Protein 3EGL (pdb70)

Solvent-accessible surface area: 35683 Å² total

Secondary structure (DSSP, 8-state):
---EEEEEGGG---HHHHHHTTEEEEPPB---SS----B---HHHHHHHHHHHHHHTTTS-EEEE------SHHHHHHHHHTTSSTTSEEEE--S----HHHH----------HHHHHHHHHHH--EEEEEE-S-STTT----S-TTT--GGGG-SS----STT-------S------HHHHHHHHTTS--EEEEEEES-TTT--HHHHHHHHSPTT-B--EEPPHHHHHHH-TTEEEEEEE-SS--/-----EEEEEGGG---HHHHHHTT-EEEPPB--BTTB---B---HHHHHHHHHHHHHHTTTS-EEEE------THHHHHHHHHTTS-TTTEEEE-------HHHH----------HHHHHHHHHHH--EEEEEE-S-STTT----S-TTT-------S-----TT-------S------HHHHHHHHTTS-EEEEEEEES-TTT--HHHHHHHHSPTT-B--EE--HHHHHHH-TTEEEEEEEESS---/---EEEEEGGG---HHHHHHTT-EEEPPB-------B---HHHHHHHHHHHHHHTTTS-EEEEE-----SHHHHHHHHHTTSSTTTEEEEE------HHHH----------HHHHHHHHHHH--EEEEEE-S-STTT----S-TTT--TTTTTSS----STT-------S------HHHHHHHHTTS--EEEEEESS-TTT--HHHHHHHHSPTT-B--EE--HHHHHTT-TT-EEEEEE-SS---

B-factor: mean 31.4, std 8.62, range [8.52, 69.77]

Structure (mmCIF, N/CA/C/O backbone):
data_3EGL
#
_entry.id   3EGL
#
_cell.length_a   104.253
_cell.length_b   151.667
_cell.length_c   76.880
_cell.angle_alpha   90.00
_cell.angle_beta   90.00
_cell.angle_gamma   90.00
#
_symmetry.space_group_name_H-M   'P 21 21 2'
#
loop_
_entity.id
_entity.type
_entity.pdbx_description
1 polymer 'DegV family protein'
2 non-polymer 'PALMITIC ACID'
3 non-polymer 'FORMIC ACID'
4 water water
#
loop_
_atom_site.group_PDB
_atom_site.id
_atom_site.type_symbol
_atom_site.label_atom_id
_atom_site.label_alt_id
_atom_site.label_comp_id
_atom_site.label_asym_id
_atom_site.label_entity_id
_atom_site.label_seq_id
_atom_site.pdbx_PDB_ins_code
_atom_site.Cartn_x
_atom_site.Cartn_y
_atom_site.Cartn_z
_atom_site.occupancy
_atom_site.B_iso_or_equiv
_atom_site.auth_seq_id
_atom_site.auth_comp_id
_atom_site.auth_asym_id
_atom_site.auth_atom_id
_atom_site.pdbx_PDB_model_num
ATOM 1 N N . ALA A 1 3 ? 43.743 12.652 69.198 1.00 42.73 0 ALA A N 1
ATOM 2 C CA . ALA A 1 3 ? 43.311 13.019 67.808 1.00 42.81 0 ALA A CA 1
ATOM 3 C C . ALA A 1 3 ? 42.986 14.522 67.668 1.00 42.23 0 ALA A C 1
ATOM 4 O O . ALA A 1 3 ? 42.454 15.152 68.603 1.00 43.21 0 ALA A O 1
ATOM 14 N N . PRO A 1 5 ? 40.985 17.644 65.536 1.00 33.21 2 PRO A N 1
ATOM 15 C CA . PRO A 1 5 ? 39.694 17.611 64.866 1.00 31.52 2 PRO A CA 1
ATOM 16 C C . PRO A 1 5 ? 39.827 17.396 63.343 1.00 30.03 2 PRO A C 1
ATOM 17 O O . PRO A 1 5 ? 40.848 17.756 62.740 1.00 29.13 2 PRO A O 1
ATOM 21 N N . VAL A 1 6 ? 38.810 16.752 62.766 1.00 27.42 3 VAL A N 1
ATOM 22 C CA . VAL A 1 6 ? 38.621 16.717 61.334 1.00 25.59 3 VAL A CA 1
ATOM 23 C C . VAL A 1 6 ? 38.648 18.145 60.775 1.00 25.02 3 VAL A C 1
ATOM 24 O O . VAL A 1 6 ? 38.159 19.086 61.410 1.00 24.93 3 VAL A O 1
ATOM 28 N N . ARG A 1 7 ? 39.237 18.309 59.598 1.00 23.79 4 ARG A N 1
ATOM 29 C CA . ARG A 1 7 ? 39.383 19.633 59.037 1.00 23.50 4 ARG A CA 1
ATOM 30 C C . ARG A 1 7 ? 38.422 19.816 57.876 1.00 23.04 4 ARG A C 1
ATOM 31 O O . ARG A 1 7 ? 38.294 18.914 57.044 1.00 22.78 4 ARG A O 1
ATOM 39 N N . VAL A 1 8 ? 37.773 20.980 57.822 1.00 21.94 5 VAL A N 1
ATOM 40 C CA . VAL A 1 8 ? 36.774 21.255 56.792 1.00 22.03 5 VAL A CA 1
ATOM 41 C C . VAL A 1 8 ? 37.265 22.273 55.764 1.00 21.89 5 VAL A C 1
ATOM 42 O O . VAL A 1 8 ? 37.861 23.297 56.110 1.00 21.52 5 VAL A O 1
ATOM 46 N N . ILE A 1 9 ? 37.028 21.959 54.495 1.00 22.40 6 ILE A N 1
ATOM 47 C CA . ILE A 1 9 ? 37.473 22.784 53.370 1.00 23.27 6 ILE A CA 1
ATOM 48 C C . ILE A 1 9 ? 36.306 22.986 52.440 1.00 23.08 6 ILE A C 1
ATOM 49 O O . ILE A 1 9 ? 35.602 22.025 52.107 1.00 23.15 6 ILE A O 1
ATOM 54 N N . VAL A 1 10 ? 36.121 24.236 52.016 1.00 23.19 7 VAL A N 1
ATOM 55 C CA . VAL A 1 10 ? 35.146 24.588 50.980 1.00 22.86 7 VAL A CA 1
ATOM 56 C C . VAL A 1 10 ? 35.876 25.443 49.950 1.00 23.68 7 VAL A C 1
ATOM 57 O O . VAL A 1 10 ? 37.027 25.801 50.136 1.00 23.38 7 VAL A O 1
ATOM 61 N N . ASP A 1 11 ? 35.178 25.781 48.872 1.00 24.08 8 ASP A N 1
ATOM 62 C CA . ASP A 1 11 ? 35.703 26.731 47.926 1.00 24.30 8 ASP A CA 1
ATOM 63 C C . ASP A 1 11 ? 34.942 28.056 48.141 1.00 24.36 8 ASP A C 1
ATOM 64 O O . ASP A 1 11 ? 34.042 28.129 49.015 1.00 23.63 8 ASP A O 1
ATOM 69 N N . SER A 1 12 ? 35.314 29.090 47.384 1.00 23.00 9 SER A N 1
ATOM 70 C CA . SER A 1 12 ? 34.761 30.426 47.603 1.00 23.74 9 SER A CA 1
ATOM 71 C C . SER A 1 12 ? 33.260 30.484 47.255 1.00 23.58 9 SER A C 1
ATOM 72 O O . SER A 1 12 ? 32.535 31.304 47.809 1.00 22.96 9 SER A O 1
ATOM 75 N N . SER A 1 13 ? 32.806 29.611 46.352 1.00 23.52 10 SER A N 1
ATOM 76 C CA . SER A 1 13 ? 31.386 29.566 46.023 1.00 24.37 10 SER A CA 1
ATOM 77 C C . SER A 1 13 ? 30.463 29.287 47.224 1.00 25.21 10 SER A C 1
ATOM 78 O O . SER A 1 13 ? 29.262 29.578 47.134 1.00 25.95 10 SER A O 1
ATOM 81 N N . ALA A 1 14 ? 30.982 28.725 48.323 1.00 24.10 11 ALA A N 1
ATOM 82 C CA . ALA A 1 14 ? 30.123 28.553 49.501 1.00 24.40 11 ALA A CA 1
ATOM 83 C C . ALA A 1 14 ? 29.632 29.891 50.095 1.00 24.77 11 ALA A C 1
ATOM 84 O O . ALA A 1 14 ? 28.704 29.887 50.904 1.00 24.90 11 ALA A O 1
ATOM 86 N N . CYS A 1 15 ? 30.312 30.994 49.764 1.00 24.85 12 CYS A N 1
ATOM 87 C CA . CYS A 1 15 ? 29.982 32.336 50.273 1.00 27.14 12 CYS A CA 1
ATOM 88 C C . CYS A 1 15 ? 30.139 32.590 51.780 1.00 27.50 12 CYS A C 1
ATOM 89 O O . CYS A 1 15 ? 29.485 33.497 52.315 1.00 28.21 12 CYS A O 1
ATOM 92 N N . LEU A 1 16 ? 30.967 31.820 52.469 1.00 27.07 13 LEU A N 1
ATOM 93 C CA . LEU A 1 16 ? 31.081 32.053 53.887 1.00 27.50 13 LEU A CA 1
ATOM 94 C C . LEU A 1 16 ? 31.723 33.404 54.069 1.00 28.03 13 LEU A C 1
ATOM 95 O O . LEU A 1 16 ? 32.679 33.729 53.377 1.00 28.09 13 LEU A O 1
ATOM 100 N N . PRO A 1 17 ? 31.186 34.219 54.989 1.00 28.69 14 PRO A N 1
ATOM 101 C CA . PRO A 1 17 ? 31.927 35.436 55.337 1.00 28.77 14 PRO A CA 1
ATOM 102 C C . PRO A 1 17 ? 33.286 35.055 55.870 1.00 29.73 14 PRO A C 1
ATOM 103 O O . PRO A 1 17 ? 33.456 34.033 56.560 1.00 28.36 14 PRO A O 1
ATOM 107 N N . THR A 1 18 ? 34.255 35.870 55.498 1.00 31.26 15 THR A N 1
ATOM 108 C CA . THR A 1 18 ? 35.633 35.647 55.861 1.00 33.07 15 THR A CA 1
ATOM 109 C C . THR A 1 18 ? 35.831 35.409 57.342 1.00 33.05 15 THR A C 1
ATOM 110 O O . THR A 1 18 ? 36.452 34.424 57.715 1.00 33.23 15 THR A O 1
ATOM 114 N N . HIS A 1 19 ? 35.278 36.275 58.184 1.00 33.55 16 HIS A N 1
ATOM 115 C CA . HIS A 1 19 ? 35.491 36.151 59.632 1.00 33.57 16 HIS A CA 1
ATOM 116 C C . HIS A 1 19 ? 34.837 34.882 60.216 1.00 32.94 16 HIS A C 1
ATOM 117 O O . HIS A 1 19 ? 35.359 34.307 61.176 1.00 33.71 16 HIS A O 1
ATOM 124 N N . VAL A 1 20 ? 33.728 34.422 59.632 1.00 31.80 17 VAL A N 1
ATOM 125 C CA . VAL A 1 20 ? 33.136 33.134 60.006 1.00 31.14 17 VAL A CA 1
ATOM 126 C C . VAL A 1 20 ? 34.042 31.936 59.650 1.00 31.81 17 VAL A C 1
ATOM 127 O O . VAL A 1 20 ? 34.295 31.049 60.494 1.00 32.65 17 VAL A O 1
ATOM 131 N N . ALA A 1 21 ? 34.531 31.900 58.409 1.00 30.91 18 ALA A N 1
ATOM 132 C CA . ALA A 1 21 ? 35.458 30.847 57.989 1.00 30.50 18 ALA A CA 1
ATOM 133 C C . ALA A 1 21 ? 36.665 30.828 58.921 1.00 30.40 18 ALA A C 1
ATOM 134 O O . ALA A 1 21 ? 37.077 29.764 59.395 1.00 30.06 18 ALA A O 1
ATOM 136 N N . GLU A 1 22 ? 37.199 32.010 59.206 1.00 31.16 19 GLU A N 1
ATOM 137 C CA . GLU A 1 22 ? 38.297 32.163 60.178 1.00 33.23 19 GLU A CA 1
ATOM 138 C C . GLU A 1 22 ? 37.955 31.703 61.603 1.00 32.96 19 GLU A C 1
ATOM 139 O O . GLU A 1 22 ? 38.672 30.875 62.165 1.00 33.30 19 GLU A O 1
ATOM 145 N N A ASP A 1 23 ? 36.866 32.218 62.172 0.70 32.74 20 ASP A N 1
ATOM 146 N N B ASP A 1 23 ? 36.845 32.212 62.139 0.30 32.74 20 ASP A N 1
ATOM 147 C CA A ASP A 1 23 ? 36.469 31.816 63.515 0.70 32.21 20 ASP A CA 1
ATOM 148 C CA B ASP A 1 23 ? 36.351 31.850 63.468 0.30 32.33 20 ASP A CA 1
ATOM 149 C C A ASP A 1 23 ? 36.306 30.305 63.628 0.70 31.76 20 ASP A C 1
ATOM 150 C C B ASP A 1 23 ? 36.212 30.341 63.647 0.30 31.86 20 ASP A C 1
ATOM 151 O O A ASP A 1 23 ? 36.738 29.728 64.626 0.70 32.29 20 ASP A O 1
ATOM 152 O O B ASP A 1 23 ? 36.552 29.808 64.704 0.30 32.10 20 ASP A O 1
ATOM 161 N N . LEU A 1 24 ? 35.728 29.657 62.609 1.00 31.38 21 LEU A N 1
ATOM 162 C CA . LEU A 1 24 ? 35.463 28.203 62.679 1.00 30.32 21 LEU A CA 1
ATOM 163 C C . LEU A 1 24 ? 36.570 27.344 62.101 1.00 29.32 21 LEU A C 1
ATOM 164 O O . LEU A 1 24 ? 36.439 26.130 62.031 1.00 28.81 21 LEU A O 1
ATOM 169 N N . ASP A 1 25 ? 37.650 27.972 61.654 1.00 28.48 22 ASP A N 1
ATOM 170 C CA . ASP A 1 25 ? 38.790 27.229 61.115 1.00 27.66 22 ASP A CA 1
ATOM 171 C C . ASP A 1 25 ? 38.411 26.375 59.873 1.00 26.83 22 ASP A C 1
ATOM 172 O O . ASP A 1 25 ? 38.867 25.222 59.672 1.00 25.99 22 ASP A O 1
ATOM 177 N N . ILE A 1 26 ? 37.542 26.950 59.051 1.00 25.53 23 ILE A N 1
ATOM 178 C CA . ILE A 1 26 ? 37.194 26.339 57.791 1.00 24.51 23 ILE A CA 1
ATOM 179 C C . ILE A 1 26 ? 38.158 26.917 56.744 1.00 24.27 23 ILE A C 1
ATOM 180 O O . ILE A 1 26 ? 38.306 28.131 56.645 1.00 22.73 23 ILE A O 1
ATOM 185 N N . THR A 1 27 ? 38.800 26.036 55.979 1.00 23.41 24 THR A N 1
ATOM 186 C CA . THR A 1 27 ? 39.706 26.466 54.938 1.00 23.30 24 THR A CA 1
ATOM 187 C C . THR A 1 27 ? 38.873 26.806 53.694 1.00 24.12 24 THR A C 1
ATOM 188 O O . THR A 1 27 ? 38.017 25.996 53.251 1.00 24.71 24 THR A O 1
ATOM 192 N N . VAL A 1 28 ? 39.117 28.001 53.147 1.00 23.74 25 VAL A N 1
ATOM 193 C CA . VAL A 1 28 ? 38.469 28.432 51.898 1.00 23.50 25 VAL A CA 1
ATOM 194 C C . VAL A 1 28 ? 39.462 28.425 50.690 1.00 23.57 25 VAL A C 1
ATOM 195 O O . VAL A 1 28 ? 40.506 29.055 50.753 1.00 22.71 25 VAL A O 1
ATOM 199 N N . ILE A 1 29 ? 39.159 27.689 49.620 1.00 23.69 26 ILE A N 1
ATOM 200 C CA . ILE A 1 29 ? 39.983 27.798 48.398 1.00 25.10 26 ILE A CA 1
ATOM 201 C C . ILE A 1 29 ? 39.224 28.581 47.366 1.00 25.13 26 ILE A C 1
ATOM 202 O O . ILE A 1 29 ? 38.090 28.217 47.036 1.00 26.21 26 ILE A O 1
ATOM 207 N N . ASN A 1 30 ? 39.839 29.614 46.823 1.00 24.95 27 ASN A N 1
ATOM 208 C CA . ASN A 1 30 ? 39.173 30.454 45.817 1.00 25.86 27 ASN A CA 1
ATOM 209 C C . ASN A 1 30 ? 39.069 29.859 44.410 1.00 25.69 27 ASN A C 1
ATOM 210 O O . ASN A 1 30 ? 40.083 29.448 43.832 1.00 25.62 27 ASN A O 1
ATOM 215 N N . LEU A 1 31 ? 37.862 29.866 43.847 1.00 25.41 28 LEU A N 1
ATOM 216 C CA . LEU A 1 31 ? 37.678 29.613 42.398 1.00 25.77 28 LEU A CA 1
ATOM 217 C C . LEU A 1 31 ? 38.337 30.754 41.587 1.00 26.41 28 LEU A C 1
ATOM 218 O O . LEU A 1 31 ? 38.711 31.774 42.159 1.00 26.71 28 LEU A O 1
ATOM 223 N N . HIS A 1 32 ? 38.471 30.593 40.269 1.00 26.56 29 HIS A N 1
ATOM 224 C CA . HIS A 1 32 ? 39.198 31.581 39.443 1.00 27.20 29 HIS A CA 1
ATOM 225 C C . HIS A 1 32 ? 38.324 32.541 38.644 1.00 28.25 29 HIS A C 1
ATOM 226 O O . HIS A 1 32 ? 37.338 32.144 37.997 1.00 27.54 29 HIS A O 1
ATOM 233 N N . VAL A 1 33 ? 38.719 33.808 38.685 1.00 30.13 30 VAL A N 1
ATOM 234 C CA . VAL A 1 33 ? 38.178 34.826 37.803 1.00 32.41 30 VAL A CA 1
ATOM 235 C C . VAL A 1 33 ? 39.295 35.322 36.881 1.00 34.76 30 VAL A C 1
ATOM 236 O O . VAL A 1 33 ? 40.313 35.825 37.347 1.00 34.05 30 VAL A O 1
ATOM 248 N N . ASN A 1 35 ? 40.189 38.048 34.183 1.00 47.54 32 ASN A N 1
ATOM 249 C CA . ASN A 1 35 ? 39.793 39.288 33.585 1.00 50.47 32 ASN A CA 1
ATOM 250 C C . ASN A 1 35 ? 40.782 39.498 32.462 1.00 51.97 32 ASN A C 1
ATOM 251 O O . ASN A 1 35 ? 41.865 40.030 32.686 1.00 52.68 32 ASN A O 1
ATOM 256 N N . ASN A 1 36 ? 40.457 39.008 31.267 1.00 53.92 33 ASN A N 1
ATOM 257 C CA . ASN A 1 36 ? 41.392 39.131 30.133 1.00 55.76 33 ASN A CA 1
ATOM 258 C C . ASN A 1 36 ? 40.790 39.753 28.871 1.00 56.19 33 ASN A C 1
ATOM 259 O O . ASN A 1 36 ? 40.034 39.116 28.129 1.00 56.16 33 ASN A O 1
ATOM 264 N N . GLY A 1 37 ? 41.159 41.005 28.641 1.00 56.59 34 GLY A N 1
ATOM 265 C CA . GLY A 1 37 ? 40.501 41.819 27.640 1.00 57.15 34 GLY A CA 1
ATOM 266 C C . GLY A 1 37 ? 39.326 42.479 28.333 1.00 57.32 34 GLY A C 1
ATOM 267 O O . GLY A 1 37 ? 39.465 42.992 29.453 1.00 57.38 34 GLY A O 1
ATOM 268 N N . GLU A 1 38 ? 38.167 42.438 27.677 1.00 57.32 35 GLU A N 1
ATOM 269 C CA . GLU A 1 38 ? 36.950 43.079 28.184 1.00 56.96 35 GLU A CA 1
ATOM 270 C C . GLU A 1 38 ? 36.180 42.141 29.121 1.00 55.99 35 GLU A C 1
ATOM 271 O O . GLU A 1 38 ? 35.751 42.552 30.205 1.00 55.85 35 GLU A O 1
ATOM 277 N N . GLU A 1 39 ? 36.021 40.882 28.700 1.00 54.36 36 GLU A N 1
ATOM 278 C CA . GLU A 1 39 ? 35.157 39.930 29.414 1.00 52.88 36 GLU A CA 1
ATOM 279 C C . GLU A 1 39 ? 35.796 39.236 30.629 1.00 50.20 36 GLU A C 1
ATOM 280 O O . GLU A 1 39 ? 37.000 38.922 30.659 1.00 49.74 36 GLU A O 1
ATOM 286 N N . ARG A 1 40 ? 34.967 39.042 31.643 1.00 46.68 37 ARG A N 1
ATOM 287 C CA . ARG A 1 40 ? 35.344 38.233 32.769 1.00 43.82 37 ARG A CA 1
ATOM 288 C C . ARG A 1 40 ? 34.926 36.805 32.490 1.00 40.70 37 ARG A C 1
ATOM 289 O O . ARG A 1 40 ? 33.891 36.567 31.870 1.00 40.04 37 ARG A O 1
ATOM 297 N N . SER A 1 41 ? 35.760 35.859 32.899 1.00 36.85 38 SER A N 1
ATOM 298 C CA . SER A 1 41 ? 35.343 34.457 32.893 1.00 34.04 38 SER A CA 1
ATOM 299 C C . SER A 1 41 ? 35.882 33.745 34.114 1.00 31.89 38 SER A C 1
ATOM 300 O O . SER A 1 41 ? 36.661 34.315 34.906 1.00 30.42 38 SER A O 1
ATOM 303 N N . THR A 1 42 ? 35.442 32.503 34.269 1.00 29.92 39 THR A N 1
ATOM 304 C CA . THR A 1 42 ? 35.701 31.769 35.484 1.00 28.31 39 THR A CA 1
ATOM 305 C C . THR A 1 42 ? 36.171 30.365 35.201 1.00 27.71 39 THR A C 1
ATOM 306 O O . THR A 1 42 ? 36.001 29.841 34.128 1.00 27.50 39 THR A O 1
ATOM 310 N N . SER A 1 43 ? 36.714 29.742 36.221 1.00 27.30 40 SER A N 1
ATOM 311 C CA . SER A 1 43 ? 37.342 28.469 36.079 1.00 26.39 40 SER A CA 1
ATOM 312 C C . SER A 1 43 ? 37.211 27.699 37.406 1.00 25.55 40 SER A C 1
ATOM 313 O O . SER A 1 43 ? 37.358 28.266 38.500 1.00 25.08 40 SER A O 1
ATOM 316 N N . GLY A 1 44 ? 36.910 26.417 37.320 1.00 24.56 41 GLY A N 1
ATOM 317 C CA . GLY A 1 44 ? 36.918 25.573 38.517 1.00 24.65 41 GLY A CA 1
ATOM 318 C C . GLY A 1 44 ? 38.321 25.317 39.039 1.00 24.26 41 GLY A C 1
ATOM 319 O O . GLY A 1 44 ? 39.305 25.783 38.462 1.00 24.39 41 GLY A O 1
ATOM 320 N N . LEU A 1 45 ? 38.414 24.621 40.167 1.00 24.04 42 LEU A N 1
ATOM 321 C CA . LEU A 1 45 ? 39.710 24.279 40.727 1.00 23.44 42 LEU A CA 1
ATOM 322 C C . LEU A 1 45 ? 40.267 23.063 40.028 1.00 23.49 42 LEU A C 1
ATOM 323 O O . LEU A 1 45 ? 39.513 22.126 39.754 1.00 23.49 42 LEU A O 1
ATOM 328 N N . SER A 1 46 ? 41.574 23.083 39.740 1.00 22.78 43 SER A N 1
ATOM 329 C CA . SER A 1 46 ? 42.229 21.970 39.076 1.00 22.43 43 SER A CA 1
ATOM 330 C C . SER A 1 46 ? 42.563 20.899 40.109 1.00 21.82 43 SER A C 1
ATOM 331 O O . SER A 1 46 ? 42.666 21.195 41.269 1.00 21.99 43 SER A O 1
ATOM 334 N N . SER A 1 47 ? 42.818 19.672 39.683 1.00 21.49 44 SER A N 1
ATOM 335 C CA . SER A 1 47 ? 43.071 18.625 40.653 1.00 21.71 44 SER A CA 1
ATOM 336 C C . SER A 1 47 ? 44.449 18.845 41.327 1.00 21.80 44 SER A C 1
ATOM 337 O O . SER A 1 47 ? 44.664 18.502 42.503 1.00 21.84 44 SER A O 1
ATOM 340 N N . LEU A 1 48 ? 45.357 19.453 40.590 1.00 20.67 45 LEU A N 1
ATOM 341 C CA . LEU A 1 48 ? 46.641 19.802 41.148 1.00 21.90 45 LEU A CA 1
ATOM 342 C C . LEU A 1 48 ? 46.542 20.782 42.366 1.00 21.58 45 LEU A C 1
ATOM 343 O O . LEU A 1 48 ? 47.239 20.612 43.358 1.00 20.31 45 LEU A O 1
ATOM 348 N N . GLU A 1 49 ? 45.657 21.770 42.285 1.00 21.54 46 GLU A N 1
ATOM 349 C CA . GLU A 1 49 ? 45.534 22.760 43.336 1.00 22.93 46 GLU A CA 1
ATOM 350 C C . GLU A 1 49 ? 44.825 22.104 44.486 1.00 22.35 46 GLU A C 1
ATOM 351 O O . GLU A 1 49 ? 45.042 22.500 45.619 1.00 21.74 46 GLU A O 1
ATOM 357 N N . LEU A 1 50 ? 43.922 21.166 44.197 1.00 21.93 47 LEU A N 1
ATOM 358 C CA . LEU A 1 50 ? 43.231 20.496 45.280 1.00 22.05 47 LEU A CA 1
ATOM 359 C C . LEU A 1 50 ? 44.153 19.509 46.007 1.00 21.68 47 LEU A C 1
ATOM 360 O O . LEU A 1 50 ? 44.108 19.419 47.245 1.00 22.09 47 LEU A O 1
ATOM 365 N N . ALA A 1 51 ? 45.017 18.810 45.261 1.00 20.54 48 ALA A N 1
ATOM 366 C CA . ALA A 1 51 ? 45.966 17.908 45.895 1.00 20.31 48 ALA A CA 1
ATOM 367 C C . ALA A 1 51 ? 46.795 18.697 46.921 1.00 21.17 48 ALA A C 1
ATOM 368 O O . ALA A 1 51 ? 46.969 18.249 48.056 1.00 21.44 48 ALA A O 1
ATOM 370 N N . ALA A 1 52 ? 47.264 19.881 46.519 1.00 21.60 49 ALA A N 1
ATOM 371 C CA . ALA A 1 52 ? 48.079 20.733 47.377 1.00 22.31 49 ALA A CA 1
ATOM 372 C C . ALA A 1 52 ? 47.269 21.202 48.564 1.00 23.19 49 ALA A C 1
ATOM 373 O O . ALA A 1 52 ? 47.712 21.142 49.711 1.00 24.63 49 ALA A O 1
ATOM 375 N N . SER A 1 53 ? 46.058 21.622 48.296 1.00 22.93 50 SER A N 1
ATOM 376 C CA . SER A 1 53 ? 45.263 22.190 49.315 1.00 24.30 50 SER A CA 1
ATOM 377 C C . SER A 1 53 ? 44.886 21.124 50.390 1.00 24.28 50 SER A C 1
ATOM 378 O O . SER A 1 53 ? 44.955 21.386 51.608 1.00 23.42 50 SER A O 1
ATOM 381 N N . TYR A 1 54 ? 44.543 19.921 49.927 1.00 23.79 51 TYR A N 1
ATOM 382 C CA . TYR A 1 54 ? 44.143 18.817 50.815 1.00 23.08 51 TYR A CA 1
ATOM 383 C C . TYR A 1 54 ? 45.338 18.289 51.624 1.00 23.89 51 TYR A C 1
ATOM 384 O O . TYR A 1 54 ? 45.197 17.941 52.806 1.00 22.99 51 TYR A O 1
ATOM 393 N N . ALA A 1 55 ? 46.502 18.195 50.974 1.00 23.27 52 ALA A N 1
ATOM 394 C CA . ALA A 1 55 ? 47.675 17.653 51.637 1.00 23.11 52 ALA A CA 1
ATOM 395 C C . ALA A 1 55 ? 48.028 18.616 52.737 1.00 23.42 52 ALA A C 1
ATOM 396 O O . ALA A 1 55 ? 48.410 18.206 53.822 1.00 22.58 52 ALA A O 1
ATOM 398 N N . ARG A 1 56 ? 47.903 19.908 52.449 1.00 23.98 53 ARG A N 1
ATOM 399 C CA . ARG A 1 56 ? 48.257 20.895 53.454 1.00 24.62 53 ARG A CA 1
ATOM 400 C C . ARG A 1 56 ? 47.316 20.847 54.702 1.00 24.86 53 ARG A C 1
ATOM 401 O O . ARG A 1 56 ? 47.782 20.929 55.870 1.00 25.23 53 ARG A O 1
ATOM 409 N N . GLN A 1 57 ? 46.030 20.611 54.471 1.00 24.44 54 GLN A N 1
ATOM 410 C CA . GLN A 1 57 ? 45.095 20.449 55.592 1.00 24.35 54 GLN A CA 1
ATOM 411 C C . GLN A 1 57 ? 45.286 19.114 56.347 1.00 24.26 54 GLN A C 1
ATOM 412 O O . GLN A 1 57 ? 45.135 19.079 57.565 1.00 24.05 54 GLN A O 1
ATOM 418 N N . LEU A 1 58 ? 45.635 18.045 55.631 1.00 22.99 55 LEU A N 1
ATOM 419 C CA . LEU A 1 58 ? 46.012 16.798 56.244 1.00 23.30 55 LEU A CA 1
ATOM 420 C C . LEU A 1 58 ? 47.215 16.958 57.138 1.00 24.07 55 LEU A C 1
ATOM 421 O O . LEU A 1 58 ? 47.191 16.507 58.276 1.00 24.58 55 LEU A O 1
ATOM 426 N N . GLU A 1 59 ? 48.259 17.608 56.640 1.00 24.26 56 GLU A N 1
ATOM 427 C CA . GLU A 1 59 ? 49.439 17.845 57.454 1.00 25.02 56 GLU A CA 1
ATOM 428 C C . GLU A 1 59 ? 49.071 18.612 58.729 1.00 25.49 56 GLU A C 1
ATOM 429 O O . GLU A 1 59 ? 49.509 18.256 59.823 1.00 26.00 56 GLU A O 1
ATOM 435 N N . ARG A 1 60 ? 48.242 19.631 58.586 1.00 26.22 57 ARG A N 1
ATOM 436 C CA . ARG A 1 60 ? 47.892 20.509 59.698 1.00 26.71 57 ARG A CA 1
ATOM 437 C C . ARG A 1 60 ? 47.022 19.774 60.729 1.00 27.18 57 ARG A C 1
ATOM 438 O O . ARG A 1 60 ? 47.198 19.964 61.910 1.00 26.83 57 ARG A O 1
ATOM 446 N N . GLY A 1 61 ? 46.119 18.910 60.287 1.00 28.23 58 GLY A N 1
ATOM 447 C CA . GLY A 1 61 ? 45.260 18.182 61.215 1.00 29.68 58 GLY A CA 1
ATOM 448 C C . GLY A 1 61 ? 45.822 16.848 61.659 1.00 31.21 58 GLY A C 1
ATOM 449 O O . GLY A 1 61 ? 45.076 15.978 62.114 1.00 32.52 58 GLY A O 1
ATOM 450 N N . GLY A 1 62 ? 47.139 16.668 61.526 1.00 32.81 59 GLY A N 1
ATOM 451 C CA . GLY A 1 62 ? 47.794 15.384 61.811 1.00 33.88 59 GLY A CA 1
ATOM 452 C C . GLY A 1 62 ? 47.160 14.179 61.126 1.00 35.11 59 GLY A C 1
ATOM 453 O O . GLY A 1 62 ? 47.148 13.083 61.680 1.00 35.95 59 GLY A O 1
ATOM 454 N N . ASP A 1 63 ? 46.627 14.371 59.920 1.00 36.07 60 ASP A N 1
ATOM 455 C CA . ASP A 1 63 ? 46.016 13.269 59.132 1.00 37.02 60 ASP A CA 1
ATOM 456 C C . ASP A 1 63 ? 44.865 12.550 59.839 1.00 37.00 60 ASP A C 1
ATOM 457 O O . ASP A 1 63 ? 44.759 11.324 59.773 1.00 38.04 60 ASP A O 1
ATOM 462 N N . ASP A 1 64 ? 44.016 13.306 60.521 1.00 36.22 61 ASP A N 1
ATOM 463 C CA . ASP A 1 64 ? 42.806 12.737 61.104 1.00 36.25 61 ASP A CA 1
ATOM 464 C C . ASP A 1 64 ? 41.563 13.010 60.244 1.00 34.51 61 ASP A C 1
ATOM 465 O O . ASP A 1 64 ? 40.441 12.684 60.636 1.00 35.21 61 ASP A O 1
ATOM 470 N N . GLY A 1 65 ? 41.768 13.582 59.062 1.00 31.44 62 GLY A N 1
ATOM 471 C CA . GLY A 1 65 ? 40.724 13.574 58.086 1.00 28.95 62 GLY A CA 1
ATOM 472 C C . GLY A 1 65 ? 40.366 14.942 57.581 1.00 27.30 62 GLY A C 1
ATOM 473 O O . GLY A 1 65 ? 40.425 15.941 58.321 1.00 27.07 62 GLY A O 1
ATOM 474 N N . VAL A 1 66 ? 40.001 14.972 56.307 1.00 25.45 63 VAL A N 1
ATOM 475 C CA . VAL A 1 66 ? 39.547 16.189 55.649 1.00 24.37 63 VAL A CA 1
ATOM 476 C C . VAL A 1 66 ? 38.185 15.954 54.986 1.00 23.97 63 VAL A C 1
ATOM 477 O O . VAL A 1 66 ? 38.005 15.013 54.214 1.00 23.57 63 VAL A O 1
ATOM 481 N N . LEU A 1 67 ? 37.243 16.817 55.323 1.00 23.09 64 LEU A N 1
ATOM 482 C CA . LEU A 1 67 ? 35.978 16.892 54.643 1.00 23.32 64 LEU A CA 1
ATOM 483 C C . LEU A 1 67 ? 35.953 18.080 53.672 1.00 23.13 64 LEU A C 1
ATOM 484 O O . LEU A 1 67 ? 36.165 19.245 54.048 1.00 23.53 64 LEU A O 1
ATOM 489 N N . ALA A 1 68 ? 35.691 17.783 52.414 1.00 23.01 65 ALA A N 1
ATOM 490 C CA . ALA A 1 68 ? 35.742 18.802 51.364 1.00 22.95 65 ALA A CA 1
ATOM 491 C C . ALA A 1 68 ? 34.350 18.992 50.774 1.00 23.49 65 ALA A C 1
ATOM 492 O O . ALA A 1 68 ? 33.688 18.009 50.351 1.00 23.74 65 ALA A O 1
ATOM 494 N N . LEU A 1 69 ? 33.903 20.241 50.755 1.00 23.75 66 LEU A N 1
ATOM 495 C CA . LEU A 1 69 ? 32.578 20.569 50.235 1.00 25.29 66 LEU A CA 1
ATOM 496 C C . LEU A 1 69 ? 32.662 21.652 49.162 1.00 25.54 66 LEU A C 1
ATOM 497 O O . LEU A 1 69 ? 32.958 22.791 49.463 1.00 26.09 66 LEU A O 1
ATOM 502 N N . HIS A 1 70 ? 32.406 21.253 47.921 1.00 25.52 67 HIS A N 1
ATOM 503 C CA . HIS A 1 70 ? 32.610 22.045 46.727 1.00 25.01 67 HIS A CA 1
ATOM 504 C C . HIS A 1 70 ? 31.304 22.233 45.991 1.00 24.74 67 HIS A C 1
ATOM 505 O O . HIS A 1 70 ? 30.394 21.403 46.101 1.00 24.85 67 HIS A O 1
ATOM 512 N N . ILE A 1 71 ? 31.225 23.345 45.262 1.00 23.84 68 ILE A N 1
ATOM 513 C CA . ILE A 1 71 ? 30.231 23.579 44.240 1.00 22.87 68 ILE A CA 1
ATOM 514 C C . ILE A 1 71 ? 29.816 22.299 43.445 1.00 24.16 68 ILE A C 1
ATOM 515 O O . ILE A 1 71 ? 30.657 21.418 43.090 1.00 23.55 68 ILE A O 1
ATOM 520 N N . SER A 1 72 ? 28.505 22.229 43.189 1.00 23.80 69 SER A N 1
ATOM 521 C CA . SER A 1 72 ? 27.852 21.154 42.470 1.00 23.67 69 SER A CA 1
ATOM 522 C C . SER A 1 72 ? 28.641 20.723 41.244 1.00 23.64 69 SER A C 1
ATOM 523 O O . SER A 1 72 ? 29.169 21.550 40.495 1.00 23.27 69 SER A O 1
ATOM 537 N N . GLU A 1 74 ? 27.406 19.705 38.606 1.00 24.33 71 GLU A N 1
ATOM 538 C CA . GLU A 1 74 ? 26.773 20.101 37.325 1.00 25.64 71 GLU A CA 1
ATOM 539 C C . GLU A 1 74 ? 27.010 21.568 36.940 1.00 24.45 71 GLU A C 1
ATOM 540 O O . GLU A 1 74 ? 26.578 21.992 35.892 1.00 25.21 71 GLU A O 1
ATOM 546 N N . LEU A 1 75 ? 27.638 22.345 37.806 1.00 23.71 72 LEU A N 1
ATOM 547 C CA . LEU A 1 75 ? 27.823 23.750 37.564 1.00 22.54 72 LEU A CA 1
ATOM 548 C C . LEU A 1 75 ? 29.289 24.004 37.313 1.00 22.66 72 LEU A C 1
ATOM 549 O O . LEU A 1 75 ? 29.667 25.038 36.765 1.00 23.06 72 LEU A O 1
ATOM 554 N N . SER A 1 76 ? 30.123 23.043 37.702 1.00 22.34 73 SER A N 1
ATOM 555 C CA . SER A 1 76 ? 31.577 23.255 37.705 1.00 21.16 73 SER A CA 1
ATOM 556 C C . SER A 1 76 ? 32.357 21.946 37.570 1.00 21.00 73 SER A C 1
ATOM 557 O O . SER A 1 76 ? 31.884 20.878 38.000 1.00 21.55 73 SER A O 1
ATOM 560 N N . SER A 1 77 ? 33.564 22.031 37.023 1.00 20.39 74 SER A N 1
ATOM 561 C CA . SER A 1 77 ? 34.456 20.873 36.942 1.00 19.98 74 SER A CA 1
ATOM 562 C C . SER A 1 77 ? 35.139 20.601 38.299 1.00 20.14 74 SER A C 1
ATOM 563 O O . SER A 1 77 ? 35.910 19.669 38.437 1.00 20.70 74 SER A O 1
ATOM 566 N N . THR A 1 78 ? 34.831 21.394 39.317 1.00 19.72 75 THR A N 1
ATOM 567 C CA . THR A 1 78 ? 35.541 21.287 40.588 1.00 19.44 75 THR A CA 1
ATOM 568 C C . THR A 1 78 ? 35.443 19.945 41.279 1.00 20.11 75 THR A C 1
ATOM 569 O O . THR A 1 78 ? 36.457 19.380 41.697 1.00 22.09 75 THR A O 1
ATOM 573 N N . TRP A 1 79 ? 34.240 19.431 41.433 1.00 20.21 76 TRP A N 1
ATOM 574 C CA . TRP A 1 79 ? 34.031 18.134 42.055 1.00 20.67 76 TRP A CA 1
ATOM 575 C C . TRP A 1 79 ? 34.831 17.000 41.390 1.00 20.28 76 TRP A C 1
ATOM 576 O O . TRP A 1 79 ? 35.410 16.116 42.058 1.00 21.88 76 TRP A O 1
ATOM 587 N N . SER A 1 80 ? 34.855 17.017 40.078 1.00 19.81 77 SER A N 1
ATOM 588 C CA . SER A 1 80 ? 35.584 16.024 39.315 1.00 19.60 77 SER A CA 1
ATOM 589 C C . SER A 1 80 ? 37.096 16.129 39.621 1.00 19.93 77 SER A C 1
ATOM 590 O O . SER A 1 80 ? 37.815 15.104 39.707 1.00 20.15 77 SER A O 1
ATOM 593 N N . ALA A 1 81 ? 37.579 17.368 39.787 1.00 19.93 78 ALA A N 1
ATOM 594 C CA . ALA A 1 81 ? 38.987 17.600 40.170 1.00 20.09 78 ALA A CA 1
ATOM 595 C C . ALA A 1 81 ? 39.220 17.133 41.607 1.00 19.65 78 ALA A C 1
ATOM 596 O O . ALA A 1 81 ? 40.248 16.560 41.921 1.00 20.38 78 ALA A O 1
ATOM 598 N N . ALA A 1 82 ? 38.230 17.345 42.461 1.00 19.44 79 ALA A N 1
ATOM 599 C CA . ALA A 1 82 ? 38.333 17.005 43.883 1.00 19.08 79 ALA A CA 1
ATOM 600 C C . ALA A 1 82 ? 38.457 15.488 44.099 1.00 19.81 79 ALA A C 1
ATOM 601 O O . ALA A 1 82 ? 39.230 15.030 44.956 1.00 19.70 79 ALA A O 1
ATOM 603 N N A VAL A 1 83 ? 37.698 14.734 43.311 0.50 20.14 80 VAL A N 1
ATOM 604 N N B VAL A 1 83 ? 37.696 14.707 43.325 0.50 19.53 80 VAL A N 1
ATOM 605 C CA A VAL A 1 83 ? 37.670 13.288 43.395 0.50 20.35 80 VAL A CA 1
ATOM 606 C CA B VAL A 1 83 ? 37.710 13.245 43.456 0.50 19.03 80 VAL A CA 1
ATOM 607 C C A VAL A 1 83 ? 38.997 12.704 42.916 0.50 20.31 80 VAL A C 1
ATOM 608 C C B VAL A 1 83 ? 39.003 12.657 42.891 0.50 19.63 80 VAL A C 1
ATOM 609 O O A VAL A 1 83 ? 39.502 11.750 43.503 0.50 21.08 80 VAL A O 1
ATOM 610 O O B VAL A 1 83 ? 39.497 11.654 43.399 0.50 20.42 80 VAL A O 1
ATOM 617 N N . THR A 1 84 ? 39.564 13.292 41.863 1.00 20.09 81 THR A N 1
ATOM 618 C CA . THR A 1 84 ? 40.897 12.938 41.385 1.00 19.62 81 THR A CA 1
ATOM 619 C C . THR A 1 84 ? 41.952 13.262 42.465 1.00 19.86 81 THR A C 1
ATOM 620 O O . THR A 1 84 ? 42.787 12.414 42.768 1.00 19.53 81 THR A O 1
ATOM 624 N N . ALA A 1 85 ? 41.909 14.463 43.068 1.00 19.36 82 ALA A N 1
ATOM 625 C CA . ALA A 1 85 ? 42.913 14.796 44.121 1.00 19.72 82 ALA A CA 1
ATOM 626 C C . ALA A 1 85 ? 42.768 13.907 45.365 1.00 20.02 82 ALA A C 1
ATOM 627 O O . ALA A 1 85 ? 43.767 13.473 45.951 1.00 19.71 82 ALA A O 1
ATOM 629 N N . ALA A 1 86 ? 41.522 13.652 45.775 1.00 19.84 83 ALA A N 1
ATOM 630 C CA . ALA A 1 86 ? 41.276 12.806 46.941 1.00 20.31 83 ALA A CA 1
ATOM 631 C C . ALA A 1 86 ? 41.862 11.378 46.765 1.00 20.97 83 ALA A C 1
ATOM 632 O O . ALA A 1 86 ? 42.347 10.793 47.722 1.00 21.65 83 ALA A O 1
ATOM 634 N N . ALA A 1 87 ? 41.877 10.852 45.545 1.00 21.40 84 ALA A N 1
ATOM 635 C CA . ALA A 1 87 ? 42.338 9.496 45.320 1.00 22.14 84 ALA A CA 1
ATOM 636 C C . ALA A 1 87 ? 43.859 9.423 45.443 1.00 23.66 84 ALA A C 1
ATOM 637 O O . ALA A 1 87 ? 44.462 8.360 45.291 1.00 24.24 84 ALA A O 1
ATOM 639 N N . VAL A 1 88 ? 44.497 10.554 45.679 1.00 24.83 85 VAL A N 1
ATOM 640 C CA . VAL A 1 88 ? 45.940 10.550 45.757 1.00 26.59 85 VAL A CA 1
ATOM 641 C C . VAL A 1 88 ? 46.375 10.225 47.220 1.00 26.51 85 VAL A C 1
ATOM 642 O O . VAL A 1 88 ? 47.510 9.864 47.465 1.00 26.71 85 VAL A O 1
ATOM 646 N N . PHE A 1 89 ? 45.457 10.319 48.174 1.00 26.05 86 PHE A N 1
ATOM 647 C CA . PHE A 1 89 ? 45.775 10.055 49.579 1.00 26.28 86 PHE A CA 1
ATOM 648 C C . PHE A 1 89 ? 45.324 8.652 49.956 1.00 27.85 86 PHE A C 1
ATOM 649 O O . PHE A 1 89 ? 44.637 8.012 49.206 1.00 28.12 86 PHE A O 1
ATOM 657 N N . ASP A 1 90 ? 45.747 8.148 51.098 1.00 30.48 87 ASP A N 1
ATOM 658 C CA . ASP A 1 90 ? 45.234 6.863 51.595 1.00 33.23 87 ASP A CA 1
ATOM 659 C C . ASP A 1 90 ? 43.733 6.850 51.663 1.00 34.56 87 ASP A C 1
ATOM 660 O O . ASP A 1 90 ? 43.108 7.872 51.950 1.00 34.69 87 ASP A O 1
ATOM 665 N N . ASP A 1 91 ? 43.154 5.682 51.389 1.00 36.55 88 ASP A N 1
ATOM 666 C CA . ASP A 1 91 ? 41.715 5.473 51.498 1.00 37.58 88 ASP A CA 1
ATOM 667 C C . ASP A 1 91 ? 41.047 6.283 52.615 1.00 36.70 88 ASP A C 1
ATOM 668 O O . ASP A 1 91 ? 41.418 6.233 53.812 1.00 35.80 88 ASP A O 1
ATOM 673 N N . ASP A 1 92 ? 40.083 7.064 52.173 1.00 35.99 89 ASP A N 1
ATOM 674 C CA . ASP A 1 92 ? 39.253 7.885 53.026 1.00 35.31 89 ASP A CA 1
ATOM 675 C C . ASP A 1 92 ? 39.961 8.877 53.967 1.00 33.59 89 ASP A C 1
ATOM 676 O O . ASP A 1 92 ? 39.419 9.232 55.009 1.00 34.00 89 ASP A O 1
ATOM 681 N N . SER A 1 93 ? 41.144 9.352 53.603 1.00 31.36 90 SER A N 1
ATOM 682 C CA . SER A 1 93 ? 41.741 10.479 54.319 1.00 29.61 90 SER A CA 1
ATOM 683 C C . SER A 1 93 ? 41.001 11.750 53.974 1.00 28.00 90 SER A C 1
ATOM 684 O O . SER A 1 93 ? 40.884 12.641 54.804 1.00 27.12 90 SER A O 1
ATOM 687 N N . VAL A 1 94 ? 40.562 11.838 52.721 1.00 26.15 91 VAL A N 1
ATOM 688 C CA . VAL A 1 94 ? 39.823 12.955 52.235 1.00 25.55 91 VAL A CA 1
ATOM 689 C C . VAL A 1 94 ? 38.447 12.489 51.794 1.00 26.51 91 VAL A C 1
ATOM 690 O O . VAL A 1 94 ? 38.324 11.658 50.861 1.00 27.46 91 VAL A O 1
ATOM 694 N N . ARG A 1 95 ? 37.414 13.022 52.437 1.00 24.95 92 ARG A N 1
ATOM 695 C CA . ARG A 1 95 ? 36.087 12.697 52.027 1.00 24.78 92 ARG A CA 1
ATOM 696 C C . ARG A 1 95 ? 35.461 13.887 51.246 1.00 25.11 92 ARG A C 1
ATOM 697 O O . ARG A 1 95 ? 35.284 14.977 51.804 1.00 25.30 92 ARG A O 1
ATOM 705 N N . VAL A 1 96 ? 35.150 13.670 49.967 1.00 24.47 93 VAL A N 1
ATOM 706 C CA . VAL A 1 96 ? 34.522 14.692 49.114 1.00 24.34 93 VAL A CA 1
ATOM 707 C C . VAL A 1 96 ? 32.973 14.562 49.144 1.00 24.33 93 VAL A C 1
ATOM 708 O O . VAL A 1 96 ? 32.424 13.580 48.688 1.00 23.55 93 VAL A O 1
ATOM 712 N N . VAL A 1 97 ? 32.289 15.571 49.660 1.00 25.40 94 VAL A N 1
ATOM 713 C CA . VAL A 1 97 ? 30.840 15.544 49.725 1.00 26.72 94 VAL A CA 1
ATOM 714 C C . VAL A 1 97 ? 30.352 15.830 48.305 1.00 27.83 94 VAL A C 1
ATOM 715 O O . VAL A 1 97 ? 30.872 16.759 47.648 1.00 28.53 94 VAL A O 1
ATOM 719 N N . ASP A 1 98 ? 29.412 15.032 47.797 1.00 27.19 95 ASP A N 1
ATOM 720 C CA . ASP A 1 98 ? 28.829 15.361 46.471 1.00 27.49 95 ASP A CA 1
ATOM 721 C C . ASP A 1 98 ? 27.656 16.322 46.698 1.00 27.56 95 ASP A C 1
ATOM 722 O O . ASP A 1 98 ? 26.546 15.870 46.927 1.00 27.54 95 ASP A O 1
ATOM 727 N N . THR A 1 99 ? 27.872 17.627 46.640 1.00 27.78 96 THR A N 1
ATOM 728 C CA . THR A 1 99 ? 26.852 18.525 47.218 1.00 28.19 96 THR A CA 1
ATOM 729 C C . THR A 1 99 ? 25.562 18.735 46.401 1.00 28.79 96 THR A C 1
ATOM 730 O O . THR A 1 99 ? 24.490 18.884 46.974 1.00 29.84 96 THR A O 1
ATOM 734 N N . SER A 1 100 ? 25.650 18.768 45.083 1.00 29.00 97 SER A N 1
ATOM 735 C CA . SER A 1 100 ? 24.491 19.213 44.265 1.00 30.56 97 SER A CA 1
ATOM 736 C C . SER A 1 100 ? 23.975 20.596 44.710 1.00 29.68 97 SER A C 1
ATOM 737 O O . SER A 1 100 ? 22.778 20.840 44.768 1.00 28.32 97 SER A O 1
ATOM 740 N N . SER A 1 101 ? 24.881 21.495 45.049 1.00 29.11 98 SER A N 1
ATOM 741 C CA . SER A 1 101 ? 24.450 22.771 45.527 1.00 28.56 98 SER A CA 1
ATOM 742 C C . SER A 1 101 ? 25.606 23.727 45.407 1.00 28.43 98 SER A C 1
ATOM 743 O O . SER A 1 101 ? 26.712 23.343 44.938 1.00 28.20 98 SER A O 1
ATOM 746 N N . LEU A 1 102 ? 25.355 24.967 45.810 1.00 27.57 99 LEU A N 1
ATOM 747 C CA . LEU A 1 102 ? 26.361 26.001 45.852 1.00 28.02 99 LEU A CA 1
ATOM 748 C C . LEU A 1 102 ? 25.899 27.049 46.856 1.00 28.71 99 LEU A C 1
ATOM 749 O O . LEU A 1 102 ? 24.717 27.055 47.275 1.00 29.31 99 LEU A O 1
ATOM 754 N N . GLY A 1 103 ? 26.809 27.939 47.242 1.00 27.92 100 GLY A N 1
ATOM 755 C CA . GLY A 1 103 ? 26.439 29.036 48.109 1.00 27.69 100 GLY A CA 1
ATOM 756 C C . GLY A 1 103 ? 26.263 28.585 49.535 1.00 27.81 100 GLY A C 1
ATOM 757 O O . GLY A 1 103 ? 26.778 27.527 49.938 1.00 28.08 100 GLY A O 1
ATOM 766 N N . ALA A 1 105 ? 23.896 27.132 51.213 1.00 25.21 102 ALA A N 1
ATOM 767 C CA . ALA A 1 105 ? 23.460 25.773 51.582 1.00 24.94 102 ALA A CA 1
ATOM 768 C C . ALA A 1 105 ? 24.738 24.898 51.877 1.00 25.54 102 ALA A C 1
ATOM 769 O O . ALA A 1 105 ? 24.832 24.179 52.904 1.00 26.47 102 ALA A O 1
ATOM 771 N N . VAL A 1 106 ? 25.736 25.012 51.011 1.00 24.10 103 VAL A N 1
ATOM 772 C CA . VAL A 1 106 ? 27.027 24.390 51.258 1.00 23.85 103 VAL A CA 1
ATOM 773 C C . VAL A 1 106 ? 27.782 24.998 52.439 1.00 24.23 103 VAL A C 1
ATOM 774 O O . VAL A 1 106 ? 28.244 24.250 53.320 1.00 25.00 103 VAL A O 1
ATOM 778 N N . GLY A 1 107 ? 27.927 26.332 52.475 1.00 23.89 104 GLY A N 1
ATOM 779 C CA . GLY A 1 107 ? 28.482 26.992 53.655 1.00 22.40 104 GLY A CA 1
ATOM 780 C C . GLY A 1 107 ? 27.813 26.507 54.932 1.00 22.57 104 GLY A C 1
ATOM 781 O O . GLY A 1 107 ? 28.490 26.196 55.905 1.00 23.91 104 GLY A O 1
ATOM 782 N N . ALA A 1 108 ? 26.488 26.417 54.951 1.00 21.85 105 ALA A N 1
ATOM 783 C CA . ALA A 1 108 ? 25.783 25.899 56.140 1.00 21.65 105 ALA A CA 1
ATOM 784 C C . ALA A 1 108 ? 26.205 24.481 56.506 1.00 22.10 105 ALA A C 1
ATOM 785 O O . ALA A 1 108 ? 26.428 24.180 57.700 1.00 23.09 105 ALA A O 1
ATOM 787 N N . ALA A 1 109 ? 26.285 23.607 55.504 1.00 22.27 106 ALA A N 1
ATOM 788 C CA . ALA A 1 109 ? 26.678 22.209 55.741 1.00 23.37 106 ALA A CA 1
ATOM 789 C C . ALA A 1 109 ? 28.090 22.190 56.290 1.00 24.12 106 ALA A C 1
ATOM 790 O O . ALA A 1 109 ? 28.402 21.387 57.163 1.00 25.16 106 ALA A O 1
ATOM 792 N N . ALA A 1 110 ? 28.938 23.099 55.802 1.00 23.79 107 ALA A N 1
ATOM 793 C CA . ALA A 1 110 ? 30.302 23.186 56.286 1.00 24.49 107 ALA A CA 1
ATOM 794 C C . ALA A 1 110 ? 30.377 23.651 57.742 1.00 24.40 107 ALA A C 1
ATOM 795 O O . ALA A 1 110 ? 31.179 23.122 58.536 1.00 24.52 107 ALA A O 1
ATOM 805 N N . ALA A 1 112 ? 28.029 23.302 60.056 1.00 23.70 109 ALA A N 1
ATOM 806 C CA . ALA A 1 112 ? 27.556 22.196 60.894 1.00 24.12 109 ALA A CA 1
ATOM 807 C C . ALA A 1 112 ? 28.654 21.114 61.024 1.00 23.69 109 ALA A C 1
ATOM 808 O O . ALA A 1 112 ? 28.939 20.610 62.108 1.00 24.52 109 ALA A O 1
ATOM 810 N N . ALA A 1 113 ? 29.326 20.822 59.929 1.00 23.11 110 ALA A N 1
ATOM 811 C CA . ALA A 1 113 ? 30.418 19.859 59.965 1.00 22.72 110 ALA A CA 1
ATOM 812 C C . ALA A 1 113 ? 31.602 20.337 60.820 1.00 22.64 110 ALA A C 1
ATOM 813 O O . ALA A 1 113 ? 32.104 19.569 61.666 1.00 23.70 110 ALA A O 1
ATOM 815 N N . ALA A 1 114 ? 32.049 21.582 60.628 1.00 21.56 111 ALA A N 1
ATOM 816 C CA . ALA A 1 114 ? 33.085 22.209 61.511 1.00 20.84 111 ALA A CA 1
ATOM 817 C C . ALA A 1 114 ? 32.745 22.210 62.990 1.00 20.96 111 ALA A C 1
ATOM 818 O O . ALA A 1 114 ? 33.612 21.949 63.845 1.00 21.98 111 ALA A O 1
ATOM 820 N N . ARG A 1 115 ? 31.487 22.471 63.314 1.00 20.77 112 ARG A N 1
ATOM 821 C CA . ARG A 1 115 ? 31.106 22.472 64.730 1.00 21.61 112 ARG A CA 1
ATOM 822 C C . ARG A 1 115 ? 31.184 21.076 65.354 1.00 22.02 112 ARG A C 1
ATOM 823 O O . ARG A 1 115 ? 31.605 20.884 66.475 1.00 22.47 112 ARG A O 1
ATOM 839 N N . ALA A 1 117 ? 33.142 18.698 64.112 1.00 21.28 114 ALA A N 1
ATOM 840 C CA . ALA A 1 117 ? 34.547 18.330 64.148 1.00 21.33 114 ALA A CA 1
ATOM 841 C C . ALA A 1 117 ? 35.151 18.824 65.452 1.00 21.69 114 ALA A C 1
ATOM 842 O O . ALA A 1 117 ? 35.922 18.107 66.104 1.00 21.47 114 ALA A O 1
ATOM 855 N N . ASP A 1 119 ? 33.904 19.144 68.375 1.00 21.07 116 ASP A N 1
ATOM 856 C CA . ASP A 1 119 ? 33.567 18.206 69.458 1.00 21.18 116 ASP A CA 1
ATOM 857 C C . ASP A 1 119 ? 34.212 16.815 69.257 1.00 20.97 116 ASP A C 1
ATOM 858 O O . ASP A 1 119 ? 33.839 15.877 69.930 1.00 20.89 116 ASP A O 1
ATOM 863 N N . GLY A 1 120 ? 35.160 16.676 68.331 1.00 20.60 117 GLY A N 1
ATOM 864 C CA . GLY A 1 120 ? 35.842 15.380 68.156 1.00 20.73 117 GLY A CA 1
ATOM 865 C C . GLY A 1 120 ? 35.112 14.345 67.295 1.00 20.82 117 GLY A C 1
ATOM 866 O O . GLY A 1 120 ? 35.531 13.185 67.269 1.00 20.50 117 GLY A O 1
ATOM 867 N N . ALA A 1 121 ? 34.054 14.752 66.571 1.00 19.69 118 ALA A N 1
ATOM 868 C CA . ALA A 1 121 ? 33.317 13.828 65.717 1.00 19.64 118 ALA A CA 1
ATOM 869 C C . ALA A 1 121 ? 34.250 13.213 64.658 1.00 20.88 118 ALA A C 1
ATOM 870 O O . ALA A 1 121 ? 35.206 13.868 64.173 1.00 19.66 118 ALA A O 1
ATOM 872 N N . SER A 1 122 ? 33.976 11.963 64.293 1.00 21.12 119 SER A N 1
ATOM 873 C CA . SER A 1 122 ? 34.759 11.305 63.240 1.00 22.13 119 SER A CA 1
ATOM 874 C C . SER A 1 122 ? 34.438 11.900 61.851 1.00 22.72 119 SER A C 1
ATOM 875 O O . SER A 1 122 ? 33.438 12.615 61.662 1.00 22.79 119 SER A O 1
ATOM 878 N N . LEU A 1 123 ? 35.317 11.639 60.891 1.00 23.71 120 LEU A N 1
ATOM 879 C CA . LEU A 1 123 ? 35.079 12.022 59.500 1.00 23.92 120 LEU A CA 1
ATOM 880 C C . LEU A 1 123 ? 33.674 11.549 59.008 1.00 23.81 120 LEU A C 1
ATOM 881 O O . LEU A 1 123 ? 32.876 12.378 58.532 1.00 24.66 120 LEU A O 1
ATOM 886 N N . GLN A 1 124 ? 33.374 10.253 59.129 1.00 23.18 121 GLN A N 1
ATOM 887 C CA . GLN A 1 124 ? 32.054 9.739 58.733 1.00 23.63 121 GLN A CA 1
ATOM 888 C C . GLN A 1 124 ? 30.917 10.596 59.359 1.00 23.56 121 GLN A C 1
ATOM 889 O O . GLN A 1 124 ? 29.941 10.935 58.683 1.00 24.82 121 GLN A O 1
ATOM 895 N N . GLU A 1 125 ? 31.062 10.948 60.634 1.00 23.01 122 GLU A N 1
ATOM 896 C CA . GLU A 1 125 ? 30.027 11.709 61.362 1.00 23.08 122 GLU A CA 1
ATOM 897 C C . GLU A 1 125 ? 29.915 13.147 60.906 1.00 23.11 122 GLU A C 1
ATOM 898 O O . GLU A 1 125 ? 28.793 13.662 60.800 1.00 23.19 122 GLU A O 1
ATOM 904 N N . CYS A 1 126 ? 31.056 13.792 60.614 1.00 21.77 123 CYS A N 1
ATOM 905 C CA . CYS A 1 126 ? 30.996 15.123 60.057 1.00 22.56 123 CYS A CA 1
ATOM 906 C C . CYS A 1 126 ? 30.387 15.025 58.670 1.00 22.60 123 CYS A C 1
ATOM 907 O O . CYS A 1 126 ? 29.577 15.871 58.286 1.00 21.91 123 CYS A O 1
ATOM 910 N N . TYR A 1 127 ? 30.750 13.966 57.936 1.00 22.86 124 TYR A N 1
ATOM 911 C CA . TYR A 1 127 ? 30.172 13.725 56.607 1.00 22.99 124 TYR A CA 1
ATOM 912 C C . TYR A 1 127 ? 28.636 13.660 56.701 1.00 23.51 124 TYR A C 1
ATOM 913 O O . TYR A 1 127 ? 27.924 14.369 55.977 1.00 24.19 124 TYR A O 1
ATOM 922 N N . ASP A 1 128 ? 28.123 12.830 57.592 1.00 23.12 125 ASP A N 1
ATOM 923 C CA . ASP A 1 128 ? 26.682 12.676 57.690 1.00 24.73 125 ASP A CA 1
ATOM 924 C C . ASP A 1 128 ? 25.932 13.968 58.046 1.00 24.64 125 ASP A C 1
ATOM 925 O O . ASP A 1 128 ? 24.846 14.189 57.541 1.00 24.23 125 ASP A O 1
ATOM 930 N N . ILE A 1 129 ? 26.501 14.787 58.933 1.00 25.02 126 ILE A N 1
ATOM 931 C CA . ILE A 1 129 ? 25.893 16.054 59.342 1.00 25.95 126 ILE A CA 1
ATOM 932 C C . ILE A 1 129 ? 25.794 16.980 58.125 1.00 25.98 126 ILE A C 1
ATOM 933 O O . ILE A 1 129 ? 24.714 17.542 57.835 1.00 25.08 126 ILE A O 1
ATOM 938 N N . ALA A 1 130 ? 26.911 17.102 57.404 1.00 25.85 127 ALA A N 1
ATOM 939 C CA . ALA A 1 130 ? 26.952 17.888 56.180 1.00 26.62 127 ALA A CA 1
ATOM 940 C C . ALA A 1 130 ? 25.906 17.411 55.131 1.00 26.47 127 ALA A C 1
ATOM 941 O O . ALA A 1 130 ? 25.145 18.203 54.592 1.00 26.10 127 ALA A O 1
ATOM 943 N N . VAL A 1 131 ? 25.844 16.109 54.884 1.00 26.28 128 VAL A N 1
ATOM 944 C CA . VAL A 1 131 ? 24.878 15.566 53.936 1.00 26.37 128 VAL A CA 1
ATOM 945 C C . VAL A 1 131 ? 23.425 15.849 54.370 1.00 26.71 128 VAL A C 1
ATOM 946 O O . VAL A 1 131 ? 22.545 16.177 53.541 1.00 25.42 128 VAL A O 1
ATOM 950 N N . ASP A 1 132 ? 23.176 15.715 55.667 1.00 26.43 129 ASP A N 1
ATOM 951 C CA . ASP A 1 132 ? 21.839 15.930 56.167 1.00 26.78 129 ASP A CA 1
ATOM 952 C C . ASP A 1 132 ? 21.450 17.432 56.081 1.00 26.74 129 ASP A C 1
ATOM 953 O O . ASP A 1 132 ? 20.317 17.772 55.727 1.00 26.89 129 ASP A O 1
ATOM 958 N N . THR A 1 133 ? 22.398 18.327 56.341 1.00 25.84 130 THR A N 1
ATOM 959 C CA . THR A 1 133 ? 22.103 19.737 56.220 1.00 25.52 130 THR A CA 1
ATOM 960 C C . THR A 1 133 ? 21.716 20.060 54.763 1.00 26.13 130 THR A C 1
ATOM 961 O O . THR A 1 133 ? 20.752 20.798 54.528 1.00 26.39 130 THR A O 1
ATOM 965 N N . LEU A 1 134 ? 22.452 19.503 53.799 1.00 25.35 131 LEU A N 1
ATOM 966 C CA . LEU A 1 134 ? 22.171 19.767 52.398 1.00 25.69 131 LEU A CA 1
ATOM 967 C C . LEU A 1 134 ? 20.845 19.202 51.954 1.00 25.71 131 LEU A C 1
ATOM 968 O O . LEU A 1 134 ? 20.144 19.856 51.211 1.00 26.62 131 LEU A O 1
ATOM 984 N N . ARG A 1 136 ? 18.302 19.058 53.517 1.00 26.54 133 ARG A N 1
ATOM 985 C CA . ARG A 1 136 ? 17.209 19.870 54.033 1.00 27.11 133 ARG A CA 1
ATOM 986 C C . ARG A 1 136 ? 17.276 21.305 53.556 1.00 26.84 133 ARG A C 1
ATOM 987 O O . ARG A 1 136 ? 16.583 22.159 54.110 1.00 26.34 133 ARG A O 1
ATOM 995 N N . SER A 1 137 ? 18.123 21.577 52.563 1.00 25.64 134 SER A N 1
ATOM 996 C CA . SER A 1 137 ? 18.283 22.944 52.115 1.00 25.93 134 SER A CA 1
ATOM 997 C C . SER A 1 137 ? 17.579 23.225 50.784 1.00 26.14 134 SER A C 1
ATOM 998 O O . SER A 1 137 ? 17.202 22.318 50.040 1.00 26.47 134 SER A O 1
ATOM 1001 N N . GLU A 1 138 ? 17.426 24.501 50.488 1.00 26.26 135 GLU A N 1
ATOM 1002 C CA . GLU A 1 138 ? 16.976 24.952 49.192 1.00 26.42 135 GLU A CA 1
ATOM 1003 C C . GLU A 1 138 ? 17.792 26.177 48.864 1.00 26.39 135 GLU A C 1
ATOM 1004 O O . GLU A 1 138 ? 18.262 26.875 49.746 1.00 25.79 135 GLU A O 1
ATOM 1010 N N . THR A 1 139 ? 17.937 26.442 47.572 1.00 27.70 136 THR A N 1
ATOM 1011 C CA . THR A 1 139 ? 18.667 27.616 47.092 1.00 27.61 136 THR A CA 1
ATOM 1012 C C . THR A 1 139 ? 17.850 28.249 45.977 1.00 27.71 136 THR A C 1
ATOM 1013 O O . THR A 1 139 ? 17.603 27.615 44.934 1.00 26.91 136 THR A O 1
ATOM 1017 N N . TRP A 1 140 ? 17.441 29.494 46.211 1.00 27.26 137 TRP A N 1
ATOM 1018 C CA . TRP A 1 140 ? 16.789 30.303 45.195 1.00 27.98 137 TRP A CA 1
ATOM 1019 C C . TRP A 1 140 ? 17.654 31.506 44.846 1.00 28.61 137 TRP A C 1
ATOM 1020 O O . TRP A 1 140 ? 18.423 31.978 45.687 1.00 29.57 137 TRP A O 1
ATOM 1031 N N . ILE A 1 141 ? 17.529 32.003 43.612 1.00 28.74 138 ILE A N 1
ATOM 1032 C CA . ILE A 1 141 ? 18.267 33.208 43.177 1.00 28.96 138 ILE A CA 1
ATOM 1033 C C . ILE A 1 141 ? 17.341 34.106 42.383 1.00 28.19 138 ILE A C 1
ATOM 1034 O O . ILE A 1 141 ? 16.626 33.656 41.468 1.00 27.31 138 ILE A O 1
ATOM 1039 N N . TYR A 1 142 ? 17.347 35.372 42.783 1.00 27.53 139 TYR A N 1
ATOM 1040 C CA . TYR A 1 142 ? 16.709 36.448 42.064 1.00 26.89 139 TYR A CA 1
ATOM 1041 C C . TYR A 1 142 ? 17.769 37.069 41.182 1.00 27.51 139 TYR A C 1
ATOM 1042 O O . TYR A 1 142 ? 18.863 37.471 41.663 1.00 26.72 139 TYR A O 1
ATOM 1051 N N . LEU A 1 143 ? 17.429 37.152 39.895 1.00 27.57 140 LEU A N 1
ATOM 1052 C CA . LEU A 1 143 ? 18.271 37.806 38.919 1.00 28.04 140 LEU A CA 1
ATOM 1053 C C . LEU A 1 143 ? 17.647 39.117 38.527 1.00 27.49 140 LEU A C 1
ATOM 1054 O O . LEU A 1 143 ? 16.490 39.191 38.114 1.00 28.01 140 LEU A O 1
ATOM 1059 N N . HIS A 1 144 ? 18.427 40.167 38.663 1.00 27.12 141 HIS A N 1
ATOM 1060 C CA . HIS A 1 144 ? 17.922 41.484 38.411 1.00 26.67 141 HIS A CA 1
ATOM 1061 C C . HIS A 1 144 ? 17.929 41.758 36.909 1.00 26.09 141 HIS A C 1
ATOM 1062 O O . HIS A 1 144 ? 17.156 42.577 36.424 1.00 25.97 141 HIS A O 1
ATOM 1069 N N . ARG A 1 145 ? 18.823 41.066 36.204 1.00 24.93 142 ARG A N 1
ATOM 1070 C CA . ARG A 1 145 ? 18.786 40.929 34.754 1.00 24.17 142 ARG A CA 1
ATOM 1071 C C . ARG A 1 145 ? 19.294 39.516 34.344 1.00 24.29 142 ARG A C 1
ATOM 1072 O O . ARG A 1 145 ? 19.945 38.819 35.111 1.00 23.44 142 ARG A O 1
ATOM 1080 N N . ILE A 1 146 ? 19.021 39.082 33.133 1.00 24.33 143 ILE A N 1
ATOM 1081 C CA . ILE A 1 146 ? 19.393 37.712 32.804 1.00 25.17 143 ILE A CA 1
ATOM 1082 C C . ILE A 1 146 ? 20.600 37.583 31.876 1.00 24.88 143 ILE A C 1
ATOM 1083 O O . ILE A 1 146 ? 20.980 36.469 31.537 1.00 25.08 143 ILE A O 1
ATOM 1088 N N A ASP A 1 147 ? 21.185 38.710 31.485 0.70 24.19 144 ASP A N 1
ATOM 1089 N N B ASP A 1 147 ? 21.203 38.707 31.492 0.30 24.73 144 ASP A N 1
ATOM 1090 C CA A ASP A 1 147 ? 22.309 38.709 30.566 0.70 24.64 144 ASP A CA 1
ATOM 1091 C CA B ASP A 1 147 ? 22.356 38.721 30.583 0.30 24.96 144 ASP A CA 1
ATOM 1092 C C A ASP A 1 147 ? 23.425 37.688 30.991 0.70 24.76 144 ASP A C 1
ATOM 1093 C C B ASP A 1 147 ? 23.454 37.712 30.978 0.30 24.95 144 ASP A C 1
ATOM 1094 O O A ASP A 1 147 ? 23.776 36.785 30.235 0.70 24.47 144 ASP A O 1
ATOM 1095 O O B ASP A 1 147 ? 23.826 36.843 30.188 0.30 24.79 144 ASP A O 1
ATOM 1104 N N . GLU A 1 148 ? 23.952 37.827 32.205 1.00 24.76 145 GLU A N 1
ATOM 1105 C CA . GLU A 1 148 ? 25.067 36.995 32.663 1.00 25.12 145 GLU A CA 1
ATOM 1106 C C . GLU A 1 148 ? 24.718 35.534 32.914 1.00 25.16 145 GLU A C 1
ATOM 1107 O O . GLU A 1 148 ? 25.489 34.658 32.538 1.00 25.57 145 GLU A O 1
ATOM 1113 N N . ILE A 1 149 ? 23.579 35.246 33.545 1.00 25.07 146 ILE A N 1
ATOM 1114 C CA . ILE A 1 149 ? 23.142 33.838 33.644 1.00 25.46 146 ILE A CA 1
ATOM 1115 C C . ILE A 1 149 ? 23.047 33.130 32.287 1.00 26.02 146 ILE A C 1
ATOM 1116 O O . ILE A 1 149 ? 23.452 31.938 32.149 1.00 26.13 146 ILE A O 1
ATOM 1121 N N . TRP A 1 150 ? 22.513 33.861 31.306 1.00 24.80 147 TRP A N 1
ATOM 1122 C CA . TRP A 1 150 ? 22.329 33.314 29.993 1.00 25.43 147 TRP A CA 1
ATOM 1123 C C . TRP A 1 150 ? 23.683 32.949 29.365 1.00 25.42 147 TRP A C 1
ATOM 1124 O O . TRP A 1 150 ? 23.818 31.870 28.814 1.00 24.92 147 TRP A O 1
ATOM 1146 N N . SER A 1 152 ? 26.369 32.080 30.813 1.00 26.37 149 SER A N 1
ATOM 1147 C CA . SER A 1 152 ? 27.195 31.231 31.677 1.00 26.01 149 SER A CA 1
ATOM 1148 C C . SER A 1 152 ? 27.291 29.774 31.218 1.00 27.01 149 SER A C 1
ATOM 1149 O O . SER A 1 152 ? 28.221 29.056 31.612 1.00 27.39 149 SER A O 1
ATOM 1152 N N . GLY A 1 153 ? 26.323 29.336 30.418 1.00 28.00 150 GLY A N 1
ATOM 1153 C CA . GLY A 1 153 ? 26.241 27.962 29.959 1.00 29.12 150 GLY A CA 1
ATOM 1154 C C . GLY A 1 153 ? 25.536 27.049 30.944 1.00 31.08 150 GLY A C 1
ATOM 1155 O O . GLY A 1 153 ? 25.450 25.846 30.723 1.00 32.21 150 GLY A O 1
ATOM 1156 N N . ARG A 1 154 ? 25.031 27.591 32.050 1.00 31.57 151 ARG A N 1
ATOM 1157 C CA . ARG A 1 154 ? 24.455 26.744 33.085 1.00 31.77 151 ARG A CA 1
ATOM 1158 C C . ARG A 1 154 ? 22.930 26.648 33.004 1.00 32.81 151 ARG A C 1
ATOM 1159 O O . ARG A 1 154 ? 22.299 26.053 33.878 1.00 33.04 151 ARG A O 1
ATOM 1167 N N . ILE A 1 155 ? 22.344 27.275 31.990 1.00 33.59 152 ILE A N 1
ATOM 1168 C CA . ILE A 1 155 ? 20.949 27.101 31.695 1.00 34.54 152 ILE A CA 1
ATOM 1169 C C . ILE A 1 155 ? 20.879 26.119 30.538 1.00 35.07 152 ILE A C 1
ATOM 1170 O O . ILE A 1 155 ? 21.318 26.429 29.429 1.00 34.87 152 ILE A O 1
ATOM 1175 N N . SER A 1 156 ? 20.346 24.932 30.784 1.00 36.23 153 SER A N 1
ATOM 1176 C CA . SER A 1 156 ? 20.118 23.972 29.692 1.00 37.69 153 SER A CA 1
ATOM 1177 C C . SER A 1 156 ? 19.086 24.536 28.712 1.00 38.51 153 SER A C 1
ATOM 1178 O O . SER A 1 156 ? 18.247 25.401 29.084 1.00 38.57 153 SER A O 1
ATOM 1181 N N . THR A 1 157 ? 19.147 24.056 27.470 1.00 39.22 154 THR A N 1
ATOM 1182 C CA . THR A 1 157 ? 18.182 24.457 26.437 1.00 40.55 154 THR A CA 1
ATOM 1183 C C . THR A 1 157 ? 16.772 23.937 26.711 1.00 40.30 154 THR A C 1
ATOM 1184 O O . THR A 1 157 ? 15.779 24.610 26.392 1.00 40.34 154 THR A O 1
ATOM 1188 N N . ALA A 1 158 ? 16.699 22.751 27.318 1.00 40.09 155 ALA A N 1
ATOM 1189 C CA . ALA A 1 158 ? 15.456 22.243 27.890 1.00 40.21 155 ALA A CA 1
ATOM 1190 C C . ALA A 1 158 ? 14.822 23.287 28.838 1.00 40.38 155 ALA A C 1
ATOM 1191 O O . ALA A 1 158 ? 13.616 23.535 28.781 1.00 41.07 155 ALA A O 1
ATOM 1193 N N . THR A 1 159 ? 15.637 23.907 29.687 1.00 40.13 156 THR A N 1
ATOM 1194 C CA . THR A 1 159 ? 15.160 24.969 30.577 1.00 39.96 156 THR A CA 1
ATOM 1195 C C . THR A 1 159 ? 14.737 26.237 29.797 1.00 39.81 156 THR A C 1
ATOM 1196 O O . THR A 1 159 ? 13.663 26.803 30.052 1.00 39.59 156 THR A O 1
ATOM 1200 N N . ALA A 1 160 ? 15.581 26.690 28.868 1.00 39.38 157 ALA A N 1
ATOM 1201 C CA . ALA A 1 160 ? 15.256 27.881 28.071 1.00 38.88 157 ALA A CA 1
ATOM 1202 C C . ALA A 1 160 ? 16.011 27.870 26.745 1.00 38.43 157 ALA A C 1
ATOM 1203 O O . ALA A 1 160 ? 17.244 27.925 26.726 1.00 38.13 157 ALA A O 1
ATOM 1213 N N . VAL A 1 162 ? 15.869 30.147 24.390 1.00 35.91 159 VAL A N 1
ATOM 1214 C CA . VAL A 1 162 ? 16.209 31.506 24.025 1.00 34.90 159 VAL A CA 1
ATOM 1215 C C . VAL A 1 162 ? 16.085 32.288 25.336 1.00 34.49 159 VAL A C 1
ATOM 1216 O O . VAL A 1 162 ? 15.201 31.980 26.145 1.00 34.50 159 VAL A O 1
ATOM 1220 N N . SER A 1 163 ? 16.986 33.244 25.581 1.00 33.15 160 SER A N 1
ATOM 1221 C CA . SER A 1 163 ? 16.978 34.007 26.836 1.00 32.05 160 SER A CA 1
ATOM 1222 C C . SER A 1 163 ? 15.584 34.587 27.173 1.00 31.82 160 SER A C 1
ATOM 1223 O O . SER A 1 163 ? 15.239 34.705 28.341 1.00 30.54 160 SER A O 1
ATOM 1226 N N . THR A 1 164 ? 14.808 34.958 26.152 1.00 31.48 161 THR A N 1
ATOM 1227 C CA . THR A 1 164 ? 13.388 35.322 26.328 1.00 32.05 161 THR A CA 1
ATOM 1228 C C . THR A 1 164 ? 12.593 34.397 27.254 1.00 31.82 161 THR A C 1
ATOM 1229 O O . THR A 1 164 ? 11.761 34.873 28.014 1.00 32.26 161 THR A O 1
ATOM 1233 N N . ALA A 1 165 ? 12.863 33.089 27.199 1.00 31.69 162 ALA A N 1
ATOM 1234 C CA . ALA A 1 165 ? 12.128 32.086 27.994 1.00 30.85 162 ALA A CA 1
ATOM 1235 C C . ALA A 1 165 ? 12.360 32.205 29.488 1.00 30.29 162 ALA A C 1
ATOM 1236 O O . ALA A 1 165 ? 11.726 31.504 30.281 1.00 30.59 162 ALA A O 1
ATOM 1238 N N . LEU A 1 166 ? 13.298 33.056 29.882 1.00 29.84 163 LEU A N 1
ATOM 1239 C CA . LEU A 1 166 ? 13.581 33.241 31.307 1.00 29.44 163 LEU A CA 1
ATOM 1240 C C . LEU A 1 166 ? 12.762 34.370 31.928 1.00 29.76 163 LEU A C 1
ATOM 1241 O O . LEU A 1 166 ? 12.771 34.560 33.160 1.00 29.78 163 LEU A O 1
ATOM 1246 N N . ALA A 1 167 ? 12.073 35.135 31.092 1.00 29.27 164 ALA A N 1
ATOM 1247 C CA . ALA A 1 167 ? 11.485 36.377 31.575 1.00 30.36 164 ALA A CA 1
ATOM 1248 C C . ALA A 1 167 ? 12.630 37.349 31.906 1.00 30.19 164 ALA A C 1
ATOM 1249 O O . ALA A 1 167 ? 13.782 37.118 31.524 1.00 30.77 164 ALA A O 1
ATOM 1251 N N . THR A 1 168 ? 12.332 38.415 32.630 1.00 29.62 165 THR A N 1
ATOM 1252 C CA . THR A 1 168 ? 13.309 39.484 32.770 1.00 29.02 165 THR A CA 1
ATOM 1253 C C . THR A 1 168 ? 13.927 39.575 34.178 1.00 29.07 165 THR A C 1
ATOM 1254 O O . THR A 1 168 ? 15.057 40.046 34.316 1.00 28.62 165 THR A O 1
ATOM 1258 N N . ARG A 1 169 ? 13.181 39.125 35.191 1.00 28.88 166 ARG A N 1
ATOM 1259 C CA . ARG A 1 169 ? 13.623 39.108 36.610 1.00 29.72 166 ARG A CA 1
ATOM 1260 C C . ARG A 1 169 ? 13.231 37.826 37.321 1.00 28.85 166 ARG A C 1
ATOM 1261 O O . ARG A 1 169 ? 12.504 37.882 38.311 1.00 28.75 166 ARG A O 1
ATOM 1269 N N . PRO A 1 170 ? 13.689 36.672 36.814 1.00 28.15 167 PRO A N 1
ATOM 1270 C CA . PRO A 1 170 ? 13.172 35.414 37.335 1.00 27.36 167 PRO A CA 1
ATOM 1271 C C . PRO A 1 170 ? 13.676 35.101 38.742 1.00 27.27 167 PRO A C 1
ATOM 1272 O O . PRO A 1 170 ? 14.682 35.688 39.198 1.00 26.92 167 PRO A O 1
ATOM 1276 N N . ILE A 1 171 ? 12.946 34.210 39.428 1.00 26.83 168 ILE A N 1
ATOM 1277 C CA . ILE A 1 171 ? 13.497 33.443 40.534 1.00 25.80 168 ILE A CA 1
ATOM 1278 C C . ILE A 1 171 ? 13.969 32.111 39.960 1.00 26.91 168 ILE A C 1
ATOM 1279 O O . ILE A 1 171 ? 13.183 31.380 39.349 1.00 27.16 168 ILE A O 1
ATOM 1292 N N . ARG A 1 173 ? 15.987 28.356 40.800 1.00 32.09 170 ARG A N 1
ATOM 1293 C CA . ARG A 1 173 ? 16.168 27.414 41.861 1.00 34.47 170 ARG A CA 1
ATOM 1294 C C . ARG A 1 173 ? 17.078 26.280 41.377 1.00 35.74 170 ARG A C 1
ATOM 1295 O O . ARG A 1 173 ? 17.030 25.908 40.230 1.00 34.57 170 ARG A O 1
ATOM 1303 N N . PHE A 1 174 ? 17.923 25.765 42.262 1.00 38.54 171 PHE A N 1
ATOM 1304 C CA . PHE A 1 174 ? 18.646 24.502 42.031 1.00 41.60 171 PHE A CA 1
ATOM 1305 C C . PHE A 1 174 ? 17.948 23.281 42.508 1.00 42.60 171 PHE A C 1
ATOM 1306 O O . PHE A 1 174 ? 17.661 23.187 43.670 1.00 44.47 171 PHE A O 1
ATOM 1314 N N . ASN A 1 175 ? 17.692 22.345 41.613 1.00 44.69 172 ASN A N 1
ATOM 1315 C CA . ASN A 1 175 ? 17.100 21.062 41.956 1.00 46.99 172 ASN A CA 1
ATOM 1316 C C . ASN A 1 175 ? 17.892 19.996 41.278 1.00 47.84 172 ASN A C 1
ATOM 1317 O O . ASN A 1 175 ? 18.142 20.092 40.077 1.00 47.98 172 ASN A O 1
ATOM 1322 N N . GLY A 1 176 ? 18.273 18.971 42.032 1.00 48.58 173 GLY A N 1
ATOM 1323 C CA . GLY A 1 176 ? 19.105 17.911 41.489 1.00 50.19 173 GLY A CA 1
ATOM 1324 C C . GLY A 1 176 ? 20.383 18.469 40.877 1.00 51.21 173 GLY A C 1
ATOM 1325 O O . GLY A 1 176 ? 20.764 18.062 39.787 1.00 52.50 173 GLY A O 1
ATOM 1326 N N . GLY A 1 177 ? 21.032 19.411 41.559 1.00 51.46 174 GLY A N 1
ATOM 1327 C CA . GLY A 1 177 ? 22.222 20.087 41.014 1.00 52.04 174 GLY A CA 1
ATOM 1328 C C . GLY A 1 177 ? 21.977 21.121 39.897 1.00 52.44 174 GLY A C 1
ATOM 1329 O O . GLY A 1 177 ? 22.618 22.208 39.888 1.00 52.02 174 GLY A O 1
ATOM 1330 N N . ARG A 1 178 ? 21.058 20.773 38.973 1.00 51.70 175 ARG A N 1
ATOM 1331 C CA . ARG A 1 178 ? 20.730 21.564 37.787 1.00 51.57 175 ARG A CA 1
ATOM 1332 C C . ARG A 1 178 ? 19.868 22.850 38.086 1.00 50.30 175 ARG A C 1
ATOM 1333 O O . ARG A 1 178 ? 19.162 22.966 39.114 1.00 50.78 175 ARG A O 1
ATOM 1349 N N . GLU A 1 180 ? 16.994 25.695 37.518 1.00 41.04 177 GLU A N 1
ATOM 1350 C CA . GLU A 1 180 ? 15.649 25.708 36.985 1.00 39.02 177 GLU A CA 1
ATOM 1351 C C . GLU A 1 180 ? 14.961 27.031 37.214 1.00 37.32 177 GLU A C 1
ATOM 1352 O O . GLU A 1 180 ? 15.388 27.803 38.072 1.00 36.64 177 GLU A O 1
ATOM 1358 N N . ILE A 1 181 ? 13.892 27.295 36.463 1.00 35.38 178 ILE A N 1
ATOM 1359 C CA . ILE A 1 181 ? 13.117 28.520 36.671 1.00 34.22 178 ILE A CA 1
ATOM 1360 C C . ILE A 1 181 ? 12.042 28.203 37.707 1.00 33.95 178 ILE A C 1
ATOM 1361 O O . ILE A 1 181 ? 11.242 27.265 37.547 1.00 33.29 178 ILE A O 1
ATOM 1366 N N . ALA A 1 182 ? 12.062 28.965 38.788 1.00 32.71 179 ALA A N 1
ATOM 1367 C CA . ALA A 1 182 ? 11.065 28.805 39.823 1.00 32.30 179 ALA A CA 1
ATOM 1368 C C . ALA A 1 182 ? 9.909 29.781 39.606 1.00 31.92 179 ALA A C 1
ATOM 1369 O O . ALA A 1 182 ? 8.815 29.507 40.054 1.00 32.48 179 ALA A O 1
ATOM 1371 N N . ALA A 1 183 ? 10.147 30.912 38.926 1.00 31.05 180 ALA A N 1
ATOM 1372 C CA . ALA A 1 183 ? 9.066 31.855 38.595 1.00 29.96 180 ALA A CA 1
ATOM 1373 C C . ALA A 1 183 ? 9.486 32.763 37.440 1.00 29.64 180 ALA A C 1
ATOM 1374 O O . ALA A 1 183 ? 10.562 33.387 37.482 1.00 29.11 180 ALA A O 1
ATOM 1387 N N . THR A 1 185 ? 9.066 35.770 36.765 1.00 27.27 182 THR A N 1
ATOM 1388 C CA . THR A 1 185 ? 8.720 37.124 37.202 1.00 26.45 182 THR A CA 1
ATOM 1389 C C . THR A 1 185 ? 9.477 38.217 36.403 1.00 26.72 182 THR A C 1
ATOM 1390 O O . THR A 1 185 ? 10.498 37.950 35.769 1.00 26.32 182 THR A O 1
ATOM 1394 N N . ARG A 1 186 ? 8.956 39.438 36.446 1.00 26.76 183 ARG A N 1
ATOM 1395 C CA . ARG A 1 186 ? 9.412 40.517 35.607 1.00 27.64 183 ARG A CA 1
ATOM 1396 C C . ARG A 1 186 ? 9.608 41.786 36.420 1.00 28.30 183 ARG A C 1
ATOM 1397 O O . ARG A 1 186 ? 10.110 42.780 35.881 1.00 29.65 183 ARG A O 1
ATOM 1405 N N . THR A 1 187 ? 9.207 41.800 37.695 1.00 27.69 184 THR A N 1
ATOM 1406 C CA . THR A 1 187 ? 9.582 42.933 38.562 1.00 27.29 184 THR A CA 1
ATOM 1407 C C . THR A 1 187 ? 10.229 42.381 39.812 1.00 27.43 184 THR A C 1
ATOM 1408 O O . THR A 1 187 ? 9.991 41.233 40.171 1.00 27.50 184 THR A O 1
ATOM 1412 N N . GLN A 1 188 ? 11.047 43.197 40.472 1.00 27.59 185 GLN A N 1
ATOM 1413 C CA . GLN A 1 188 ? 11.680 42.778 41.706 1.00 28.03 185 GLN A CA 1
ATOM 1414 C C . GLN A 1 188 ? 10.638 42.502 42.804 1.00 27.71 185 GLN A C 1
ATOM 1415 O O . GLN A 1 188 ? 10.703 41.490 43.526 1.00 26.14 185 GLN A O 1
ATOM 1421 N N . SER A 1 189 ? 9.681 43.420 42.910 1.00 28.22 186 SER A N 1
ATOM 1422 C CA . SER A 1 189 ? 8.556 43.292 43.849 1.00 28.97 186 SER A CA 1
ATOM 1423 C C . SER A 1 189 ? 7.816 41.954 43.721 1.00 28.93 186 SER A C 1
ATOM 1424 O O . SER A 1 189 ? 7.572 41.255 44.716 1.00 28.73 186 SER A O 1
ATOM 1438 N N . ALA A 1 191 ? 8.932 39.313 42.036 1.00 28.81 188 ALA A N 1
ATOM 1439 C CA . ALA A 1 191 ? 9.920 38.246 42.278 1.00 29.38 188 ALA A CA 1
ATOM 1440 C C . ALA A 1 191 ? 10.120 37.937 43.763 1.00 29.61 188 ALA A C 1
ATOM 1441 O O . ALA A 1 191 ? 10.090 36.768 44.157 1.00 29.85 188 ALA A O 1
ATOM 1443 N N . PHE A 1 192 ? 10.284 38.992 44.582 1.00 29.44 189 PHE A N 1
ATOM 1444 C CA . PHE A 1 192 ? 10.486 38.844 46.014 1.00 28.76 189 PHE A CA 1
ATOM 1445 C C . PHE A 1 192 ? 9.223 38.278 46.627 1.00 28.29 189 PHE A C 1
ATOM 1446 O O . PHE A 1 192 ? 9.285 37.426 47.486 1.00 28.34 189 PHE A O 1
ATOM 1454 N N . ALA A 1 193 ? 8.067 38.756 46.188 1.00 28.12 190 ALA A N 1
ATOM 1455 C CA . ALA A 1 193 ? 6.818 38.263 46.771 1.00 28.18 190 ALA A CA 1
ATOM 1456 C C . ALA A 1 193 ? 6.732 36.757 46.550 1.00 27.68 190 ALA A C 1
ATOM 1457 O O . ALA A 1 193 ? 6.357 36.028 47.452 1.00 27.22 190 ALA A O 1
ATOM 1470 N N . LEU A 1 195 ? 9.237 34.521 45.871 1.00 30.42 192 LEU A N 1
ATOM 1471 C CA . LEU A 1 195 ? 10.272 33.873 46.636 1.00 30.47 192 LEU A CA 1
ATOM 1472 C C . LEU A 1 195 ? 9.804 33.669 48.080 1.00 30.11 192 LEU A C 1
ATOM 1473 O O . LEU A 1 195 ? 9.872 32.539 48.616 1.00 30.08 192 LEU A O 1
ATOM 1478 N N . VAL A 1 196 ? 9.296 34.745 48.691 1.00 29.00 193 VAL A N 1
ATOM 1479 C CA . VAL A 1 196 ? 8.755 34.669 50.060 1.00 28.50 193 VAL A CA 1
ATOM 1480 C C . VAL A 1 196 ? 7.677 33.582 50.119 1.00 28.73 193 VAL A C 1
ATOM 1481 O O . VAL A 1 196 ? 7.705 32.722 51.004 1.00 29.50 193 VAL A O 1
ATOM 1485 N N . GLU A 1 197 ? 6.787 33.578 49.132 1.00 28.83 194 GLU A N 1
ATOM 1486 C CA . GLU A 1 197 ? 5.748 32.557 49.014 1.00 30.20 194 GLU A CA 1
ATOM 1487 C C . GLU A 1 197 ? 6.305 31.126 49.033 1.00 29.89 194 GLU A C 1
ATOM 1488 O O . GLU A 1 197 ? 5.892 30.317 49.867 1.00 29.80 194 GLU A O 1
ATOM 1494 N N . LEU A 1 198 ? 7.252 30.834 48.144 1.00 29.27 195 LEU A N 1
ATOM 1495 C CA . LEU A 1 198 ? 7.872 29.513 48.073 1.00 29.46 195 LEU A CA 1
ATOM 1496 C C . LEU A 1 198 ? 8.549 29.094 49.381 1.00 29.66 195 LEU A C 1
ATOM 1497 O O . LEU A 1 198 ? 8.374 27.941 49.832 1.00 29.36 195 LEU A O 1
ATOM 1502 N N . ALA A 1 199 ? 9.309 30.014 49.994 1.00 29.22 196 ALA A N 1
ATOM 1503 C CA . ALA A 1 199 ? 10.031 29.664 51.233 1.00 29.52 196 ALA A CA 1
ATOM 1504 C C . ALA A 1 199 ? 9.040 29.394 52.355 1.00 29.85 196 ALA A C 1
ATOM 1505 O O . ALA A 1 199 ? 9.189 28.434 53.113 1.00 29.88 196 ALA A O 1
ATOM 1507 N N . GLN A 1 200 ? 8.008 30.231 52.416 1.00 29.97 197 GLN A N 1
ATOM 1508 C CA . GLN A 1 200 ? 6.944 30.046 53.371 1.00 30.80 197 GLN A CA 1
ATOM 1509 C C . GLN A 1 200 ? 6.256 28.694 53.239 1.00 30.27 197 GLN A C 1
ATOM 1510 O O . GLN A 1 200 ? 6.112 27.994 54.233 1.00 29.80 197 GLN A O 1
ATOM 1516 N N . ILE A 1 201 ? 5.841 28.307 52.031 1.00 30.73 198 ILE A N 1
ATOM 1517 C CA . ILE A 1 201 ? 5.268 26.956 51.845 1.00 30.98 198 ILE A CA 1
ATOM 1518 C C . ILE A 1 201 ? 6.257 25.892 52.353 1.00 30.79 198 ILE A C 1
ATOM 1519 O O . ILE A 1 201 ? 5.853 24.962 53.028 1.00 31.05 198 ILE A O 1
ATOM 1524 N N . ARG A 1 202 ? 7.537 26.047 51.996 1.00 30.15 199 ARG A N 1
ATOM 1525 C CA . ARG A 1 202 ? 8.555 25.042 52.229 1.00 30.42 199 ARG A CA 1
ATOM 1526 C C . ARG A 1 202 ? 8.940 24.904 53.692 1.00 31.17 199 ARG A C 1
ATOM 1527 O O . ARG A 1 202 ? 9.336 23.814 54.129 1.00 31.36 199 ARG A O 1
ATOM 1535 N N . ALA A 1 203 ? 8.846 26.017 54.428 1.00 31.46 200 ALA A N 1
ATOM 1536 C CA . ALA A 1 203 ? 9.049 26.057 55.870 1.00 31.81 200 ALA A CA 1
ATOM 1537 C C . ALA A 1 203 ? 8.066 25.131 56.608 1.00 32.72 200 ALA A C 1
ATOM 1538 O O . ALA A 1 203 ? 8.431 24.453 57.572 1.00 32.04 200 ALA A O 1
ATOM 1540 N N . ASP A 1 204 ? 6.810 25.155 56.149 1.00 34.08 201 ASP A N 1
ATOM 1541 C CA . ASP A 1 204 ? 5.737 24.308 56.660 1.00 35.53 201 ASP A CA 1
ATOM 1542 C C . ASP A 1 204 ? 5.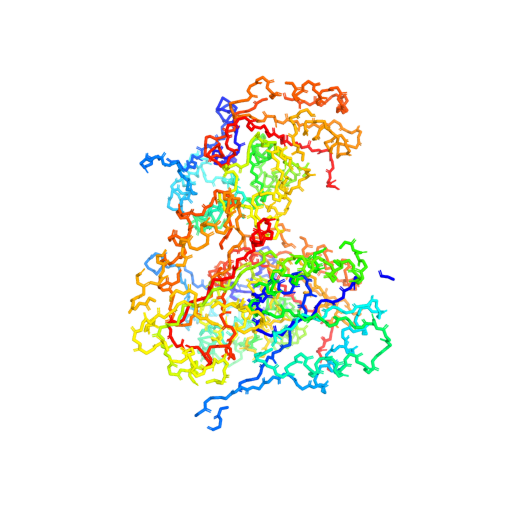528 24.514 58.186 1.00 35.49 201 ASP A C 1
ATOM 1543 O O . ASP A 1 204 ? 5.463 23.550 58.973 1.00 35.29 201 ASP A O 1
ATOM 1548 N N . GLY A 1 205 ? 5.475 25.790 58.589 1.00 35.34 202 GLY A N 1
ATOM 1549 C CA . GLY A 1 205 ? 5.254 26.167 59.981 1.00 34.98 202 GLY A CA 1
ATOM 1550 C C . GLY A 1 205 ? 6.429 26.003 60.925 1.00 35.26 202 GLY A C 1
ATOM 1551 O O . GLY A 1 205 ? 6.300 26.241 62.126 1.00 35.59 202 GLY A O 1
ATOM 1552 N N . GLU A 1 206 ? 7.580 25.608 60.404 1.00 35.28 203 GLU A N 1
ATOM 1553 C CA . GLU A 1 206 ? 8.761 25.421 61.243 1.00 35.52 203 GLU A CA 1
ATOM 1554 C C . GLU A 1 206 ? 9.799 26.497 60.955 1.00 34.30 203 GLU A C 1
ATOM 1555 O O . GLU A 1 206 ? 9.940 26.896 59.819 1.00 34.04 203 GLU A O 1
ATOM 1561 N N . PRO A 1 207 ? 10.515 26.965 62.002 1.00 33.92 204 PRO A N 1
ATOM 1562 C CA . PRO A 1 207 ? 11.619 27.920 61.884 1.00 32.91 204 PRO A CA 1
ATOM 1563 C C . PRO A 1 207 ? 12.656 27.455 60.875 1.00 31.97 204 PRO A C 1
ATOM 1564 O O . PRO A 1 207 ? 12.909 26.275 60.737 1.00 31.47 204 PRO A O 1
ATOM 1568 N N . VAL A 1 208 ? 13.241 28.412 60.182 1.00 30.97 205 VAL A N 1
ATOM 1569 C CA . VAL A 1 208 ? 14.127 28.158 59.090 1.00 30.16 205 VAL A CA 1
ATOM 1570 C C . VAL A 1 208 ? 15.430 28.869 59.399 1.00 29.71 205 VAL A C 1
ATOM 1571 O O . VAL A 1 208 ? 15.450 29.904 60.050 1.00 30.31 205 VAL A O 1
ATOM 1575 N N . PHE A 1 209 ? 16.535 28.354 58.903 1.00 28.79 206 PHE A N 1
ATOM 1576 C CA . PHE A 1 209 ? 17.739 29.165 58.913 1.00 28.03 206 PHE A CA 1
ATOM 1577 C C . PHE A 1 209 ? 17.996 29.759 57.507 1.00 27.49 206 PHE A C 1
ATOM 1578 O O . PHE A 1 209 ? 18.005 29.025 56.529 1.00 27.67 206 PHE A O 1
ATOM 1586 N N . ILE A 1 210 ? 18.237 31.069 57.422 1.00 26.76 207 ILE A N 1
ATOM 1587 C CA . ILE A 1 210 ? 18.358 31.737 56.135 1.00 26.80 207 ILE A CA 1
ATOM 1588 C C . ILE A 1 210 ? 19.613 32.577 55.948 1.00 26.97 207 ILE A C 1
ATOM 1589 O O . ILE A 1 210 ? 19.950 33.442 56.761 1.00 26.52 207 ILE A O 1
ATOM 1594 N N . ALA A 1 211 ? 20.247 32.395 54.802 1.00 27.26 208 ALA A N 1
ATOM 1595 C CA . ALA A 1 211 ? 21.387 33.213 54.445 1.00 27.26 208 ALA A CA 1
ATOM 1596 C C . ALA A 1 211 ? 21.039 33.967 53.171 1.00 27.30 208 ALA A C 1
ATOM 1597 O O . ALA A 1 211 ? 20.733 33.363 52.120 1.00 27.92 208 ALA A O 1
ATOM 1599 N N . ILE A 1 212 ? 21.069 35.291 53.251 1.00 26.35 209 ILE A N 1
ATOM 1600 C CA . ILE A 1 212 ? 20.712 36.059 52.086 1.00 25.63 209 ILE A CA 1
ATOM 1601 C C . ILE A 1 212 ? 21.969 36.601 51.480 1.00 25.25 209 ILE A C 1
ATOM 1602 O O . ILE A 1 212 ? 22.741 37.283 52.164 1.00 25.18 209 ILE A O 1
ATOM 1607 N N . GLY A 1 213 ? 22.171 36.281 50.207 1.00 24.50 210 GLY A N 1
ATOM 1608 C CA . GLY A 1 213 ? 23.353 36.703 49.469 1.00 24.36 210 GLY A CA 1
ATOM 1609 C C . GLY A 1 213 ? 23.018 37.837 48.535 1.00 24.83 210 GLY A C 1
ATOM 1610 O O . GLY A 1 213 ? 21.901 37.919 47.989 1.00 24.30 210 GLY A O 1
ATOM 1611 N N . GLN A 1 214 ? 23.981 38.724 48.325 1.00 24.99 211 GLN A N 1
ATOM 1612 C CA . GLN A 1 214 ? 23.745 39.822 47.385 1.00 24.64 211 GLN A CA 1
ATOM 1613 C C . GLN A 1 214 ? 24.984 40.140 46.582 1.00 24.94 211 GLN A C 1
ATOM 1614 O O . GLN A 1 214 ? 26.121 40.033 47.065 1.00 24.97 211 GLN A O 1
ATOM 1620 N N . ASN A 1 215 ? 24.753 40.562 45.353 1.00 25.85 212 ASN A N 1
ATOM 1621 C CA . ASN A 1 215 ? 25.809 41.141 44.566 1.00 26.91 212 ASN A CA 1
ATOM 1622 C C . ASN A 1 215 ? 25.359 42.477 44.029 1.00 27.09 212 ASN A C 1
ATOM 1623 O O . ASN A 1 215 ? 24.529 42.544 43.096 1.00 26.30 212 ASN A O 1
ATOM 1628 N N . GLU A 1 216 ? 25.915 43.536 44.624 1.00 27.96 213 GLU A N 1
ATOM 1629 C CA . GLU A 1 216 ? 25.529 44.920 44.317 1.00 29.00 213 GLU A CA 1
ATOM 1630 C C . GLU A 1 216 ? 24.036 45.131 44.469 1.00 29.07 213 GLU A C 1
ATOM 1631 O O . GLU A 1 216 ? 23.377 45.717 43.591 1.00 29.09 213 GLU A O 1
ATOM 1637 N N . ALA A 1 217 ? 23.499 44.618 45.572 1.00 28.97 214 ALA A N 1
ATOM 1638 C CA . ALA A 1 217 ? 22.067 44.654 45.813 1.00 29.54 214 ALA A CA 1
ATOM 1639 C C . ALA A 1 217 ? 21.807 44.706 47.329 1.00 29.96 214 ALA A C 1
ATOM 1640 O O . ALA A 1 217 ? 20.874 44.054 47.844 1.00 28.48 214 ALA A O 1
ATOM 1642 N N . ARG A 1 218 ? 22.669 45.466 48.021 1.00 30.81 215 ARG A N 1
ATOM 1643 C CA . ARG A 1 218 ? 22.596 45.656 49.479 1.00 32.77 215 ARG A CA 1
ATOM 1644 C C . ARG A 1 218 ? 21.206 46.081 49.990 1.00 32.47 215 ARG A C 1
ATOM 1645 O O . ARG A 1 218 ? 20.637 45.428 50.879 1.00 31.97 215 ARG A O 1
ATOM 1653 N N . GLU A 1 219 ? 20.656 47.137 49.395 1.00 32.35 216 GLU A N 1
ATOM 1654 C CA . GLU A 1 219 ? 19.313 47.589 49.730 1.00 33.41 216 GLU A CA 1
ATOM 1655 C C . GLU A 1 219 ? 18.258 46.529 49.492 1.00 32.27 216 GLU A C 1
ATOM 1656 O O . GLU A 1 219 ? 17.424 46.249 50.371 1.00 32.25 216 GLU A O 1
ATOM 1662 N N . ALA A 1 220 ? 18.287 45.966 48.289 1.00 30.95 217 ALA A N 1
ATOM 1663 C CA . ALA A 1 220 ? 17.308 44.973 47.879 1.00 30.64 217 ALA A CA 1
ATOM 1664 C C . ALA A 1 220 ? 17.327 43.757 48.806 1.00 30.12 217 ALA A C 1
ATOM 1665 O O . ALA A 1 220 ? 16.283 43.291 49.226 1.00 30.04 217 ALA A O 1
ATOM 1667 N N . ALA A 1 221 ? 18.517 43.278 49.143 1.00 29.78 218 ALA A N 1
ATOM 1668 C CA . ALA A 1 221 ? 18.661 42.147 50.040 1.00 30.62 218 ALA A CA 1
ATOM 1669 C C . ALA A 1 221 ? 18.081 42.465 51.431 1.00 31.13 218 ALA A C 1
ATOM 1670 O O . ALA A 1 221 ? 17.445 41.617 52.051 1.00 31.58 218 ALA A O 1
ATOM 1683 N N . GLN A 1 223 ? 15.516 44.616 51.910 1.00 32.41 220 GLN A N 1
ATOM 1684 C CA . GLN A 1 223 ? 14.073 44.580 51.741 1.00 32.69 220 GLN A CA 1
ATOM 1685 C C . GLN A 1 223 ? 13.579 43.151 51.758 1.00 32.27 220 GLN A C 1
ATOM 1686 O O . GLN A 1 223 ? 12.606 42.839 52.423 1.00 32.44 220 GLN A O 1
ATOM 1692 N N . LEU A 1 224 ? 14.283 42.260 51.062 1.00 32.50 221 LEU A N 1
ATOM 1693 C CA . LEU A 1 224 ? 13.879 40.852 51.027 1.00 32.15 221 LEU A CA 1
ATOM 1694 C C . LEU A 1 224 ? 13.928 40.171 52.395 1.00 32.03 221 LEU A C 1
ATOM 1695 O O . LEU A 1 224 ? 13.019 39.396 52.749 1.00 31.05 221 LEU A O 1
ATOM 1700 N N . GLU A 1 225 ? 14.988 40.456 53.150 1.00 32.34 222 GLU A N 1
ATOM 1701 C CA . GLU A 1 225 ? 15.104 39.930 54.511 1.00 33.47 222 GLU A CA 1
ATOM 1702 C C . GLU A 1 225 ? 13.908 40.349 55.375 1.00 33.58 222 GLU A C 1
ATOM 1703 O O . GLU A 1 225 ? 13.306 39.509 56.061 1.00 33.83 222 GLU A O 1
ATOM 1709 N N A GLU A 1 226 ? 13.589 41.641 55.333 0.60 33.54 223 GLU A N 1
ATOM 1710 N N B GLU A 1 226 ? 13.551 41.630 55.310 0.40 33.20 223 GLU A N 1
ATOM 1711 C CA A GLU A 1 226 ? 12.430 42.202 56.011 0.60 34.20 223 GLU A CA 1
ATOM 1712 C CA B GLU A 1 226 ? 12.417 42.145 56.065 0.40 33.30 223 GLU A CA 1
ATOM 1713 C C A GLU A 1 226 ? 11.152 41.439 55.625 0.60 33.53 223 GLU A C 1
ATOM 1714 C C B GLU A 1 226 ? 11.094 41.506 55.621 0.40 33.05 223 GLU A C 1
ATOM 1715 O O A GLU A 1 226 ? 10.352 41.067 56.496 0.60 33.27 223 GLU A O 1
ATOM 1716 O O B GLU A 1 226 ? 10.202 41.286 56.450 0.40 32.83 223 GLU A O 1
ATOM 1727 N N . LEU A 1 227 ? 10.972 41.212 54.326 1.00 32.82 224 LEU A N 1
ATOM 1728 C CA . LEU A 1 227 ? 9.816 40.456 53.827 1.00 32.81 224 LEU A CA 1
ATOM 1729 C C . LEU A 1 227 ? 9.783 39.037 54.410 1.00 33.17 224 LEU A C 1
ATOM 1730 O O . LEU A 1 227 ? 8.729 38.578 54.859 1.00 33.98 224 LEU A O 1
ATOM 1735 N N . LEU A 1 228 ? 10.942 38.379 54.439 1.00 33.23 225 LEU A N 1
ATOM 1736 C CA . LEU A 1 228 ? 11.074 36.990 54.908 1.00 33.48 225 LEU A CA 1
ATOM 1737 C C . LEU A 1 228 ? 10.867 36.858 56.431 1.00 33.57 225 LEU A C 1
ATOM 1738 O O . LEU A 1 228 ? 10.248 35.894 56.883 1.00 33.53 225 LEU A O 1
ATOM 1743 N N . ARG A 1 229 ? 11.426 37.796 57.201 1.00 33.59 226 ARG A N 1
ATOM 1744 C CA . ARG A 1 229 ? 11.101 37.959 58.629 1.00 34.43 226 ARG A CA 1
ATOM 1745 C C . ARG A 1 229 ? 9.599 37.951 58.933 1.00 34.57 226 ARG A C 1
ATOM 1746 O O . ARG A 1 229 ? 9.148 37.201 59.794 1.00 35.10 226 ARG A O 1
ATOM 1754 N N . ASN A 1 230 ? 8.833 38.781 58.238 1.00 33.97 227 ASN A N 1
ATOM 1755 C CA . ASN A 1 230 ? 7.393 38.805 58.474 1.00 34.23 227 ASN A CA 1
ATOM 1756 C C . ASN A 1 230 ? 6.721 37.511 58.094 1.00 33.24 227 ASN A C 1
ATOM 1757 O O . ASN A 1 230 ? 5.745 37.134 58.710 1.00 33.56 227 ASN A O 1
ATOM 1762 N N . ALA A 1 231 ? 7.216 36.837 57.067 1.00 31.54 228 ALA A N 1
ATOM 1763 C CA . ALA A 1 231 ? 6.473 35.699 56.558 1.00 30.59 228 ALA A CA 1
ATOM 1764 C C . ALA A 1 231 ? 6.860 34.323 57.143 1.00 30.56 228 ALA A C 1
ATOM 1765 O O . ALA A 1 231 ? 6.036 33.412 57.176 1.00 30.59 228 ALA A O 1
ATOM 1767 N N . LEU A 1 232 ? 8.094 34.180 57.618 1.00 30.13 229 LEU A N 1
ATOM 1768 C CA . LEU A 1 232 ? 8.593 32.880 58.034 1.00 30.03 229 LEU A CA 1
ATOM 1769 C C . LEU A 1 232 ? 8.251 32.613 59.482 1.00 30.36 229 LEU A C 1
ATOM 1770 O O . LEU A 1 232 ? 8.125 33.568 60.245 1.00 30.77 229 LEU A O 1
ATOM 1775 N N . PRO A 1 233 ? 8.145 31.319 59.886 1.00 30.53 230 PRO A N 1
ATOM 1776 C CA . PRO A 1 233 ? 7.733 31.031 61.276 1.00 30.38 230 PRO A CA 1
ATOM 1777 C C . PRO A 1 233 ? 8.673 31.637 62.306 1.00 31.13 230 PRO A C 1
ATOM 1778 O O . PRO A 1 233 ? 9.875 31.756 62.061 1.00 31.82 230 PRO A O 1
ATOM 1782 N N . GLU A 1 234 ? 8.115 32.039 63.441 1.00 31.99 231 GLU A N 1
ATOM 1783 C CA . GLU A 1 234 ? 8.862 32.664 64.519 1.00 32.67 231 GLU A CA 1
ATOM 1784 C C . GLU A 1 234 ? 10.037 31.809 64.930 1.00 32.22 231 GLU A C 1
ATOM 1785 O O . GLU A 1 234 ? 9.938 30.586 64.936 1.00 32.03 231 GLU A O 1
ATOM 1791 N N . GLY A 1 235 ? 11.128 32.473 65.308 1.00 31.93 232 GLY A N 1
ATOM 1792 C CA . GLY A 1 235 ? 12.366 31.805 65.696 1.00 31.44 232 GLY A CA 1
ATOM 1793 C C . GLY A 1 235 ? 13.278 31.446 64.532 1.00 31.24 232 GLY A C 1
ATOM 1794 O O . GLY A 1 235 ? 14.175 30.647 64.698 1.00 31.62 232 GLY A O 1
ATOM 1795 N N . SER A 1 236 ? 13.030 32.001 63.347 1.00 31.24 233 SER A N 1
ATOM 1796 C CA . SER A 1 236 ? 13.912 31.774 62.189 1.00 31.02 233 SER A CA 1
ATOM 1797 C C . SER A 1 236 ? 15.133 32.682 62.287 1.00 31.67 233 SER A C 1
ATOM 1798 O O . SER A 1 236 ? 15.048 33.758 62.847 1.00 32.44 233 SER A O 1
ATOM 1801 N N . SER A 1 237 ? 16.287 32.276 61.779 1.00 32.26 234 SER A N 1
ATOM 1802 C CA . SER A 1 237 ? 17.433 33.189 61.886 1.00 32.90 234 SER A CA 1
ATOM 1803 C C . SER A 1 237 ? 17.939 33.634 60.540 1.00 32.64 234 SER A C 1
ATOM 1804 O O . SER A 1 237 ? 17.777 32.925 59.549 1.00 32.74 234 SER A O 1
ATOM 1807 N N . PHE A 1 238 ? 18.534 34.826 60.512 1.00 32.17 235 PHE A N 1
ATOM 1808 C CA . PHE A 1 238 ? 18.897 35.446 59.253 1.00 32.12 235 PHE A CA 1
ATOM 1809 C C . PHE A 1 238 ? 20.324 35.908 59.240 1.00 31.61 235 PHE A C 1
ATOM 1810 O O . PHE A 1 238 ? 20.762 36.637 60.097 1.00 32.00 235 PHE A O 1
ATOM 1826 N N . SER A 1 240 ? 23.475 37.539 56.619 1.00 29.46 237 SER A N 1
ATOM 1827 C CA . SER A 1 240 ? 23.805 38.210 55.359 1.00 29.45 237 SER A CA 1
ATOM 1828 C C . SER A 1 240 ? 25.129 37.704 54.825 1.00 28.69 237 SER A C 1
ATOM 1829 O O . SER A 1 240 ? 26.060 37.577 55.591 1.00 29.01 237 SER A O 1
ATOM 1832 N N . VAL A 1 241 ? 25.222 37.438 53.520 1.00 28.08 238 VAL A N 1
ATOM 1833 C CA . VAL A 1 241 ? 26.502 37.112 52.893 1.00 26.72 238 VAL A CA 1
ATOM 1834 C C . VAL A 1 241 ? 26.641 37.846 51.572 1.00 27.62 238 VAL A C 1
ATOM 1835 O O . VAL A 1 241 ? 25.673 38.346 50.992 1.00 27.12 238 VAL A O 1
ATOM 1839 N N . ASP A 1 242 ? 27.879 37.954 51.124 1.00 28.29 239 ASP A N 1
ATOM 1840 C CA . ASP A 1 242 ? 28.176 38.480 49.817 1.00 28.48 239 ASP A CA 1
ATOM 1841 C C . ASP A 1 242 ? 28.309 37.305 48.920 1.00 28.31 239 ASP A C 1
ATOM 1842 O O . ASP A 1 242 ? 28.931 36.296 49.293 1.00 28.10 239 ASP A O 1
ATOM 1847 N N . ILE A 1 243 ? 27.717 37.430 47.740 1.00 28.26 240 ILE A N 1
ATOM 1848 C CA . ILE A 1 243 ? 27.873 36.437 46.707 1.00 28.18 240 ILE A CA 1
ATOM 1849 C C . ILE A 1 243 ? 29.326 36.438 46.212 1.00 28.38 240 ILE A C 1
ATOM 1850 O O . ILE A 1 243 ? 29.890 37.483 45.871 1.00 28.39 240 ILE A O 1
ATOM 1855 N N . ASP A 1 244 ? 29.937 35.258 46.215 1.00 28.29 241 ASP A N 1
ATOM 1856 C CA . ASP A 1 244 ? 31.324 35.069 45.764 1.00 27.86 241 ASP A CA 1
ATOM 1857 C C . ASP A 1 244 ? 31.537 35.803 44.423 1.00 26.62 241 ASP A C 1
ATOM 1858 O O . ASP A 1 244 ? 30.759 35.634 43.521 1.00 27.39 241 ASP A O 1
ATOM 1863 N N . PRO A 1 245 ? 32.597 36.614 44.291 1.00 26.21 242 PRO A N 1
ATOM 1864 C CA . PRO A 1 245 ? 32.785 37.303 42.968 1.00 26.19 242 PRO A CA 1
ATOM 1865 C C . PRO A 1 245 ? 32.813 36.345 41.760 1.00 26.71 242 PRO A C 1
ATOM 1866 O O . PRO A 1 245 ? 32.444 36.753 40.658 1.00 27.26 242 PRO A O 1
ATOM 1870 N N . THR A 1 246 ? 33.224 35.086 41.967 1.00 26.64 243 THR A N 1
ATOM 1871 C CA . THR A 1 246 ? 33.229 34.109 40.890 1.00 26.73 243 THR A CA 1
ATOM 1872 C C . THR A 1 246 ? 31.818 33.835 40.413 1.00 26.14 243 THR A C 1
ATOM 1873 O O . THR A 1 246 ? 31.589 33.702 39.205 1.00 25.69 243 THR A O 1
ATOM 1877 N N . LEU A 1 247 ? 30.884 33.749 41.359 1.00 24.61 244 LEU A N 1
ATOM 1878 C CA . LEU A 1 247 ? 29.504 33.569 41.005 1.00 24.45 244 LEU A CA 1
ATOM 1879 C C . LEU A 1 247 ? 28.905 34.858 40.457 1.00 24.53 244 LEU A C 1
ATOM 1880 O O . LEU A 1 247 ? 28.024 34.807 39.610 1.00 25.41 244 LEU A O 1
ATOM 1885 N N . ALA A 1 248 ? 29.399 36.009 40.913 1.00 24.65 245 ALA A N 1
ATOM 1886 C CA . ALA A 1 248 ? 28.826 37.305 40.519 1.00 24.57 245 ALA A CA 1
ATOM 1887 C C . ALA A 1 248 ? 29.051 37.510 39.043 1.00 24.58 245 ALA A C 1
ATOM 1888 O O . ALA A 1 248 ? 28.207 38.121 38.342 1.00 25.20 245 ALA A O 1
ATOM 1890 N N . VAL A 1 249 ? 30.156 36.945 38.543 1.00 23.42 246 VAL A N 1
ATOM 1891 C CA . VAL A 1 249 ? 30.382 36.940 37.104 1.00 21.85 246 VAL A CA 1
ATOM 1892 C C . VAL A 1 249 ? 29.154 36.364 36.351 1.00 22.86 246 VAL A C 1
ATOM 1893 O O . VAL A 1 249 ? 28.763 36.887 35.294 1.00 23.11 246 VAL A O 1
ATOM 1897 N N . HIS A 1 250 ? 28.534 35.310 36.894 1.00 22.07 247 HIS A N 1
ATOM 1898 C CA . HIS A 1 250 ? 27.465 34.638 36.187 1.00 21.36 247 HIS A CA 1
ATOM 1899 C C . HIS A 1 250 ? 26.067 35.029 36.631 1.00 21.87 247 HIS A C 1
ATOM 1900 O O . HIS A 1 250 ? 25.102 34.761 35.917 1.00 21.62 247 HIS A O 1
ATOM 1907 N N . SER A 1 251 ? 25.944 35.625 37.814 1.00 22.01 248 SER A N 1
ATOM 1908 C CA . SER A 1 251 ? 24.647 36.132 38.261 1.00 22.76 248 SER A CA 1
ATOM 1909 C C . SER A 1 251 ? 24.380 37.549 37.749 1.00 22.67 248 SER A C 1
ATOM 1910 O O . SER A 1 251 ? 23.248 37.911 37.560 1.00 23.01 248 SER A O 1
ATOM 1913 N N . GLY A 1 252 ? 25.422 38.336 37.537 1.00 22.52 249 GLY A N 1
ATOM 1914 C CA . GLY A 1 252 ? 25.264 39.729 37.184 1.00 23.57 249 GLY A CA 1
ATOM 1915 C C . GLY A 1 252 ? 25.000 40.595 38.403 1.00 24.27 249 GLY A C 1
ATOM 1916 O O . GLY A 1 252 ? 24.754 40.058 39.483 1.00 25.42 249 GLY A O 1
ATOM 1917 N N . PRO A 1 253 ? 25.047 41.931 38.243 1.00 23.89 250 PRO A N 1
ATOM 1918 C CA . PRO A 1 253 ? 24.753 42.839 39.348 1.00 24.19 250 PRO A CA 1
ATOM 1919 C C . PRO A 1 253 ? 23.253 42.834 39.715 1.00 24.82 250 PRO A C 1
ATOM 1920 O O . PRO A 1 253 ? 22.405 42.496 38.881 1.00 24.75 250 PRO A O 1
ATOM 1924 N N . GLY A 1 254 ? 22.952 43.161 40.977 1.00 25.15 251 GLY A N 1
ATOM 1925 C CA . GLY A 1 254 ? 21.578 43.248 41.463 1.00 25.26 251 GLY A CA 1
ATOM 1926 C C . GLY A 1 254 ? 21.010 41.930 41.939 1.00 24.63 251 GLY A C 1
ATOM 1927 O O . GLY A 1 254 ? 19.873 41.880 42.404 1.00 24.94 251 GLY A O 1
ATOM 1928 N N . ALA A 1 255 ? 21.795 40.863 41.820 1.00 24.38 252 ALA A N 1
ATOM 1929 C CA . ALA A 1 255 ? 21.347 39.520 42.195 1.00 24.10 252 ALA A CA 1
ATOM 1930 C C . ALA A 1 255 ? 21.281 39.361 43.694 1.00 24.48 252 ALA A C 1
ATOM 1931 O O . ALA A 1 255 ? 22.154 39.853 44.408 1.00 23.97 252 ALA A O 1
ATOM 1933 N N . VAL A 1 256 ? 20.235 38.655 44.126 1.00 24.90 253 VAL A N 1
ATOM 1934 C CA . VAL A 1 256 ? 19.976 38.319 45.496 1.00 26.24 253 VAL A CA 1
ATOM 1935 C C . VAL A 1 256 ? 19.637 36.815 45.631 1.00 26.89 253 VAL A C 1
ATOM 1936 O O . VAL A 1 256 ? 18.712 36.321 44.980 1.00 26.95 253 VAL A O 1
ATOM 1940 N N . SER A 1 257 ? 20.407 36.096 46.451 1.00 26.08 254 SER A N 1
ATOM 1941 C CA . SER A 1 257 ? 20.190 34.673 46.676 1.00 25.89 254 SER A CA 1
ATOM 1942 C C . SER A 1 257 ? 19.596 34.427 48.087 1.00 26.08 254 SER A C 1
ATOM 1943 O O . SER A 1 257 ? 19.878 35.167 49.047 1.00 24.38 254 SER A O 1
ATOM 1946 N N . VAL A 1 258 ? 18.778 33.377 48.193 1.00 25.90 255 VAL A N 1
ATOM 1947 C CA . VAL A 1 258 ? 18.272 32.920 49.474 1.00 24.97 255 VAL A CA 1
ATOM 1948 C C . VAL A 1 258 ? 18.698 31.463 49.632 1.00 24.93 255 VAL A C 1
ATOM 1949 O O . VAL A 1 258 ? 18.277 30.609 48.862 1.00 23.97 255 VAL A O 1
ATOM 1953 N N . SER A 1 259 ? 19.573 31.194 50.606 1.00 25.13 256 SER A N 1
ATOM 1954 C CA . SER A 1 259 ? 19.963 29.813 50.941 1.00 24.73 256 SER A CA 1
ATOM 1955 C C . SER A 1 259 ? 19.273 29.504 52.245 1.00 25.28 256 SER A C 1
ATOM 1956 O O . SER A 1 259 ? 19.411 30.256 53.230 1.00 25.60 256 SER A O 1
ATOM 1959 N N . ALA A 1 260 ? 18.491 28.430 52.256 1.00 24.74 257 ALA A N 1
ATOM 1960 C CA . ALA A 1 260 ? 17.691 28.127 53.425 1.00 24.24 257 ALA A CA 1
ATOM 1961 C C . ALA A 1 260 ? 17.911 26.706 53.875 1.00 24.51 257 ALA A C 1
ATOM 1962 O O . ALA A 1 260 ? 18.033 25.805 53.042 1.00 25.57 257 ALA A O 1
ATOM 1964 N N . VAL A 1 261 ? 17.947 26.492 55.182 1.00 23.83 258 VAL A N 1
ATOM 1965 C CA . VAL A 1 261 ? 17.974 25.129 55.723 1.00 24.09 258 VAL A CA 1
ATOM 1966 C C . VAL A 1 261 ? 16.717 24.926 56.532 1.00 24.04 258 VAL A C 1
ATOM 1967 O O . VAL A 1 261 ? 16.429 25.737 57.397 1.00 24.66 258 VAL A O 1
ATOM 1971 N N . PHE A 1 262 ? 15.966 23.870 56.248 1.00 24.45 259 PHE A N 1
ATOM 1972 C CA . PHE A 1 262 ? 14.628 23.680 56.812 1.00 25.18 259 PHE A CA 1
ATOM 1973 C C . PHE A 1 262 ? 14.612 22.552 57.830 1.00 26.74 259 PHE A C 1
ATOM 1974 O O . PHE A 1 262 ? 15.593 21.831 57.976 1.00 25.80 259 PHE A O 1
ATOM 1982 N N . ALA A 1 263 ? 13.487 22.424 58.537 1.00 29.32 260 ALA A N 1
ATOM 1983 C CA . ALA A 1 263 ? 13.272 21.360 59.525 1.00 31.79 260 ALA A CA 1
ATOM 1984 C C . ALA A 1 263 ? 13.293 19.994 58.861 1.00 33.47 260 ALA A C 1
ATOM 1985 O O . ALA A 1 263 ? 13.901 19.073 59.379 1.00 34.42 260 ALA A O 1
ATOM 1987 N N . ASN A 1 264 ? 12.628 19.878 57.717 1.00 35.75 261 ASN A N 1
ATOM 1988 C CA . ASN A 1 264 ? 12.481 18.597 57.026 1.00 38.35 261 ASN A CA 1
ATOM 1989 C C . ASN A 1 264 ? 12.913 18.539 55.571 1.00 39.86 261 ASN A C 1
ATOM 1990 O O . ASN A 1 264 ? 13.218 19.559 54.911 1.00 39.73 261 ASN A O 1
ATOM 1995 N N . GLN A 1 265 ? 12.863 17.318 55.066 1.00 42.10 262 GLN A N 1
ATOM 1996 C CA . GLN A 1 265 ? 13.075 17.077 53.659 1.00 44.99 262 GLN A CA 1
ATOM 1997 C C . GLN A 1 265 ? 11.983 17.667 52.790 1.00 45.08 262 GLN A C 1
ATOM 1998 O O . GLN A 1 265 ? 10.892 18.020 53.263 1.00 44.86 262 GLN A O 1
ATOM 2004 N N . ALA A 1 266 ? 12.338 17.763 51.512 1.00 45.86 263 ALA A N 1
ATOM 2005 C CA . ALA A 1 266 ? 11.679 18.589 50.504 1.00 46.42 263 ALA A CA 1
ATOM 2006 C C . ALA A 1 266 ? 10.143 18.471 50.411 1.00 46.13 263 ALA A C 1
ATOM 2007 O O . ALA A 1 266 ? 9.556 17.443 50.777 1.00 46.38 263 ALA A O 1
ATOM 2009 N N . SER B 1 1 ? 39.558 -29.758 57.944 1.00 32.72 -2 SER B N 1
ATOM 2010 C CA . SER B 1 1 ? 38.921 -30.421 59.136 1.00 32.87 -2 SER B CA 1
ATOM 2011 C C . SER B 1 1 ? 38.292 -29.350 60.034 1.00 32.66 -2 SER B C 1
ATOM 2012 O O . SER B 1 1 ? 38.550 -28.176 59.837 1.00 32.60 -2 SER B O 1
ATOM 2015 N N . ASN B 1 2 ? 37.493 -29.749 61.025 1.00 32.44 -1 ASN B N 1
ATOM 2016 C CA . ASN B 1 2 ? 36.956 -28.794 62.006 1.00 32.37 -1 ASN B CA 1
ATOM 2017 C C . ASN B 1 2 ? 38.073 -28.018 62.709 1.00 32.25 -1 ASN B C 1
ATOM 2018 O O . ASN B 1 2 ? 37.964 -26.816 62.860 1.00 32.92 -1 ASN B O 1
ATOM 2023 N N . ALA B 1 3 ? 39.129 -28.715 63.135 1.00 31.77 0 ALA B N 1
ATOM 2024 C CA . ALA B 1 3 ? 40.306 -28.107 63.776 1.00 31.75 0 ALA B CA 1
ATOM 2025 C C . ALA B 1 3 ? 41.137 -27.204 62.842 1.00 32.11 0 ALA B C 1
ATOM 2026 O O . ALA B 1 3 ? 41.520 -26.089 63.227 1.00 32.42 0 ALA B O 1
ATOM 2044 N N . PRO B 1 5 ? 40.511 -25.719 59.381 1.00 29.62 2 PRO B N 1
ATOM 2045 C CA . PRO B 1 5 ? 39.623 -25.436 58.249 1.00 28.95 2 PRO B CA 1
ATOM 2046 C C . PRO B 1 5 ? 40.282 -25.074 56.885 1.00 28.49 2 PRO B C 1
ATOM 2047 O O . PRO B 1 5 ? 41.427 -24.600 56.814 1.00 27.37 2 PRO B O 1
ATOM 2051 N N . VAL B 1 6 ? 39.515 -25.301 55.821 1.00 27.74 3 VAL B N 1
ATOM 2052 C CA . VAL B 1 6 ? 39.832 -24.793 54.498 1.00 27.26 3 VAL B CA 1
ATOM 2053 C C . VAL B 1 6 ? 40.009 -23.274 54.557 1.00 26.82 3 VAL B C 1
ATOM 2054 O O . VAL B 1 6 ? 39.301 -22.589 55.310 1.00 26.58 3 VAL B O 1
ATOM 2058 N N . ARG B 1 7 ? 40.983 -22.752 53.818 1.00 26.16 4 ARG B N 1
ATOM 2059 C CA . ARG B 1 7 ? 41.184 -21.294 53.819 1.00 26.50 4 ARG B CA 1
ATOM 2060 C C . ARG B 1 7 ? 40.703 -20.691 52.508 1.00 25.33 4 ARG B C 1
ATOM 2061 O O . ARG B 1 7 ? 41.035 -21.164 51.441 1.00 26.03 4 ARG B O 1
ATOM 2069 N N . VAL B 1 8 ? 39.923 -19.641 52.600 1.00 24.49 5 VAL B N 1
ATOM 2070 C CA . VAL B 1 8 ? 39.400 -18.953 51.427 1.00 23.41 5 VAL B CA 1
ATOM 2071 C C . VAL B 1 8 ? 40.251 -17.690 51.139 1.00 23.38 5 VAL B C 1
ATOM 2072 O O . VAL B 1 8 ? 40.591 -16.945 52.053 1.00 23.39 5 VAL B O 1
ATOM 2076 N N . ILE B 1 9 ? 40.597 -17.482 49.877 1.00 23.54 6 ILE B N 1
ATOM 2077 C CA . ILE B 1 9 ? 41.368 -16.318 49.443 1.00 24.46 6 ILE B CA 1
ATOM 2078 C C . ILE B 1 9 ? 40.605 -15.617 48.335 1.00 23.83 6 ILE B C 1
ATOM 2079 O O . ILE B 1 9 ? 40.077 -16.269 47.441 1.00 23.18 6 ILE B O 1
ATOM 2084 N N . VAL B 1 10 ? 40.532 -14.290 48.404 1.00 24.21 7 VAL B N 1
ATOM 2085 C CA . VAL B 1 10 ? 39.973 -13.516 47.291 1.00 24.04 7 VAL B CA 1
ATOM 2086 C C . VAL B 1 10 ? 40.962 -12.446 46.923 1.00 24.43 7 VAL B C 1
ATOM 2087 O O . VAL B 1 10 ? 41.958 -12.254 47.630 1.00 24.32 7 VAL B O 1
ATOM 2091 N N . ASP B 1 11 ? 40.704 -11.738 45.835 1.00 24.75 8 ASP B N 1
ATOM 2092 C CA . ASP B 1 11 ? 41.471 -10.527 45.599 1.00 25.23 8 ASP B CA 1
ATOM 2093 C C . ASP B 1 11 ? 40.609 -9.342 45.998 1.00 25.40 8 ASP B C 1
ATOM 2094 O O . ASP B 1 11 ? 39.436 -9.525 46.347 1.00 26.97 8 ASP B O 1
ATOM 2099 N N . SER B 1 12 ? 41.174 -8.142 45.966 1.00 23.61 9 SER B N 1
ATOM 2100 C CA . SER B 1 12 ? 40.476 -6.984 46.478 1.00 23.27 9 SER B CA 1
ATOM 2101 C C . SER B 1 12 ? 39.258 -6.592 45.608 1.00 23.13 9 SER B C 1
ATOM 2102 O O . SER B 1 12 ? 38.382 -5.865 46.059 1.00 23.82 9 SER B O 1
ATOM 2105 N N . SER B 1 13 ? 39.202 -7.052 44.370 1.00 23.11 10 SER B N 1
ATOM 2106 C CA . SER B 1 13 ? 38.030 -6.797 43.512 1.00 22.72 10 SER B CA 1
ATOM 2107 C C . SER B 1 13 ? 36.748 -7.461 43.996 1.00 23.01 10 SER B C 1
ATOM 2108 O O . SER B 1 13 ? 35.667 -7.107 43.533 1.00 24.00 10 SER B O 1
ATOM 2111 N N . ALA B 1 14 ? 36.841 -8.371 44.965 1.00 23.15 11 ALA B N 1
ATOM 2112 C CA . ALA B 1 14 ? 35.623 -8.892 45.595 1.00 24.16 11 ALA B CA 1
ATOM 2113 C C . ALA B 1 14 ? 34.869 -7.805 46.405 1.00 24.58 11 ALA B C 1
ATOM 2114 O O . ALA B 1 14 ? 33.648 -7.932 46.675 1.00 24.27 11 ALA B O 1
ATOM 2116 N N . CYS B 1 15 ? 35.597 -6.753 46.768 1.00 24.06 12 CYS B N 1
ATOM 2117 C CA . CYS B 1 15 ? 35.045 -5.621 47.515 1.00 25.55 12 CYS B CA 1
ATOM 2118 C C . CYS B 1 15 ? 34.534 -5.966 48.914 1.00 25.53 12 CYS B C 1
ATOM 2119 O O . CYS B 1 15 ? 33.652 -5.269 49.427 1.00 27.15 12 CYS B O 1
ATOM 2122 N N . LEU B 1 16 ? 35.058 -7.008 49.529 1.00 25.08 13 LEU B N 1
ATOM 2123 C CA . LEU B 1 16 ? 34.605 -7.379 50.850 1.00 26.14 13 LEU B CA 1
ATOM 2124 C C . LEU B 1 16 ? 35.012 -6.305 51.865 1.00 27.16 13 LEU B C 1
ATOM 2125 O O . LEU B 1 16 ? 36.165 -5.840 51.835 1.00 27.79 13 LEU B O 1
ATOM 2130 N N . PRO B 1 17 ? 34.064 -5.896 52.748 1.00 27.20 14 PRO B N 1
ATOM 2131 C CA . PRO B 1 17 ? 34.364 -5.065 53.911 1.00 26.93 14 PRO B CA 1
ATOM 2132 C C . PRO B 1 17 ? 35.444 -5.747 54.734 1.00 27.77 14 PRO B C 1
ATOM 2133 O O . PRO B 1 17 ? 35.410 -6.992 54.919 1.00 27.54 14 PRO B O 1
ATOM 2137 N N . THR B 1 18 ? 36.402 -4.942 55.212 1.00 28.44 15 THR B N 1
ATOM 2138 C CA . THR B 1 18 ? 37.541 -5.439 55.998 1.00 28.97 15 THR B CA 1
ATOM 2139 C C . THR B 1 18 ? 37.071 -6.257 57.191 1.00 28.70 15 THR B C 1
ATOM 2140 O O . THR B 1 18 ? 37.622 -7.334 57.465 1.00 28.66 15 THR B O 1
ATOM 2144 N N . HIS B 1 19 ? 36.030 -5.764 57.875 1.00 28.57 16 HIS B N 1
ATOM 2145 C CA . HIS B 1 19 ? 35.517 -6.425 59.063 1.00 29.40 16 HIS B CA 1
ATOM 2146 C C . HIS B 1 19 ? 34.840 -7.778 58.711 1.00 28.85 16 HIS B C 1
ATOM 2147 O O . HIS B 1 19 ? 34.896 -8.720 59.493 1.00 29.61 16 HIS B O 1
ATOM 2154 N N . VAL B 1 20 ? 34.202 -7.872 57.552 1.00 27.96 17 VAL B N 1
ATOM 2155 C CA . VAL B 1 20 ? 33.648 -9.137 57.103 1.00 28.11 17 VAL B CA 1
ATOM 2156 C C . VAL B 1 20 ? 34.767 -10.156 56.818 1.00 28.85 17 VAL B C 1
ATOM 2157 O O . VAL B 1 20 ? 34.816 -11.237 57.413 1.00 28.19 17 VAL B O 1
ATOM 2161 N N . ALA B 1 21 ? 35.678 -9.770 55.933 1.00 29.41 18 ALA B N 1
ATOM 2162 C CA . ALA B 1 21 ? 36.864 -10.544 55.656 1.00 30.33 18 ALA B CA 1
ATOM 2163 C C . ALA B 1 21 ? 37.528 -11.015 56.951 1.00 31.60 18 ALA B C 1
ATOM 2164 O O . ALA B 1 21 ? 37.937 -12.180 57.044 1.00 31.96 18 ALA B O 1
ATOM 2166 N N . GLU B 1 22 ? 37.623 -10.134 57.957 1.00 32.86 19 GLU B N 1
ATOM 2167 C CA . GLU B 1 22 ? 38.274 -10.541 59.216 1.00 34.43 19 GLU B CA 1
ATOM 2168 C C . GLU B 1 22 ? 37.458 -11.526 60.024 1.00 33.79 19 GLU B C 1
ATOM 2169 O O . GLU B 1 22 ? 38.010 -12.504 60.465 1.00 34.18 19 GLU B O 1
ATOM 2175 N N . ASP B 1 23 ? 36.156 -11.304 60.196 1.00 33.74 20 ASP B N 1
ATOM 2176 C CA . ASP B 1 23 ? 35.329 -12.248 60.976 1.00 33.57 20 ASP B CA 1
ATOM 2177 C C . ASP B 1 23 ? 35.238 -13.613 60.348 1.00 32.38 20 ASP B C 1
ATOM 2178 O O .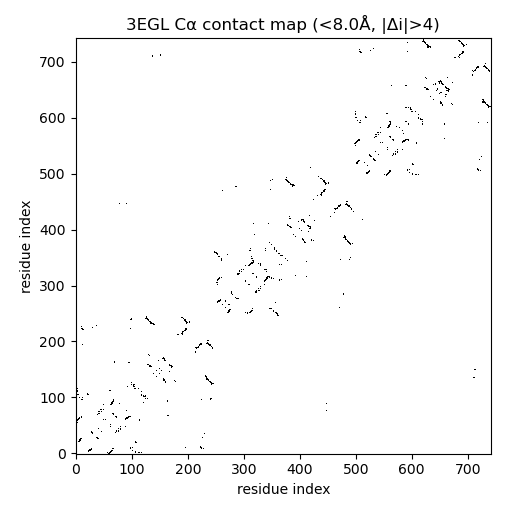 ASP B 1 23 ? 35.084 -14.609 61.047 1.00 31.86 20 ASP B O 1
ATOM 2183 N N . LEU B 1 24 ? 35.322 -13.676 59.021 1.00 31.43 21 LEU B N 1
ATOM 2184 C CA . LEU B 1 24 ? 35.266 -14.979 58.360 1.00 30.02 21 LEU B CA 1
ATOM 2185 C C . LEU B 1 24 ? 36.648 -15.531 58.053 1.00 29.79 21 LEU B C 1
ATOM 2186 O O . LEU B 1 24 ? 36.778 -16.596 57.470 1.00 29.38 21 LEU B O 1
ATOM 2191 N N . ASP B 1 25 ? 37.681 -14.794 58.462 1.00 29.44 22 ASP B N 1
ATOM 2192 C CA . ASP B 1 25 ? 39.065 -15.186 58.190 1.00 29.69 22 ASP B CA 1
ATOM 2193 C C . ASP B 1 25 ? 39.310 -15.435 56.683 1.00 28.56 22 ASP B C 1
ATOM 2194 O O . ASP B 1 25 ? 39.958 -16.402 56.296 1.00 27.09 22 ASP B O 1
ATOM 2199 N N . ILE B 1 26 ? 38.771 -14.544 55.847 1.00 27.84 23 ILE B N 1
ATOM 2200 C CA . ILE B 1 26 ? 39.029 -14.584 54.436 1.00 26.92 23 ILE B CA 1
ATOM 2201 C C . ILE B 1 26 ? 40.266 -13.760 54.155 1.00 26.75 23 ILE B C 1
ATOM 2202 O O . ILE B 1 26 ? 40.368 -12.586 54.580 1.00 26.97 23 ILE B O 1
ATOM 2207 N N . THR B 1 27 ? 41.202 -14.352 53.429 1.00 25.38 24 THR B N 1
ATOM 2208 C CA . THR B 1 27 ? 42.393 -13.620 53.058 1.00 25.25 24 THR B CA 1
ATOM 2209 C C . THR B 1 27 ? 42.128 -12.810 51.802 1.00 25.33 24 THR B C 1
ATOM 2210 O O . THR B 1 27 ? 41.556 -13.333 50.861 1.00 27.52 24 THR B O 1
ATOM 2214 N N . VAL B 1 28 ? 42.561 -11.553 51.779 1.00 24.84 25 VAL B N 1
ATOM 2215 C CA . VAL B 1 28 ? 42.339 -10.650 50.645 1.00 24.21 25 VAL B CA 1
ATOM 2216 C C . VAL B 1 28 ? 43.685 -10.250 50.079 1.00 25.09 25 VAL B C 1
ATOM 2217 O O . VAL B 1 28 ? 44.520 -9.646 50.771 1.00 24.46 25 VAL B O 1
ATOM 2221 N N . ILE B 1 29 ? 43.924 -10.576 48.821 1.00 25.81 26 ILE B N 1
ATOM 2222 C CA . ILE B 1 29 ? 45.134 -10.045 48.194 1.00 27.26 26 ILE B CA 1
ATOM 2223 C C . ILE B 1 29 ? 44.816 -8.891 47.217 1.00 26.52 26 ILE B C 1
ATOM 2224 O O . ILE B 1 29 ? 43.857 -8.938 46.471 1.00 26.03 26 ILE B O 1
ATOM 2229 N N . ASN B 1 30 ? 45.589 -7.829 47.304 1.00 26.11 27 ASN B N 1
ATOM 2230 C CA . ASN B 1 30 ? 45.272 -6.594 46.590 1.00 26.30 27 ASN B CA 1
ATOM 2231 C C . ASN B 1 30 ? 45.739 -6.658 45.168 1.00 25.82 27 ASN B C 1
ATOM 2232 O O . ASN B 1 30 ? 46.846 -7.101 44.905 1.00 24.68 27 ASN B O 1
ATOM 2237 N N . LEU B 1 31 ? 44.879 -6.234 44.249 1.00 26.43 28 LEU B N 1
ATOM 2238 C CA . LEU B 1 31 ? 45.277 -6.017 42.860 1.00 27.17 28 LEU B CA 1
ATOM 2239 C C . LEU B 1 31 ? 46.086 -4.722 42.798 1.00 28.88 28 LEU B C 1
ATOM 2240 O O . LEU B 1 31 ? 46.145 -3.984 43.787 1.00 28.57 28 LEU B O 1
ATOM 2245 N N . HIS B 1 32 ? 46.735 -4.449 41.668 1.00 31.01 29 HIS B N 1
ATOM 2246 C CA . HIS B 1 32 ? 47.621 -3.268 41.596 1.00 33.05 29 HIS B CA 1
ATOM 2247 C C . HIS B 1 32 ? 47.000 -2.028 40.995 1.00 34.22 29 HIS B C 1
ATOM 2248 O O . HIS B 1 32 ? 46.418 -2.089 39.927 1.00 33.99 29 HIS B O 1
ATOM 2255 N N . VAL B 1 33 ? 47.142 -0.905 41.683 1.00 37.18 30 VAL B N 1
ATOM 2256 C CA . VAL B 1 33 ? 46.765 0.396 41.125 1.00 41.09 30 VAL B CA 1
ATOM 2257 C C . VAL B 1 33 ? 47.999 1.274 41.068 1.00 43.71 30 VAL B C 1
ATOM 2258 O O . VAL B 1 33 ? 48.459 1.750 42.120 1.00 44.83 30 VAL B O 1
ATOM 2270 N N . ASN B 1 35 ? 50.837 4.203 38.621 1.00 49.19 32 ASN B N 1
ATOM 2271 C CA . ASN B 1 35 ? 50.884 5.410 37.803 1.00 48.57 32 ASN B CA 1
ATOM 2272 C C . ASN B 1 35 ? 51.430 5.260 36.388 1.00 49.07 32 ASN B C 1
ATOM 2273 O O . ASN B 1 35 ? 52.401 4.581 36.137 1.00 49.47 32 ASN B O 1
ATOM 2278 N N . ASN B 1 36 ? 50.753 5.922 35.469 1.00 49.46 33 ASN B N 1
ATOM 2279 C CA . ASN B 1 36 ? 51.028 5.869 34.060 1.00 49.73 33 ASN B CA 1
ATOM 2280 C C . ASN B 1 36 ? 51.254 7.322 33.583 1.00 48.96 33 ASN B C 1
ATOM 2281 O O . ASN B 1 36 ? 50.355 7.952 33.011 1.00 48.66 33 ASN B O 1
ATOM 2286 N N . GLY B 1 37 ? 52.447 7.857 33.844 1.00 48.09 34 GLY B N 1
ATOM 2287 C CA . GLY B 1 37 ? 52.680 9.307 33.709 1.00 47.11 34 GLY B CA 1
ATOM 2288 C C . GLY B 1 37 ? 51.704 10.119 34.560 1.00 46.01 34 GLY B C 1
ATOM 2289 O O . GLY B 1 37 ? 51.756 10.074 35.781 1.00 45.84 34 GLY B O 1
ATOM 2290 N N . GLU B 1 38 ? 50.789 10.841 33.927 1.00 45.31 35 GLU B N 1
ATOM 2291 C CA . GLU B 1 38 ? 49.756 11.522 34.702 1.00 45.07 35 GLU B CA 1
ATOM 2292 C C . GLU B 1 38 ? 48.527 10.657 34.991 1.00 44.90 35 GLU B C 1
ATOM 2293 O O . GLU B 1 38 ? 47.672 11.030 35.789 1.00 45.34 35 GLU B O 1
ATOM 2299 N N . GLU B 1 39 ? 48.435 9.500 34.361 1.00 44.16 36 GLU B N 1
ATOM 2300 C CA . GLU B 1 39 ? 47.226 8.722 34.510 1.00 44.00 36 GLU B CA 1
ATOM 2301 C C . GLU B 1 39 ? 47.421 7.429 35.264 1.00 42.48 36 GLU B C 1
ATOM 2302 O O . GLU B 1 39 ? 48.453 6.796 35.200 1.00 42.02 36 GLU B O 1
ATOM 2308 N N . ARG B 1 40 ? 46.406 7.062 36.014 1.00 41.04 37 ARG B N 1
ATOM 2309 C CA . ARG B 1 40 ? 46.479 5.854 36.789 1.00 39.75 37 ARG B CA 1
ATOM 2310 C C . ARG B 1 40 ? 46.188 4.643 35.933 1.00 37.94 37 ARG B C 1
ATOM 2311 O O . ARG B 1 40 ? 45.577 4.742 34.888 1.00 37.92 37 ARG B O 1
ATOM 2319 N N . SER B 1 41 ? 46.718 3.505 36.327 1.00 36.12 38 SER B N 1
ATOM 2320 C CA . SER B 1 41 ? 46.413 2.298 35.601 1.00 35.05 38 SER B CA 1
ATOM 2321 C C . SER B 1 41 ? 46.353 1.146 36.562 1.00 33.07 38 SER B C 1
ATOM 2322 O O . SER B 1 41 ? 46.621 1.312 37.757 1.00 33.00 38 SER B O 1
ATOM 2325 N N . THR B 1 42 ? 45.970 -0.018 36.052 1.00 30.57 39 THR B N 1
ATOM 2326 C CA . THR B 1 42 ? 45.897 -1.166 36.921 1.00 29.04 39 THR B CA 1
ATOM 2327 C C . THR B 1 42 ? 46.634 -2.371 36.310 1.00 28.45 39 THR B C 1
ATOM 2328 O O . THR B 1 42 ? 46.973 -2.394 35.139 1.00 28.74 39 THR B O 1
ATOM 2332 N N . SER B 1 43 ? 46.838 -3.379 37.120 1.00 27.31 40 SER B N 1
ATOM 2333 C CA . SER B 1 43 ? 47.477 -4.597 36.692 1.00 27.33 40 SER B CA 1
ATOM 2334 C C . SER B 1 43 ? 46.948 -5.753 37.554 1.00 26.24 40 SER B C 1
ATOM 2335 O O . SER B 1 43 ? 46.573 -5.554 38.731 1.00 25.34 40 SER B O 1
ATOM 2338 N N . GLY B 1 44 ? 46.874 -6.939 36.948 1.00 25.70 41 GLY B N 1
ATOM 2339 C CA . GLY B 1 44 ? 46.460 -8.161 37.652 1.00 24.68 41 GLY B CA 1
ATOM 2340 C C . GLY B 1 44 ? 47.590 -8.697 38.529 1.00 24.32 41 GLY B C 1
ATOM 2341 O O . GLY B 1 44 ? 48.691 -8.135 38.583 1.00 23.58 41 GLY B O 1
ATOM 2342 N N . LEU B 1 45 ? 47.309 -9.779 39.248 1.00 24.26 42 LEU B N 1
ATOM 2343 C CA . LEU B 1 45 ? 48.326 -10.383 40.127 1.00 22.92 42 LEU B CA 1
ATOM 2344 C C . LEU B 1 45 ? 49.106 -11.398 39.342 1.00 22.13 42 LEU B C 1
ATOM 2345 O O . LEU B 1 45 ? 48.564 -12.134 38.519 1.00 23.14 42 LEU B O 1
ATOM 2350 N N . SER B 1 46 ? 50.393 -11.443 39.585 1.00 20.96 43 SER B N 1
ATOM 2351 C CA . SER B 1 46 ? 51.260 -12.331 38.828 1.00 19.21 43 SER B CA 1
ATOM 2352 C C . SER B 1 46 ? 51.265 -13.713 39.497 1.00 18.47 43 SER B C 1
ATOM 2353 O O . SER B 1 46 ? 50.853 -13.841 40.632 1.00 19.10 43 SER B O 1
ATOM 2356 N N . SER B 1 47 ? 51.691 -14.743 38.790 1.00 18.04 44 SER B N 1
ATOM 2357 C CA . SER B 1 47 ? 51.683 -16.090 39.319 1.00 19.62 44 SER B CA 1
ATOM 2358 C C . SER B 1 47 ? 52.682 -16.239 40.500 1.00 19.88 44 SER B C 1
ATOM 2359 O O . SER B 1 47 ? 52.446 -16.995 41.434 1.00 20.00 44 SER B O 1
ATOM 2362 N N . LEU B 1 48 ? 53.746 -15.460 40.465 1.00 19.78 45 LEU B N 1
ATOM 2363 C CA . LEU B 1 48 ? 54.695 -15.344 41.567 1.00 21.21 45 LEU B CA 1
ATOM 2364 C C . LEU B 1 48 ? 54.026 -14.793 42.860 1.00 22.01 45 LEU B C 1
ATOM 2365 O O . LEU B 1 48 ? 54.147 -15.400 43.930 1.00 21.29 45 LEU B O 1
ATOM 2370 N N . GLU B 1 49 ? 53.241 -13.712 42.761 1.00 22.07 46 GLU B N 1
ATOM 2371 C CA . GLU B 1 49 ? 52.586 -13.180 43.942 1.00 22.90 46 GLU B CA 1
ATOM 2372 C C . GLU B 1 49 ? 51.573 -14.175 44.480 1.00 22.67 46 GLU B C 1
ATOM 2373 O O . GLU B 1 49 ? 51.398 -14.321 45.692 1.00 22.24 46 GLU B O 1
ATOM 2379 N N . LEU B 1 50 ? 50.868 -14.827 43.562 1.00 22.60 47 LEU B N 1
ATOM 2380 C CA . LEU B 1 50 ? 49.825 -15.773 43.960 1.00 21.90 47 LEU B CA 1
ATOM 2381 C C . LEU B 1 50 ? 50.458 -17.065 44.543 1.00 21.34 47 LEU B C 1
ATOM 2382 O O . LEU B 1 50 ? 49.984 -17.567 45.552 1.00 22.22 47 LEU B O 1
ATOM 2387 N N . ALA B 1 51 ? 51.531 -17.566 43.949 1.00 19.16 48 ALA B N 1
ATOM 2388 C CA . ALA B 1 51 ? 52.228 -18.705 44.565 1.00 20.16 48 ALA B CA 1
ATOM 2389 C C . ALA B 1 51 ? 52.660 -18.400 46.021 1.00 20.91 48 ALA B C 1
ATOM 2390 O O . ALA B 1 51 ? 52.492 -19.258 46.903 1.00 21.92 48 ALA B O 1
ATOM 2392 N N . ALA B 1 52 ? 53.216 -17.203 46.264 1.00 20.18 49 ALA B N 1
ATOM 2393 C CA . ALA B 1 52 ? 53.613 -16.797 47.613 1.00 20.71 49 ALA B CA 1
ATOM 2394 C C . ALA B 1 52 ? 52.392 -16.731 48.528 1.00 21.30 49 ALA B C 1
ATOM 2395 O O . ALA B 1 52 ? 52.405 -17.166 49.663 1.00 21.62 49 ALA B O 1
ATOM 2397 N N . SER B 1 53 ? 51.314 -16.211 48.006 1.00 21.97 50 SER B N 1
ATOM 2398 C CA . SER B 1 53 ? 50.184 -15.960 48.823 1.00 23.54 50 SER B CA 1
ATOM 2399 C C . SER B 1 53 ? 49.450 -17.291 49.130 1.00 24.26 50 SER B C 1
ATOM 2400 O O . SER B 1 53 ? 48.991 -17.516 50.257 1.00 25.42 50 SER B O 1
ATOM 2403 N N . TYR B 1 54 ? 49.365 -18.185 48.151 1.00 23.24 51 TYR B N 1
ATOM 2404 C CA . TYR B 1 54 ? 48.786 -19.495 48.401 1.00 23.32 51 TYR B CA 1
ATOM 2405 C C . TYR B 1 54 ? 49.625 -20.337 49.372 1.00 23.07 51 TYR B C 1
ATOM 2406 O O . TYR B 1 54 ? 49.073 -20.993 50.252 1.00 23.18 51 TYR B O 1
ATOM 2415 N N . ALA B 1 55 ? 50.947 -20.337 49.188 1.00 22.45 52 ALA B N 1
ATOM 2416 C CA . ALA B 1 55 ? 51.842 -21.050 50.085 1.00 22.28 52 ALA B CA 1
ATOM 2417 C C . ALA B 1 55 ? 51.680 -20.563 51.522 1.00 22.89 52 ALA B C 1
ATOM 2418 O O . ALA B 1 55 ? 51.675 -21.349 52.453 1.00 22.80 52 ALA B O 1
ATOM 2420 N N . ARG B 1 56 ? 51.552 -19.262 51.705 1.00 23.09 53 ARG B N 1
ATOM 2421 C CA . ARG B 1 56 ? 51.401 -18.745 53.048 1.00 23.73 53 ARG B CA 1
ATOM 2422 C C . ARG B 1 56 ? 50.132 -19.308 53.721 1.00 23.25 53 ARG B C 1
ATOM 2423 O O . ARG B 1 56 ? 50.193 -19.737 54.871 1.00 22.67 53 ARG B O 1
ATOM 2431 N N . GLN B 1 57 ? 48.998 -19.326 53.009 1.00 23.80 54 GLN B N 1
ATOM 2432 C CA . GLN B 1 57 ? 47.758 -19.918 53.549 1.00 24.34 54 GLN B CA 1
ATOM 2433 C C . GLN B 1 57 ? 47.798 -21.442 53.678 1.00 24.77 54 GLN B C 1
ATOM 2434 O O . GLN B 1 57 ? 47.174 -22.009 54.583 1.00 25.33 54 GLN B O 1
ATOM 2440 N N . LEU B 1 58 ? 48.505 -22.119 52.779 1.00 24.67 55 LEU B N 1
ATOM 2441 C CA . LEU B 1 58 ? 48.672 -23.552 52.937 1.00 25.55 55 LEU B CA 1
ATOM 2442 C C . LEU B 1 58 ? 49.391 -23.852 54.248 1.00 26.17 55 LEU B C 1
ATOM 2443 O O . LEU B 1 58 ? 48.965 -24.716 55.021 1.00 26.96 55 LEU B O 1
ATOM 2448 N N . GLU B 1 59 ? 50.449 -23.094 54.525 1.00 26.60 56 GLU B N 1
ATOM 2449 C CA . GLU B 1 59 ? 51.209 -23.241 55.753 1.00 26.69 56 GLU B CA 1
ATOM 2450 C C . GLU B 1 59 ? 50.369 -22.839 56.971 1.00 27.10 56 GLU B C 1
ATOM 2451 O O . GLU B 1 59 ? 50.383 -23.520 57.977 1.00 26.16 56 GLU B O 1
ATOM 2457 N N . ARG B 1 60 ? 49.666 -21.720 56.878 1.00 28.32 57 ARG B N 1
ATOM 2458 C CA . ARG B 1 60 ? 48.787 -21.270 57.965 1.00 29.58 57 ARG B CA 1
ATOM 2459 C C . ARG B 1 60 ? 47.714 -22.331 58.309 1.00 30.64 57 ARG B C 1
ATOM 2460 O O . ARG B 1 60 ? 47.476 -22.614 59.471 1.00 30.97 57 ARG B O 1
ATOM 2468 N N . GLY B 1 61 ? 47.084 -22.932 57.307 1.00 31.06 58 GLY B N 1
ATOM 2469 C CA . GLY B 1 61 ? 46.000 -23.846 57.585 1.00 31.68 58 GLY B CA 1
ATOM 2470 C C . GLY B 1 61 ? 46.386 -25.303 57.665 1.00 32.62 58 GLY B C 1
ATOM 2471 O O . GLY B 1 61 ? 45.537 -26.171 57.493 1.00 32.99 58 GLY B O 1
ATOM 2472 N N . GLY B 1 62 ? 47.662 -25.582 57.930 1.00 33.50 59 GLY B N 1
ATOM 2473 C CA . GLY B 1 62 ? 48.168 -26.956 57.926 1.00 34.66 59 GLY B CA 1
ATOM 2474 C C . GLY B 1 62 ? 47.935 -27.756 56.644 1.00 35.65 59 GLY B C 1
ATOM 2475 O O . GLY B 1 62 ? 47.765 -28.969 56.688 1.00 35.77 59 GLY B O 1
ATOM 2476 N N . ASP B 1 63 ? 47.937 -27.089 55.494 1.00 36.58 60 ASP B N 1
ATOM 2477 C CA . ASP B 1 63 ? 47.746 -27.773 54.212 1.00 37.69 60 ASP B CA 1
ATOM 2478 C C . ASP B 1 63 ? 46.420 -28.565 54.140 1.00 37.47 60 ASP B C 1
ATOM 2479 O O . ASP B 1 63 ? 46.391 -29.692 53.666 1.00 38.52 60 ASP B O 1
ATOM 2484 N N . ASP B 1 64 ? 45.329 -28.000 54.622 1.00 36.76 61 ASP B N 1
ATOM 2485 C CA . ASP B 1 64 ? 44.032 -28.635 54.411 1.00 36.22 61 ASP B CA 1
ATOM 2486 C C . ASP B 1 64 ? 43.246 -27.946 53.280 1.00 34.76 61 ASP B C 1
ATOM 2487 O O . ASP B 1 64 ? 42.031 -28.048 53.165 1.00 35.62 61 ASP B O 1
ATOM 2492 N N . GLY B 1 65 ? 43.973 -27.239 52.430 1.00 32.26 62 GLY B N 1
ATOM 2493 C CA . GLY B 1 65 ? 43.399 -26.757 51.213 1.00 29.10 62 GLY B CA 1
ATOM 2494 C C . GLY B 1 65 ? 43.043 -25.293 51.225 1.00 26.43 62 GLY B C 1
ATOM 2495 O O . GLY B 1 65 ? 42.634 -24.733 52.238 1.00 26.66 62 GLY B O 1
ATOM 2496 N N . VAL B 1 66 ? 43.174 -24.710 50.053 1.00 24.24 63 VAL B N 1
ATOM 2497 C CA . VAL B 1 66 ? 42.904 -23.317 49.819 1.00 23.15 63 VAL B CA 1
ATOM 2498 C C . VAL B 1 66 ? 41.883 -23.213 48.699 1.00 23.19 63 VAL B C 1
ATOM 2499 O O . VAL B 1 66 ? 42.051 -23.872 47.639 1.00 23.16 63 VAL B O 1
ATOM 2503 N N . LEU B 1 67 ? 40.834 -22.417 48.942 1.00 21.73 64 LEU B N 1
ATOM 2504 C CA . LEU B 1 67 ? 39.923 -22.004 47.884 1.00 21.60 64 LEU B CA 1
ATOM 2505 C C . LEU B 1 67 ? 40.258 -20.582 47.394 1.00 21.23 64 LEU B C 1
ATOM 2506 O O . LEU B 1 67 ? 40.230 -19.620 48.175 1.00 22.41 64 LEU B O 1
ATOM 2511 N N . ALA B 1 68 ? 40.552 -20.431 46.114 1.00 20.89 65 ALA B N 1
ATOM 2512 C CA . ALA B 1 68 ? 40.889 -19.108 45.566 1.00 21.06 65 ALA B CA 1
ATOM 2513 C C . ALA B 1 68 ? 39.768 -18.649 44.642 1.00 21.85 65 ALA B C 1
ATOM 2514 O O . ALA B 1 68 ? 39.412 -19.362 43.684 1.00 21.05 65 ALA B O 1
ATOM 2516 N N . LEU B 1 69 ? 39.177 -17.502 44.961 1.00 22.49 66 LEU B N 1
ATOM 2517 C CA . LEU B 1 69 ? 38.137 -16.873 44.104 1.00 23.03 66 LEU B CA 1
ATOM 2518 C C . LEU B 1 69 ? 38.584 -15.518 43.551 1.00 22.98 66 LEU B C 1
ATOM 2519 O O . LEU B 1 69 ? 38.656 -14.523 44.283 1.00 23.19 66 LEU B O 1
ATOM 2524 N N . HIS B 1 70 ? 38.909 -15.461 42.276 1.00 23.15 67 HIS B N 1
ATOM 2525 C CA . HIS B 1 70 ? 39.454 -14.227 41.716 1.00 23.93 67 HIS B CA 1
ATOM 2526 C C . HIS B 1 70 ? 38.534 -13.577 40.702 1.00 24.13 67 HIS B C 1
ATOM 2527 O O . HIS B 1 70 ? 37.623 -14.234 40.163 1.00 24.44 67 HIS B O 1
ATOM 2534 N N . ILE B 1 71 ? 38.815 -12.312 40.389 1.00 23.99 68 ILE B N 1
ATOM 2535 C CA . ILE B 1 71 ? 38.145 -11.629 39.295 1.00 24.32 68 ILE B CA 1
ATOM 2536 C C . ILE B 1 71 ? 38.184 -12.472 37.999 1.00 24.17 68 ILE B C 1
ATOM 2537 O O . ILE B 1 71 ? 39.150 -13.189 37.724 1.00 23.74 68 ILE B O 1
ATOM 2542 N N . SER B 1 72 ? 37.096 -12.408 37.251 1.00 23.20 69 SER B N 1
ATOM 2543 C CA . SER B 1 72 ? 36.965 -13.022 35.949 1.00 23.38 69 SER B CA 1
ATOM 2544 C C . SER B 1 72 ? 38.205 -12.974 35.061 1.00 22.97 69 SER B C 1
ATOM 2545 O O . SER B 1 72 ? 38.857 -11.908 34.904 1.00 21.59 69 SER B O 1
ATOM 2559 N N . GLU B 1 74 ? 38.144 -12.871 31.969 1.00 25.30 71 GLU B N 1
ATOM 2560 C CA . GLU B 1 74 ? 37.919 -11.997 30.812 1.00 27.33 71 GLU B CA 1
ATOM 2561 C C . GLU B 1 74 ? 38.320 -10.567 31.104 1.00 27.22 71 GLU B C 1
ATOM 2562 O O . GLU B 1 74 ? 38.468 -9.775 30.180 1.00 27.79 71 GLU B O 1
ATOM 2568 N N . LEU B 1 75 ? 38.474 -10.250 32.387 1.00 26.82 72 LEU B N 1
ATOM 2569 C CA . LEU B 1 75 ? 38.652 -8.886 32.836 1.00 27.06 72 LEU B CA 1
ATOM 2570 C C . LEU B 1 75 ? 40.092 -8.606 33.251 1.00 27.74 72 LEU B C 1
ATOM 2571 O O . LEU B 1 75 ? 40.507 -7.440 33.302 1.00 28.33 72 LEU B O 1
ATOM 2576 N N . SER B 1 76 ? 40.860 -9.677 33.489 1.00 27.17 73 SER B N 1
ATOM 2577 C CA . SER B 1 76 ? 42.152 -9.579 34.151 1.00 26.18 73 SER B CA 1
ATOM 2578 C C . SER B 1 76 ? 42.956 -10.834 33.916 1.00 26.09 73 SER B C 1
ATOM 2579 O O . SER B 1 76 ? 42.374 -11.926 33.811 1.00 26.84 73 SER B O 1
ATOM 2582 N N . SER B 1 77 ? 44.286 -10.703 33.881 1.00 25.11 74 SER B N 1
ATOM 2583 C CA . SER B 1 77 ? 45.177 -11.869 33.710 1.00 24.29 74 SER B CA 1
ATOM 2584 C C . SER B 1 77 ? 45.340 -12.671 35.001 1.00 23.79 74 SER B C 1
ATOM 2585 O O . SER B 1 77 ? 46.051 -13.681 35.038 1.00 23.92 74 SER B O 1
ATOM 2588 N N . THR B 1 78 ? 44.674 -12.221 36.058 1.00 22.77 75 THR B N 1
ATOM 2589 C CA . THR B 1 78 ? 44.765 -12.842 37.393 1.00 22.04 75 THR B CA 1
ATOM 2590 C C . THR B 1 78 ? 44.425 -14.326 37.448 1.00 22.15 75 THR B C 1
ATOM 2591 O O . THR B 1 78 ? 45.205 -15.159 37.981 1.00 22.16 75 THR B O 1
ATOM 2595 N N . TRP B 1 79 ? 43.266 -14.684 36.908 1.00 21.50 76 TRP B N 1
ATOM 2596 C CA . TRP B 1 79 ? 42.910 -16.107 36.861 1.00 21.02 76 TRP B CA 1
ATOM 2597 C C . TRP B 1 79 ? 43.978 -16.934 36.148 1.00 20.16 76 TRP B C 1
ATOM 2598 O O . TRP B 1 79 ? 44.330 -18.015 36.613 1.00 19.51 76 TRP B O 1
ATOM 2609 N N . SER B 1 80 ? 44.506 -16.466 35.027 1.00 19.04 77 SER B N 1
ATOM 2610 C CA . SER B 1 80 ? 45.467 -17.340 34.358 1.00 19.50 77 SER B CA 1
ATOM 2611 C C . SER B 1 80 ? 46.715 -17.570 35.237 1.00 19.60 77 SER B C 1
ATOM 2612 O O . SER B 1 80 ? 47.261 -18.682 35.258 1.00 20.70 77 SER B O 1
ATOM 2615 N N . ALA B 1 81 ? 47.134 -16.525 35.960 1.00 18.21 78 ALA B N 1
ATOM 2616 C CA . ALA B 1 81 ? 48.240 -16.561 36.917 1.00 17.39 78 ALA B CA 1
ATOM 2617 C C . ALA B 1 81 ? 47.912 -17.476 38.139 1.00 17.65 78 ALA B C 1
ATOM 2618 O O . ALA B 1 81 ? 48.773 -18.216 38.628 1.00 17.71 78 ALA B O 1
ATOM 2620 N N . ALA B 1 82 ? 46.667 -17.437 38.603 1.00 18.19 79 ALA B N 1
ATOM 2621 C CA . ALA B 1 82 ? 46.195 -18.313 39.681 1.00 18.36 79 ALA B CA 1
ATOM 2622 C C . ALA B 1 82 ? 46.297 -19.788 39.308 1.00 19.25 79 ALA B C 1
ATOM 2623 O O . ALA B 1 82 ? 46.823 -20.587 40.089 1.00 19.93 79 ALA B O 1
ATOM 2625 N N . VAL B 1 83 ? 45.868 -20.136 38.097 1.00 19.40 80 VAL B N 1
ATOM 2626 C CA . VAL B 1 83 ? 45.966 -21.503 37.610 1.00 18.33 80 VAL B CA 1
ATOM 2627 C C . VAL B 1 83 ? 47.443 -21.882 37.592 1.00 19.64 80 VAL B C 1
ATOM 2628 O O . VAL B 1 83 ? 47.815 -22.956 38.083 1.00 19.52 80 VAL B O 1
ATOM 2632 N N . THR B 1 84 ? 48.293 -21.001 37.047 1.00 19.70 81 THR B N 1
ATOM 2633 C CA . THR B 1 84 ? 49.722 -21.277 37.040 1.00 20.17 81 THR B CA 1
ATOM 2634 C C . THR B 1 84 ? 50.250 -21.499 38.471 1.00 20.50 81 THR B C 1
ATOM 2635 O O . THR B 1 84 ? 50.926 -22.481 38.740 1.00 19.91 81 THR B O 1
ATOM 2639 N N . ALA B 1 85 ? 49.887 -20.609 39.385 1.00 20.72 82 ALA B N 1
ATOM 2640 C CA . ALA B 1 85 ? 50.364 -20.723 40.786 1.00 21.81 82 ALA B CA 1
ATOM 2641 C C . ALA B 1 85 ? 49.873 -22.015 41.453 1.00 21.73 82 ALA B C 1
ATOM 2642 O O . ALA B 1 85 ? 50.648 -22.723 42.156 1.00 22.07 82 ALA B O 1
ATOM 2644 N N . ALA B 1 86 ? 48.600 -22.332 41.234 1.00 20.71 83 ALA B N 1
ATOM 2645 C CA . ALA B 1 86 ? 48.023 -23.514 41.881 1.00 20.92 83 ALA B CA 1
ATOM 2646 C C . ALA B 1 86 ? 48.772 -24.834 41.490 1.00 20.98 83 ALA B C 1
ATOM 2647 O O . ALA B 1 86 ? 48.913 -25.725 42.322 1.00 20.52 83 ALA B O 1
ATOM 2649 N N . ALA B 1 87 ? 49.259 -24.911 40.250 1.00 20.54 84 ALA B N 1
ATOM 2650 C CA . ALA B 1 87 ? 49.976 -26.069 39.718 1.00 21.46 84 ALA B CA 1
ATOM 2651 C C . ALA B 1 87 ? 51.357 -26.249 40.371 1.00 22.31 84 ALA B C 1
ATOM 2652 O O . ALA B 1 87 ? 52.081 -27.206 40.085 1.00 22.43 84 ALA B O 1
ATOM 2654 N N . VAL B 1 88 ? 51.763 -25.294 41.192 1.00 23.28 85 VAL B N 1
ATOM 2655 C CA . VAL B 1 88 ? 53.039 -25.415 41.888 1.00 24.18 85 VAL B CA 1
ATOM 2656 C C . VAL B 1 88 ? 52.897 -26.306 43.109 1.00 23.69 85 VAL B C 1
ATOM 2657 O O . VAL B 1 88 ? 53.864 -26.787 43.653 1.00 24.33 85 VAL B O 1
ATOM 2661 N N . PHE B 1 89 ? 51.676 -26.554 43.517 1.00 23.86 86 PHE B N 1
ATOM 2662 C CA . PHE B 1 89 ? 51.447 -27.331 44.712 1.00 25.07 86 PHE B CA 1
ATOM 2663 C C . PHE B 1 89 ? 50.863 -28.674 44.323 1.00 25.62 86 PHE B C 1
ATOM 2664 O O . PHE B 1 89 ? 50.490 -28.878 43.186 1.00 26.53 86 PHE B O 1
ATOM 2672 N N . ASP B 1 90 ? 50.777 -29.590 45.261 1.00 26.90 87 ASP B N 1
ATOM 2673 C CA . ASP B 1 90 ? 50.046 -30.846 45.030 1.00 28.18 87 ASP B CA 1
ATOM 2674 C C . ASP B 1 90 ? 48.649 -30.586 44.595 1.00 27.50 87 ASP B C 1
ATOM 2675 O O . ASP B 1 90 ? 48.027 -29.620 45.034 1.00 27.14 87 ASP B O 1
ATOM 2680 N N . ASP B 1 91 ? 48.171 -31.488 43.754 1.00 27.79 88 ASP B N 1
ATOM 2681 C CA . ASP B 1 91 ? 46.903 -31.390 43.063 1.00 28.42 88 ASP B CA 1
ATOM 2682 C C . ASP B 1 91 ? 45.712 -30.977 43.902 1.00 29.15 88 ASP B C 1
ATOM 2683 O O . ASP B 1 91 ? 44.965 -30.073 43.524 1.00 28.88 88 ASP B O 1
ATOM 2688 N N . ASP B 1 92 ? 45.528 -31.597 45.055 1.00 30.11 89 ASP B N 1
ATOM 2689 C CA . ASP B 1 92 ? 44.370 -31.201 45.882 1.00 31.35 89 ASP B CA 1
ATOM 2690 C C . ASP B 1 92 ? 44.494 -29.898 46.658 1.00 30.64 89 ASP B C 1
ATOM 2691 O O . ASP B 1 92 ? 43.531 -29.477 47.290 1.00 30.92 89 ASP B O 1
ATOM 2696 N N . SER B 1 93 ? 45.663 -29.271 46.643 1.00 29.46 90 SER B N 1
ATOM 2697 C CA . SER B 1 93 ? 45.947 -28.250 47.667 1.00 28.82 90 SER B CA 1
ATOM 2698 C C . SER B 1 93 ? 45.220 -26.945 47.422 1.00 27.35 90 SER B C 1
ATOM 2699 O O . SER B 1 93 ? 44.649 -26.378 48.362 1.00 27.71 90 SER B O 1
ATOM 2702 N N . VAL B 1 94 ? 45.301 -26.452 46.187 1.00 25.20 91 VAL B N 1
ATOM 2703 C CA . VAL B 1 94 ? 44.688 -25.198 45.816 1.00 23.96 91 VAL B CA 1
ATOM 2704 C C . VAL B 1 94 ? 43.649 -25.465 44.745 1.00 24.66 91 VAL B C 1
ATOM 2705 O O . VAL B 1 94 ? 43.966 -26.094 43.723 1.00 25.54 91 VAL B O 1
ATOM 2709 N N A ARG B 1 95 ? 42.419 -25.014 44.988 0.50 24.44 92 ARG B N 1
ATOM 2710 N N B ARG B 1 95 ? 42.422 -25.000 44.991 0.50 24.42 92 ARG B N 1
ATOM 2711 C CA A ARG B 1 95 ? 41.351 -25.049 44.005 0.50 24.33 92 ARG B CA 1
ATOM 2712 C CA B ARG B 1 95 ? 41.331 -25.029 44.029 0.50 24.30 92 ARG B CA 1
ATOM 2713 C C A ARG B 1 95 ? 40.973 -23.642 43.571 0.50 24.26 92 ARG B C 1
ATOM 2714 C C B ARG B 1 95 ? 41.009 -23.618 43.576 0.50 24.25 92 ARG B C 1
ATOM 2715 O O A ARG B 1 95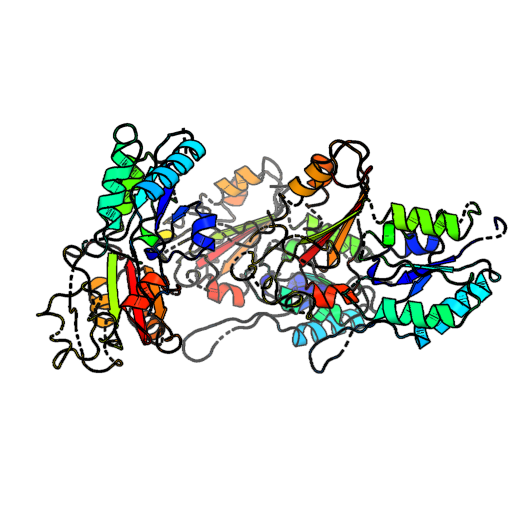 ? 40.590 -22.809 44.415 0.50 23.99 92 ARG B O 1
ATOM 2716 O O B ARG B 1 95 ? 40.676 -22.759 44.415 0.50 23.98 92 ARG B O 1
ATOM 2731 N N . VAL B 1 96 ? 41.102 -23.376 42.265 1.00 23.83 93 VAL B N 1
ATOM 2732 C CA . VAL B 1 96 ? 40.861 -22.045 41.699 1.00 23.25 93 VAL B CA 1
ATOM 2733 C C . VAL B 1 96 ? 39.488 -22.015 41.024 1.00 24.06 93 VAL B C 1
ATOM 2734 O O . VAL B 1 96 ? 39.247 -22.731 40.039 1.00 24.91 93 VAL B O 1
ATOM 2738 N N . VAL B 1 97 ? 38.600 -21.179 41.533 1.00 24.27 94 VAL B N 1
ATOM 2739 C CA . VAL B 1 97 ? 37.261 -21.065 40.969 1.00 24.76 94 VAL B CA 1
ATOM 2740 C C . VAL B 1 97 ? 37.341 -20.201 39.744 1.00 25.60 94 VAL B C 1
ATOM 2741 O O . VAL B 1 97 ? 37.940 -19.132 39.789 1.00 25.97 94 VAL B O 1
ATOM 2745 N N . ASP B 1 98 ? 36.742 -20.651 38.650 1.00 26.33 95 ASP B N 1
ATOM 2746 C CA . ASP B 1 98 ? 36.629 -19.811 37.453 1.00 27.05 95 ASP B CA 1
ATOM 2747 C C . ASP B 1 98 ? 35.325 -19.035 37.584 1.00 26.97 95 ASP B C 1
ATOM 2748 O O . ASP B 1 98 ? 34.267 -19.537 37.194 1.00 27.94 95 ASP B O 1
ATOM 2753 N N . THR B 1 99 ? 35.396 -17.830 38.131 1.00 26.39 96 THR B N 1
ATOM 2754 C CA . THR B 1 99 ? 34.214 -17.132 38.632 1.00 26.68 96 THR B CA 1
ATOM 2755 C C . THR B 1 99 ? 33.332 -16.518 37.567 1.00 27.85 96 THR B C 1
ATOM 2756 O O . THR B 1 99 ? 32.131 -16.392 37.766 1.00 28.52 96 THR B O 1
ATOM 2760 N N . SER B 1 100 ? 33.946 -16.157 36.440 1.00 28.43 97 SER B N 1
ATOM 2761 C CA . SER B 1 100 ? 33.412 -15.199 35.470 1.00 29.26 97 SER B CA 1
ATOM 2762 C C . SER B 1 100 ? 32.550 -14.090 36.123 1.00 28.32 97 SER B C 1
ATOM 2763 O O . SER B 1 100 ? 31.434 -13.787 35.707 1.00 28.10 97 SER B O 1
ATOM 2766 N N . SER B 1 101 ? 33.087 -13.492 37.175 1.00 26.63 98 SER B N 1
ATOM 2767 C CA . SER B 1 101 ? 32.384 -12.447 37.839 1.00 25.48 98 SER B CA 1
ATOM 2768 C C . SER B 1 101 ? 33.414 -11.520 38.468 1.00 24.28 98 SER B C 1
ATOM 2769 O O . SER B 1 101 ? 34.605 -11.687 38.228 1.00 24.46 98 SER B O 1
ATOM 2772 N N . LEU B 1 102 ? 32.964 -10.525 39.220 1.00 23.06 99 LEU B N 1
ATOM 2773 C CA . LEU B 1 102 ? 33.844 -9.616 39.952 1.00 22.97 99 LEU B CA 1
ATOM 2774 C C . LEU B 1 102 ? 33.000 -8.981 41.044 1.00 23.33 99 LEU B C 1
ATOM 2775 O O . LEU B 1 102 ? 31.768 -8.965 40.932 1.00 22.76 99 LEU B O 1
ATOM 2780 N N . GLY B 1 103 ? 33.641 -8.406 42.068 1.00 23.00 100 GLY B N 1
ATOM 2781 C CA . GLY B 1 103 ? 32.902 -7.652 43.034 1.00 23.23 100 GLY B CA 1
ATOM 2782 C C . GLY B 1 103 ? 32.181 -8.583 43.993 1.00 24.52 100 GLY B C 1
ATOM 2783 O O . GLY B 1 103 ? 32.588 -9.756 44.206 1.00 25.35 100 GLY B O 1
ATOM 2792 N N . ALA B 1 105 ? 29.537 -10.325 44.105 1.00 24.36 102 ALA B N 1
ATOM 2793 C CA . ALA B 1 105 ? 29.058 -11.692 43.791 1.00 24.77 102 ALA B CA 1
ATOM 2794 C C . ALA B 1 105 ? 30.146 -12.708 44.143 1.00 25.58 102 ALA B C 1
ATOM 2795 O O . ALA B 1 105 ? 29.876 -13.740 44.740 1.00 26.30 102 ALA B O 1
ATOM 2797 N N . VAL B 1 106 ? 31.391 -12.387 43.808 1.00 26.33 103 VAL B N 1
ATOM 2798 C CA . VAL B 1 106 ? 32.536 -13.190 44.234 1.00 26.00 103 VAL B CA 1
ATOM 2799 C C . VAL B 1 106 ? 32.693 -13.098 45.761 1.00 26.59 103 VAL B C 1
ATOM 2800 O O . VAL B 1 106 ? 32.932 -14.115 46.421 1.00 26.11 103 VAL B O 1
ATOM 2804 N N . GLY B 1 107 ? 32.515 -11.888 46.323 1.00 26.21 104 GLY B N 1
ATOM 2805 C CA . GLY B 1 107 ? 32.609 -11.726 47.755 1.00 24.38 104 GLY B CA 1
ATOM 2806 C C . GLY B 1 107 ? 31.563 -12.573 48.452 1.00 24.06 104 GLY B C 1
ATOM 2807 O O . GLY B 1 107 ? 31.863 -13.232 49.430 1.00 23.42 104 GLY B O 1
ATOM 2808 N N . ALA B 1 108 ? 30.330 -12.575 47.940 1.00 23.76 105 ALA B N 1
ATOM 2809 C CA . ALA B 1 108 ? 29.284 -13.416 48.520 1.00 23.36 105 ALA B CA 1
ATOM 2810 C C . ALA B 1 108 ? 29.639 -14.920 48.416 1.00 23.80 105 ALA B C 1
ATOM 2811 O O . ALA B 1 108 ? 29.437 -15.693 49.371 1.00 24.01 105 ALA B O 1
ATOM 2813 N N . ALA B 1 109 ? 30.169 -15.334 47.270 1.00 23.13 106 ALA B N 1
ATOM 2814 C CA . ALA B 1 109 ? 30.585 -16.724 47.106 1.00 23.68 106 ALA B CA 1
ATOM 2815 C C . ALA B 1 109 ? 31.667 -17.094 48.152 1.00 23.81 106 ALA B C 1
ATOM 2816 O O . ALA B 1 109 ? 31.614 -18.158 48.790 1.00 23.74 106 ALA B O 1
ATOM 2818 N N . ALA B 1 110 ? 32.613 -16.182 48.355 1.00 23.37 107 ALA B N 1
ATOM 2819 C CA . ALA B 1 110 ? 33.653 -16.378 49.358 1.00 23.31 107 ALA B CA 1
ATOM 2820 C C . ALA B 1 110 ? 33.087 -16.467 50.785 1.00 23.73 107 ALA B C 1
ATOM 2821 O O . ALA B 1 110 ? 33.509 -17.309 51.574 1.00 23.61 107 ALA B O 1
ATOM 2831 N N . ALA B 1 112 ? 30.061 -17.501 51.618 1.00 24.56 109 ALA B N 1
ATOM 2832 C CA . ALA B 1 112 ? 29.374 -18.788 51.759 1.00 24.27 109 ALA B CA 1
ATOM 2833 C C . ALA B 1 112 ? 30.372 -19.920 51.976 1.00 23.97 109 ALA B C 1
ATOM 2834 O O . ALA B 1 112 ? 30.176 -20.782 52.863 1.00 24.53 109 ALA B O 1
ATOM 2836 N N . ALA B 1 113 ? 31.445 -19.903 51.200 1.00 23.01 110 ALA B N 1
ATOM 2837 C CA . ALA B 1 113 ? 32.435 -20.945 51.308 1.00 23.29 110 ALA B CA 1
ATOM 2838 C C . ALA B 1 113 ? 33.178 -20.877 52.656 1.00 24.33 110 ALA B C 1
ATOM 2839 O O . ALA B 1 113 ? 33.421 -21.930 53.252 1.00 24.37 110 ALA B O 1
ATOM 2841 N N . ALA B 1 114 ? 33.522 -19.658 53.127 1.00 24.11 111 ALA B N 1
ATOM 2842 C CA . ALA B 1 114 ? 34.191 -19.457 54.444 1.00 24.64 111 ALA B CA 1
ATOM 2843 C C . ALA B 1 114 ? 33.341 -19.907 55.635 1.00 25.40 111 ALA B C 1
ATOM 2844 O O . ALA B 1 114 ? 33.866 -20.459 56.622 1.00 25.49 111 ALA B O 1
ATOM 2846 N N . ARG B 1 115 ? 32.039 -19.665 55.551 1.00 26.35 112 ARG B N 1
ATOM 2847 C CA . ARG B 1 115 ? 31.132 -20.162 56.566 1.00 28.36 112 ARG B CA 1
ATOM 2848 C C . ARG B 1 115 ? 31.095 -21.684 56.627 1.00 28.24 112 ARG B C 1
ATOM 2849 O O . ARG B 1 115 ? 31.097 -22.254 57.716 1.00 29.25 112 ARG B O 1
ATOM 2865 N N . ALA B 1 117 ? 33.494 -23.634 55.511 1.00 26.68 114 ALA B N 1
ATOM 2866 C CA . ALA B 1 117 ? 34.823 -23.982 55.972 1.00 27.32 114 ALA B CA 1
ATOM 2867 C C . ALA B 1 117 ? 34.905 -23.907 57.511 1.00 27.88 114 ALA B C 1
ATOM 2868 O O . ALA B 1 117 ? 35.431 -24.807 58.139 1.00 26.82 114 ALA B O 1
ATOM 2881 N N . ASP B 1 119 ? 32.716 -24.494 59.517 1.00 31.31 116 ASP B N 1
ATOM 2882 C CA . ASP B 1 119 ? 32.061 -25.721 60.024 1.00 31.44 116 ASP B CA 1
ATOM 2883 C C . ASP B 1 119 ? 32.739 -27.040 59.689 1.00 29.74 116 ASP B C 1
ATOM 2884 O O . ASP B 1 119 ? 32.185 -28.102 59.980 1.00 29.71 116 ASP B O 1
ATOM 2889 N N . GLY B 1 120 ? 33.920 -26.982 59.087 1.00 27.63 117 GLY B N 1
ATOM 2890 C CA . GLY B 1 120 ? 34.680 -28.180 58.822 1.00 26.20 117 GLY B CA 1
ATOM 2891 C C . GLY B 1 120 ? 34.316 -28.888 57.525 1.00 25.64 117 GLY B C 1
ATOM 2892 O O . GLY B 1 120 ? 34.650 -30.055 57.346 1.00 25.65 117 GLY B O 1
ATOM 2893 N N . ALA B 1 121 ? 33.634 -28.186 56.620 1.00 24.76 118 ALA B N 1
ATOM 2894 C CA . ALA B 1 121 ? 33.342 -28.706 55.296 1.00 23.55 118 ALA B CA 1
ATOM 2895 C C . ALA B 1 121 ? 34.637 -28.969 54.516 1.00 23.91 118 ALA B C 1
ATOM 2896 O O . ALA B 1 121 ? 35.675 -28.295 54.739 1.00 23.88 118 ALA B O 1
ATOM 2898 N N . SER B 1 122 ? 34.577 -29.932 53.593 1.00 23.20 119 SER B N 1
ATOM 2899 C CA . SER B 1 122 ? 35.711 -30.229 52.726 1.00 23.49 119 SER B CA 1
ATOM 2900 C C . SER B 1 122 ? 35.947 -29.121 51.698 1.00 23.39 119 SER B C 1
ATOM 2901 O O . SER B 1 122 ? 35.036 -28.291 51.429 1.00 22.94 119 SER B O 1
ATOM 2904 N N . LEU B 1 123 ? 37.156 -29.118 51.122 1.00 23.26 120 LEU B N 1
ATOM 2905 C CA . LEU B 1 123 ? 37.489 -28.241 49.993 1.00 24.09 120 LEU B CA 1
ATOM 2906 C C . LEU B 1 123 ? 36.438 -28.304 48.873 1.00 24.04 120 LEU B C 1
ATOM 2907 O O . LEU B 1 123 ? 35.954 -27.276 48.428 1.00 25.36 120 LEU B O 1
ATOM 2912 N N . GLN B 1 124 ? 36.094 -29.519 48.452 1.00 23.94 121 GLN B N 1
ATOM 2913 C CA . GLN B 1 124 ? 35.049 -29.808 47.503 1.00 23.88 121 GLN B CA 1
ATOM 2914 C C . GLN B 1 124 ? 33.720 -29.156 47.858 1.00 24.53 121 GLN B C 1
ATOM 2915 O O . GLN B 1 124 ? 33.081 -28.543 46.993 1.00 24.92 121 GLN B O 1
ATOM 2921 N N . GLU B 1 125 ? 33.277 -29.300 49.103 1.00 25.05 122 GLU B N 1
ATOM 2922 C CA . GLU B 1 125 ? 32.014 -28.661 49.534 1.00 26.26 122 GLU B CA 1
ATOM 2923 C C . GLU B 1 125 ? 32.102 -27.132 49.481 1.00 25.39 122 GLU B C 1
ATOM 2924 O O . GLU B 1 125 ? 31.163 -26.483 49.044 1.00 25.15 122 GLU B O 1
ATOM 2930 N N . CYS B 1 126 ? 33.231 -26.568 49.900 1.00 25.14 123 CYS B N 1
ATOM 2931 C CA . CYS B 1 126 ? 33.425 -25.094 49.828 1.00 25.95 123 CYS B CA 1
ATOM 2932 C C . CYS B 1 126 ? 33.505 -24.603 48.370 1.00 25.74 123 CYS B C 1
ATOM 2933 O O . CYS B 1 126 ? 32.901 -23.602 48.003 1.00 25.34 123 CYS B O 1
ATOM 2936 N N . TYR B 1 127 ? 34.248 -25.333 47.553 1.00 25.24 124 TYR B N 1
ATOM 2937 C CA . TYR B 1 127 ? 34.229 -25.088 46.143 1.00 26.01 124 TYR B CA 1
ATOM 2938 C C . TYR B 1 127 ? 32.794 -25.041 45.556 1.00 25.70 124 TYR B C 1
ATOM 2939 O O . TYR B 1 127 ? 32.431 -24.090 44.851 1.00 25.33 124 TYR B O 1
ATOM 2948 N N . ASP B 1 128 ? 32.002 -26.078 45.832 1.00 25.08 125 ASP B N 1
ATOM 2949 C CA . ASP B 1 128 ? 30.652 -26.203 45.227 1.00 25.13 125 ASP B CA 1
ATOM 2950 C C . ASP B 1 128 ? 29.678 -25.152 45.676 1.00 23.76 125 ASP B C 1
ATOM 2951 O O . ASP B 1 128 ? 28.843 -24.755 44.905 1.00 22.90 125 ASP B O 1
ATOM 2956 N N . ILE B 1 129 ? 29.785 -24.707 46.929 1.00 23.87 126 ILE B N 1
ATOM 2957 C CA . ILE B 1 129 ? 28.903 -23.632 47.435 1.00 23.14 126 ILE B CA 1
ATOM 2958 C C . ILE B 1 129 ? 29.313 -22.298 46.815 1.00 23.36 126 ILE B C 1
ATOM 2959 O O . ILE B 1 129 ? 28.459 -21.460 46.527 1.00 23.30 126 ILE B O 1
ATOM 2964 N N . ALA B 1 130 ? 30.620 -22.114 46.592 1.00 23.89 127 ALA B N 1
ATOM 2965 C CA . ALA B 1 130 ? 31.109 -20.920 45.907 1.00 25.09 127 ALA B CA 1
ATOM 2966 C C . ALA B 1 130 ? 30.529 -20.860 44.488 1.00 25.58 127 ALA B C 1
ATOM 2967 O O . ALA B 1 130 ? 29.946 -19.825 44.090 1.00 26.27 127 ALA B O 1
ATOM 2969 N N . VAL B 1 131 ? 30.628 -21.980 43.753 1.00 24.82 128 VAL B N 1
ATOM 2970 C CA . VAL B 1 131 ? 30.175 -22.012 42.388 1.00 24.09 128 VAL B CA 1
ATOM 2971 C C . VAL B 1 131 ? 28.656 -21.857 42.354 1.00 25.02 128 VAL B C 1
ATOM 2972 O O . VAL B 1 131 ? 28.119 -21.106 41.542 1.00 26.02 128 VAL B O 1
ATOM 2976 N N . ASP B 1 132 ? 27.955 -22.524 43.255 1.00 25.18 129 ASP B N 1
ATOM 2977 C CA . ASP B 1 132 ? 26.516 -22.406 43.274 1.00 25.55 129 ASP B CA 1
ATOM 2978 C C . ASP B 1 132 ? 26.067 -20.966 43.508 1.00 25.98 129 ASP B C 1
ATOM 2979 O O . ASP B 1 132 ? 25.149 -20.479 42.836 1.00 26.28 129 ASP B O 1
ATOM 2984 N N . THR B 1 133 ? 26.723 -20.282 44.448 1.00 26.09 130 THR B N 1
ATOM 2985 C CA . THR B 1 133 ? 26.430 -18.878 44.753 1.00 25.66 130 THR B CA 1
ATOM 2986 C C . THR B 1 133 ? 26.641 -17.994 43.514 1.00 25.55 130 THR B C 1
ATOM 2987 O O . THR B 1 133 ? 25.820 -17.115 43.219 1.00 24.18 130 THR B O 1
ATOM 2991 N N . LEU B 1 134 ? 27.728 -18.250 42.783 1.00 25.08 131 LEU B N 1
ATOM 2992 C CA . LEU B 1 134 ? 27.989 -17.475 41.579 1.00 25.42 131 LEU B CA 1
ATOM 2993 C C . LEU B 1 134 ? 26.931 -17.711 40.499 1.00 25.95 131 LEU B C 1
ATOM 2994 O O . LEU B 1 134 ? 26.481 -16.768 39.850 1.00 25.32 131 LEU B O 1
ATOM 3010 N N . ARG B 1 136 ? 23.938 -18.220 40.889 1.00 25.78 133 ARG B N 1
ATOM 3011 C CA . ARG B 1 136 ? 22.694 -17.579 41.282 1.00 25.44 133 ARG B CA 1
ATOM 3012 C C . ARG B 1 136 ? 22.829 -16.048 41.344 1.00 25.62 133 ARG B C 1
ATOM 3013 O O . ARG B 1 136 ? 21.944 -15.376 41.889 1.00 25.39 133 ARG B O 1
ATOM 3021 N N . SER B 1 137 ? 23.905 -15.495 40.769 1.00 24.49 134 SER B N 1
ATOM 3022 C CA . SER B 1 137 ? 24.201 -14.094 40.992 1.00 24.89 134 SER B CA 1
ATOM 3023 C C . SER B 1 137 ? 24.038 -13.237 39.736 1.00 24.98 134 SER B C 1
ATOM 3024 O O . SER B 1 137 ? 23.970 -13.753 38.624 1.00 23.88 134 SER B O 1
ATOM 3027 N N . GLU B 1 138 ? 23.958 -11.923 39.939 1.00 24.91 135 GLU B N 1
ATOM 3028 C CA . GLU B 1 138 ? 23.939 -10.973 38.834 1.00 25.42 135 GLU B CA 1
ATOM 3029 C C . GLU B 1 138 ? 24.780 -9.786 39.239 1.00 25.43 135 GLU B C 1
ATOM 3030 O O . GLU B 1 138 ? 24.864 -9.459 40.441 1.00 25.74 135 GLU B O 1
ATOM 3036 N N . THR B 1 139 ? 25.417 -9.161 38.252 1.00 24.82 136 THR B N 1
ATOM 3037 C CA . THR B 1 139 ? 26.184 -7.953 38.500 1.00 24.72 136 THR B CA 1
ATOM 3038 C C . THR B 1 139 ? 25.828 -6.865 37.510 1.00 24.34 136 THR B C 1
ATOM 3039 O O . THR B 1 139 ? 25.956 -7.048 36.315 1.00 24.34 136 THR B O 1
ATOM 3043 N N . TRP B 1 140 ? 25.383 -5.739 38.048 1.00 23.86 137 TRP B N 1
ATOM 3044 C CA . TRP B 1 140 ? 25.098 -4.558 37.276 1.00 24.13 137 TRP B CA 1
ATOM 3045 C C . TRP B 1 140 ? 25.863 -3.389 37.838 1.00 24.66 137 TRP B C 1
ATOM 3046 O O . TRP B 1 140 ? 26.106 -3.319 39.073 1.00 24.14 137 TRP B O 1
ATOM 3057 N N . ILE B 1 141 ? 26.201 -2.457 36.954 1.00 24.30 138 ILE B N 1
ATOM 3058 C CA . ILE B 1 141 ? 26.916 -1.258 37.362 1.00 25.49 138 ILE B CA 1
ATOM 3059 C C . ILE B 1 141 ? 26.312 -0.061 36.664 1.00 24.58 138 ILE B C 1
ATOM 3060 O O . ILE B 1 141 ? 26.271 -0.013 35.414 1.00 24.36 138 ILE B O 1
ATOM 3065 N N . TYR B 1 142 ? 25.858 0.897 37.467 1.00 23.31 139 TYR B N 1
ATOM 3066 C CA . TYR B 1 142 ? 25.515 2.209 36.994 1.00 22.80 139 TYR B CA 1
ATOM 3067 C C . TYR B 1 142 ? 26.767 3.057 36.786 1.00 22.46 139 TYR B C 1
ATOM 3068 O O . TYR B 1 142 ? 27.590 3.168 37.686 1.00 22.95 139 TYR B O 1
ATOM 3077 N N . LEU B 1 143 ? 26.898 3.709 35.639 1.00 22.20 140 LEU B N 1
ATOM 3078 C CA . LEU B 1 143 ? 28.064 4.587 35.419 1.00 21.89 140 LEU B CA 1
ATOM 3079 C C . LEU B 1 143 ? 27.603 5.998 35.246 1.00 22.00 140 LEU B C 1
ATOM 3080 O O . LEU B 1 143 ? 26.758 6.250 34.417 1.00 22.99 140 LEU B O 1
ATOM 3085 N N . HIS B 1 144 ? 28.165 6.919 36.022 1.00 21.94 141 HIS B N 1
ATOM 3086 C CA . HIS B 1 144 ? 27.848 8.347 35.929 1.00 21.60 141 HIS B CA 1
ATOM 3087 C C . HIS B 1 144 ? 28.375 8.959 34.636 1.00 21.68 141 HIS B C 1
ATOM 3088 O O . HIS B 1 144 ? 27.795 9.901 34.109 1.00 21.89 141 HIS B O 1
ATOM 3095 N N . ARG B 1 145 ? 29.499 8.442 34.173 1.00 21.98 142 ARG B N 1
ATOM 3096 C CA . ARG B 1 145 ? 30.175 8.878 32.943 1.00 23.50 142 ARG B CA 1
ATOM 3097 C C . ARG B 1 145 ? 30.835 7.637 32.355 1.00 23.91 142 ARG B C 1
ATOM 3098 O O . ARG B 1 145 ? 31.056 6.642 33.049 1.00 23.34 142 ARG B O 1
ATOM 3106 N N . ILE B 1 146 ? 31.174 7.700 31.076 1.00 25.16 143 ILE B N 1
ATOM 3107 C CA . ILE B 1 146 ? 31.597 6.503 30.352 1.00 25.43 143 ILE B CA 1
ATOM 3108 C C . ILE B 1 146 ? 33.095 6.550 30.084 1.00 25.84 143 ILE B C 1
ATOM 3109 O O . ILE B 1 146 ? 33.675 5.577 29.617 1.00 26.21 143 ILE B O 1
ATOM 3114 N N . ASP B 1 147 ? 33.711 7.695 30.363 1.00 26.77 144 ASP B N 1
ATOM 3115 C CA . ASP B 1 147 ? 35.112 7.938 29.992 1.00 27.79 144 ASP B CA 1
ATOM 3116 C C . ASP B 1 147 ? 36.056 6.847 30.492 1.00 28.04 144 ASP B C 1
ATOM 3117 O O . ASP B 1 147 ? 36.836 6.315 29.702 1.00 27.91 144 ASP B O 1
ATOM 3122 N N . GLU B 1 148 ? 36.007 6.518 31.791 1.00 28.19 145 GLU B N 1
ATOM 3123 C CA . GLU B 1 148 ? 37.006 5.584 32.270 1.00 28.82 145 GLU B CA 1
ATOM 3124 C C . GLU B 1 148 ? 36.766 4.151 31.848 1.00 29.59 145 GLU B C 1
ATOM 3125 O O . GLU B 1 148 ? 37.727 3.452 31.508 1.00 29.25 145 GLU B O 1
ATOM 3131 N N . ILE B 1 149 ? 35.510 3.712 31.785 1.00 30.32 146 ILE B N 1
ATOM 3132 C CA . ILE B 1 149 ? 35.299 2.362 31.277 1.00 31.83 146 ILE B CA 1
ATOM 3133 C C . ILE B 1 149 ? 35.701 2.211 29.799 1.00 32.65 146 ILE B C 1
ATOM 3134 O O . ILE B 1 149 ? 36.191 1.150 29.385 1.00 32.35 146 ILE B O 1
ATOM 3139 N N . TRP B 1 150 ? 35.528 3.285 29.029 1.00 33.24 147 TRP B N 1
ATOM 3140 C CA . TRP B 1 150 ? 35.952 3.279 27.644 1.00 34.60 147 TRP B CA 1
ATOM 3141 C C . TRP B 1 150 ? 37.458 3.017 27.533 1.00 33.67 147 TRP B C 1
ATOM 3142 O O . TRP B 1 150 ? 37.876 2.103 26.843 1.00 34.32 147 TRP B O 1
ATOM 3164 N N . SER B 1 152 ? 39.378 1.642 29.518 1.00 30.10 149 SER B N 1
ATOM 3165 C CA . SER B 1 152 ? 39.800 0.470 30.257 1.00 29.52 149 SER B CA 1
ATOM 3166 C C . SER B 1 152 ? 40.084 -0.736 29.369 1.00 29.14 149 SER B C 1
ATOM 3167 O O . SER B 1 152 ? 40.744 -1.647 29.807 1.00 28.61 149 SER B O 1
ATOM 3170 N N . GLY B 1 153 ? 39.561 -0.749 28.147 1.00 29.38 150 GLY B N 1
ATOM 3171 C CA . GLY B 1 153 ? 39.699 -1.887 27.250 1.00 30.03 150 GLY B CA 1
ATOM 3172 C C . GLY B 1 153 ? 38.748 -3.030 27.576 1.00 31.69 150 GLY B C 1
ATOM 3173 O O . GLY B 1 153 ? 38.750 -4.053 26.896 1.00 32.43 150 GLY B O 1
ATOM 3174 N N . ARG B 1 154 ? 37.934 -2.886 28.619 1.00 32.53 151 ARG B N 1
ATOM 3175 C CA . ARG B 1 154 ? 36.995 -3.950 28.986 1.00 33.25 151 ARG B CA 1
ATOM 3176 C C . ARG B 1 154 ? 35.635 -3.878 28.310 1.00 34.49 151 ARG B C 1
ATOM 3177 O O . ARG B 1 154 ? 34.776 -4.698 28.598 1.00 34.13 151 ARG B O 1
ATOM 3185 N N . ILE B 1 155 ? 35.417 -2.887 27.452 1.00 36.17 152 ILE B N 1
ATOM 3186 C CA . ILE B 1 155 ? 34.212 -2.900 26.637 1.00 38.64 152 ILE B CA 1
ATOM 3187 C C . ILE B 1 155 ? 34.595 -2.840 25.174 1.00 40.65 152 ILE B C 1
ATOM 3188 O O . ILE B 1 155 ? 35.519 -2.103 24.799 1.00 40.96 152 ILE B O 1
ATOM 3193 N N . SER B 1 156 ? 33.894 -3.616 24.351 1.00 42.78 153 SER B N 1
ATOM 3194 C CA . SER B 1 156 ? 33.967 -3.436 22.897 1.00 44.91 153 SER B CA 1
ATOM 3195 C C . SER B 1 156 ? 33.620 -1.984 22.453 1.00 46.43 153 SER B C 1
ATOM 3196 O O . SER B 1 156 ? 32.852 -1.255 23.101 1.00 46.53 153 SER B O 1
ATOM 3199 N N . THR B 1 157 ? 34.201 -1.575 21.336 1.00 48.01 154 THR B N 1
ATOM 3200 C CA . THR B 1 157 ? 33.843 -0.329 20.672 1.00 49.60 154 THR B CA 1
ATOM 3201 C C . THR B 1 157 ? 32.360 -0.349 20.244 1.00 49.91 154 THR B C 1
ATOM 3202 O O . THR B 1 157 ? 31.722 0.700 20.082 1.00 49.75 154 THR B O 1
ATOM 3206 N N . ALA B 1 158 ? 31.843 -1.568 20.064 1.00 50.83 155 ALA B N 1
ATOM 3207 C CA . ALA B 1 158 ? 30.467 -1.830 19.657 1.00 51.61 155 ALA B CA 1
ATOM 3208 C C . ALA B 1 158 ? 29.558 -1.319 20.753 1.00 52.21 155 ALA B C 1
ATOM 3209 O O . ALA B 1 158 ? 28.670 -0.496 20.503 1.00 52.44 155 ALA B O 1
ATOM 3211 N N . THR B 1 159 ? 29.826 -1.773 21.976 1.00 52.59 156 THR B N 1
ATOM 3212 C CA . THR B 1 159 ? 29.092 -1.317 23.150 1.00 53.27 156 THR B CA 1
ATOM 3213 C C . THR B 1 159 ? 29.385 0.152 23.475 1.00 53.65 156 THR B C 1
ATOM 3214 O O . THR B 1 159 ? 28.596 0.803 24.176 1.00 54.03 156 THR B O 1
ATOM 3218 N N . ALA B 1 160 ? 30.501 0.679 22.967 1.00 54.14 157 ALA B N 1
ATOM 3219 C CA . ALA B 1 160 ? 30.889 2.080 23.242 1.00 54.32 157 ALA B CA 1
ATOM 3220 C C . ALA B 1 160 ? 30.199 3.069 22.306 1.00 54.62 157 ALA B C 1
ATOM 3221 O O . ALA B 1 160 ? 29.908 4.212 22.699 1.00 54.52 157 ALA B O 1
ATOM 3231 N N . VAL B 1 162 ? 27.128 2.511 21.132 1.00 54.70 159 VAL B N 1
ATOM 3232 C CA . VAL B 1 162 ? 25.796 2.484 21.767 1.00 54.75 159 VAL B CA 1
ATOM 3233 C C . VAL B 1 162 ? 25.629 3.481 22.934 1.00 54.61 159 VAL B C 1
ATOM 3234 O O . VAL B 1 162 ? 24.604 4.162 23.013 1.00 54.83 159 VAL B O 1
ATOM 3238 N N . SER B 1 163 ? 26.635 3.574 23.808 1.00 54.32 160 SER B N 1
ATOM 3239 C CA . SER B 1 163 ? 26.618 4.478 24.983 1.00 54.10 160 SER B CA 1
ATOM 3240 C C . SER B 1 163 ? 26.598 6.001 24.691 1.00 53.98 160 SER B C 1
ATOM 3241 O O . SER B 1 163 ? 25.765 6.745 25.225 1.00 53.69 160 SER B O 1
ATOM 3244 N N . THR B 1 164 ? 27.556 6.445 23.878 1.00 53.99 161 THR B N 1
ATOM 3245 C CA . THR B 1 164 ? 27.603 7.793 23.309 1.00 53.77 161 THR B CA 1
ATOM 3246 C C . THR B 1 164 ? 26.229 8.149 22.748 1.00 54.00 161 THR B C 1
ATOM 3247 O O . THR B 1 164 ? 25.674 9.244 23.005 1.00 53.42 161 THR B O 1
ATOM 3251 N N . ALA B 1 165 ? 25.708 7.198 21.968 1.00 53.96 162 ALA B N 1
ATOM 3252 C CA . ALA B 1 165 ? 24.373 7.259 21.401 1.00 53.95 162 ALA B CA 1
ATOM 3253 C C . ALA B 1 165 ? 23.365 6.943 22.495 1.00 53.76 162 ALA B C 1
ATOM 3254 O O . ALA B 1 165 ? 22.268 7.475 22.499 1.00 53.45 162 ALA B O 1
ATOM 3256 N N . ALA B 1 167 ? 22.715 6.504 25.866 1.00 34.01 164 ALA B N 1
ATOM 3257 C CA . ALA B 1 167 ? 23.218 5.739 27.007 1.00 33.99 164 ALA B CA 1
ATOM 3258 C C . ALA B 1 167 ? 24.471 6.338 27.676 1.00 33.54 164 ALA B C 1
ATOM 3259 O O . ALA B 1 167 ? 25.395 5.600 28.060 1.00 33.89 164 ALA B O 1
ATOM 3261 N N . THR B 1 168 ? 24.494 7.665 27.807 1.00 32.47 165 THR B N 1
ATOM 3262 C CA . THR B 1 168 ? 25.601 8.387 28.452 1.00 31.10 165 THR B CA 1
ATOM 3263 C C . THR B 1 168 ? 25.726 8.070 29.939 1.00 30.21 165 THR B C 1
ATOM 3264 O O . THR B 1 168 ? 26.775 8.292 30.532 1.00 29.95 165 THR B O 1
ATOM 3268 N N . ARG B 1 169 ? 24.650 7.582 30.550 1.00 29.27 166 ARG B N 1
ATOM 3269 C CA . ARG B 1 169 ? 24.728 7.104 31.932 1.00 28.43 166 ARG B CA 1
ATOM 3270 C C . ARG B 1 169 ? 24.093 5.727 32.097 1.00 28.03 166 ARG B C 1
ATOM 3271 O O . ARG B 1 169 ? 23.083 5.581 32.767 1.00 27.37 166 ARG B O 1
ATOM 3279 N N . PRO B 1 170 ? 24.711 4.706 31.496 1.00 28.65 167 PRO B N 1
ATOM 3280 C CA . PRO B 1 170 ? 24.092 3.390 31.347 1.00 28.82 167 PRO B CA 1
ATOM 3281 C C . PRO B 1 170 ? 24.109 2.577 32.631 1.00 28.93 167 PRO B C 1
ATOM 3282 O O . PRO B 1 170 ? 24.895 2.863 33.545 1.00 28.78 167 PRO B O 1
ATOM 3286 N N . ILE B 1 171 ? 23.230 1.582 32.680 1.00 28.86 168 ILE B N 1
ATOM 3287 C CA . ILE B 1 171 ? 23.439 0.417 33.509 1.00 29.59 168 ILE B CA 1
ATOM 3288 C C . ILE B 1 171 ? 24.211 -0.594 32.660 1.00 30.50 168 ILE B C 1
ATOM 3289 O O . ILE B 1 171 ? 23.763 -0.935 31.568 1.00 31.25 168 ILE B O 1
ATOM 3302 N N . ARG B 1 173 ? 25.967 -4.514 32.452 1.00 34.95 170 ARG B N 1
ATOM 3303 C CA . ARG B 1 173 ? 25.848 -5.839 32.994 1.00 36.08 170 ARG B CA 1
ATOM 3304 C C . ARG B 1 173 ? 27.064 -6.650 32.620 1.00 36.16 170 ARG B C 1
ATOM 3305 O O . ARG B 1 173 ? 27.587 -6.583 31.506 1.00 34.08 170 ARG B O 1
ATOM 3313 N N . PHE B 1 174 ? 27.528 -7.391 33.609 1.00 37.96 171 PHE B N 1
ATOM 3314 C CA . PHE B 1 174 ? 28.583 -8.331 33.379 1.00 39.86 171 PHE B CA 1
ATOM 3315 C C . PHE B 1 174 ? 27.962 -9.707 33.362 1.00 40.73 171 PHE B C 1
ATOM 3316 O O . PHE B 1 174 ? 27.621 -10.240 34.418 1.00 41.76 171 PHE B O 1
ATOM 3324 N N . ASN B 1 175 ? 27.790 -10.250 32.159 1.00 41.66 172 ASN B N 1
ATOM 3325 C CA . ASN B 1 175 ? 27.144 -11.541 31.947 1.00 42.75 172 ASN B CA 1
ATOM 3326 C C . ASN B 1 175 ? 27.831 -12.346 30.827 1.00 42.88 172 ASN B C 1
ATOM 3327 O O . ASN B 1 175 ? 28.177 -11.805 29.776 1.00 42.93 172 ASN B O 1
ATOM 3332 N N . GLY B 1 176 ? 28.031 -13.639 31.065 1.00 43.51 173 GLY B N 1
ATOM 3333 C CA . GLY B 1 176 ? 28.666 -14.527 30.090 1.00 43.98 173 GLY B CA 1
ATOM 3334 C C . GLY B 1 176 ? 30.090 -14.101 29.749 1.00 44.94 173 GLY B C 1
ATOM 3335 O O . GLY B 1 176 ? 30.572 -14.372 28.633 1.00 45.11 173 GLY B O 1
ATOM 3336 N N . GLY B 1 177 ? 30.755 -13.429 30.701 1.00 44.63 174 GLY B N 1
ATOM 3337 C CA . GLY B 1 177 ? 32.122 -12.921 30.515 1.00 44.73 174 GLY B CA 1
ATOM 3338 C C . GLY B 1 177 ? 32.265 -11.640 29.690 1.00 44.88 174 GLY B C 1
ATOM 3339 O O . GLY B 1 177 ? 33.316 -11.383 29.110 1.00 44.53 174 GLY B O 1
ATOM 3340 N N . ARG B 1 178 ? 31.216 -10.828 29.651 1.00 45.08 175 ARG B N 1
ATOM 3341 C CA . ARG B 1 178 ? 31.153 -9.679 28.751 1.00 45.53 175 ARG B CA 1
ATOM 3342 C C . ARG B 1 178 ? 30.619 -8.458 29.478 1.00 45.21 175 ARG B C 1
ATOM 3343 O O . ARG B 1 178 ? 29.663 -8.580 30.255 1.00 45.20 175 ARG B O 1
ATOM 3359 N N . GLU B 1 180 ? 28.422 -5.583 28.981 1.00 42.83 177 GLU B N 1
ATOM 3360 C CA . GLU B 1 180 ? 27.378 -5.149 28.062 1.00 42.44 177 GLU B CA 1
ATOM 3361 C C . GLU B 1 180 ? 26.472 -4.124 28.730 1.00 41.48 177 GLU B C 1
ATOM 3362 O O . GLU B 1 180 ? 26.379 -4.100 29.961 1.00 41.04 177 GLU B O 1
ATOM 3368 N N . ILE B 1 181 ? 25.796 -3.312 27.911 1.00 40.15 178 ILE B N 1
ATOM 3369 C CA . ILE B 1 181 ? 24.810 -2.337 28.358 1.00 39.15 178 ILE B CA 1
ATOM 3370 C C . ILE B 1 181 ? 23.466 -3.021 28.610 1.00 39.26 178 ILE B C 1
ATOM 3371 O O . ILE B 1 181 ? 22.889 -3.624 27.708 1.00 39.58 178 ILE B O 1
ATOM 3376 N N . ALA B 1 182 ? 22.945 -2.910 29.821 1.00 38.66 179 ALA B N 1
ATOM 3377 C CA . ALA B 1 182 ? 21.645 -3.491 30.126 1.00 38.65 179 ALA B CA 1
ATOM 3378 C C . ALA B 1 182 ? 20.498 -2.453 30.039 1.00 39.02 179 ALA B C 1
ATOM 3379 O O . ALA B 1 182 ? 19.318 -2.807 30.077 1.00 39.38 179 ALA B O 1
ATOM 3381 N N . ALA B 1 183 ? 20.844 -1.176 29.902 1.00 38.64 180 ALA B N 1
ATOM 3382 C CA . ALA B 1 183 ? 19.857 -0.097 29.959 1.00 37.72 180 ALA B CA 1
ATOM 3383 C C . ALA B 1 183 ? 20.473 1.144 29.355 1.00 37.14 180 ALA B C 1
ATOM 3384 O O . ALA B 1 183 ? 21.443 1.673 29.894 1.00 37.75 180 ALA B O 1
ATOM 3397 N N . THR B 1 185 ? 20.216 4.231 29.347 1.00 34.17 182 THR B N 1
ATOM 3398 C CA . THR B 1 185 ? 19.679 5.314 30.120 1.00 32.41 182 THR B CA 1
ATOM 3399 C C . THR B 1 185 ? 20.619 6.545 30.129 1.00 31.29 182 THR B C 1
ATOM 3400 O O . THR B 1 185 ? 21.789 6.454 29.777 1.00 30.84 182 THR B O 1
ATOM 3404 N N . ARG B 1 186 ? 20.104 7.706 30.514 1.00 30.66 183 ARG B N 1
ATOM 3405 C CA . ARG B 1 186 ? 20.901 8.939 30.457 1.00 30.62 183 ARG B CA 1
ATOM 3406 C C . ARG B 1 186 ? 20.912 9.771 31.748 1.00 29.84 183 ARG B C 1
ATOM 3407 O O . ARG B 1 186 ? 21.687 10.731 31.864 1.00 29.19 183 ARG B O 1
ATOM 3415 N N . THR B 1 187 ? 20.015 9.444 32.675 1.00 28.90 184 THR B N 1
ATOM 3416 C CA . THR B 1 187 ? 20.035 10.055 34.001 1.00 28.25 184 THR B CA 1
ATOM 3417 C C . THR B 1 187 ? 20.089 8.951 35.057 1.00 27.72 184 THR B C 1
ATOM 3418 O O . THR B 1 187 ? 19.721 7.809 34.791 1.00 27.37 184 THR B O 1
ATOM 3422 N N . GLN B 1 188 ? 20.559 9.307 36.246 1.00 27.62 185 GLN B N 1
ATOM 3423 C CA . GLN B 1 188 ? 20.703 8.368 37.347 1.00 27.35 185 GLN B CA 1
ATOM 3424 C C . GLN B 1 188 ? 19.312 7.871 37.654 1.00 26.30 185 GLN B C 1
ATOM 3425 O O . GLN B 1 188 ? 19.083 6.689 37.898 1.00 25.70 185 GLN B O 1
ATOM 3431 N N . SER B 1 189 ? 18.391 8.812 37.630 1.00 24.77 186 SER B N 1
ATOM 3432 C CA . SER B 1 189 ? 17.024 8.558 37.980 1.00 24.78 186 SER B CA 1
ATOM 3433 C C . SER B 1 189 ? 16.381 7.478 37.100 1.00 24.24 186 SER B C 1
ATOM 3434 O O . SER B 1 189 ? 15.710 6.568 37.593 1.00 24.13 186 SER B O 1
ATOM 3448 N N . ALA B 1 191 ? 18.185 5.375 35.184 1.00 20.64 188 ALA B N 1
ATOM 3449 C CA . ALA B 1 191 ? 19.003 4.175 35.262 1.00 20.83 188 ALA B CA 1
ATOM 3450 C C . ALA B 1 191 ? 18.594 3.326 36.453 1.00 21.52 188 ALA B C 1
ATOM 3451 O O . ALA B 1 191 ? 18.496 2.088 36.351 1.00 21.53 188 ALA B O 1
ATOM 3453 N N . PHE B 1 192 ? 18.360 4.005 37.576 1.00 22.00 189 PHE B N 1
ATOM 3454 C CA . PHE B 1 192 ? 18.065 3.342 38.845 1.00 22.91 189 PHE B CA 1
ATOM 3455 C C . PHE B 1 192 ? 16.727 2.653 38.701 1.00 23.59 189 PHE B C 1
ATOM 3456 O O . PHE B 1 192 ? 16.602 1.492 39.094 1.00 24.04 189 PHE B O 1
ATOM 3464 N N . ALA B 1 193 ? 15.753 3.351 38.112 1.00 23.25 190 ALA B N 1
ATOM 3465 C CA . ALA B 1 193 ? 14.429 2.769 37.891 1.00 24.58 190 ALA B CA 1
ATOM 3466 C C . ALA B 1 193 ? 14.512 1.495 37.054 1.00 25.62 190 ALA B C 1
ATOM 3467 O O . ALA B 1 193 ? 13.820 0.522 37.349 1.00 26.26 190 ALA B O 1
ATOM 3480 N N . LEU B 1 195 ? 17.209 -0.440 36.764 1.00 28.45 192 LEU B N 1
ATOM 3481 C CA . LEU B 1 195 ? 17.934 -1.379 37.586 1.00 28.49 192 LEU B CA 1
ATOM 3482 C C . LEU B 1 195 ? 17.006 -2.121 38.545 1.00 28.04 192 LEU B C 1
ATOM 3483 O O . LEU B 1 195 ? 16.996 -3.337 38.591 1.00 27.95 192 LEU B O 1
ATOM 3488 N N . VAL B 1 196 ? 16.215 -1.366 39.289 1.00 27.88 193 VAL B N 1
ATOM 3489 C CA . VAL B 1 196 ? 15.200 -1.907 40.175 1.00 27.95 193 VAL B CA 1
ATOM 3490 C C . VAL B 1 196 ? 14.297 -2.906 39.443 1.00 28.54 193 VAL B C 1
ATOM 3491 O O . VAL B 1 196 ? 14.076 -4.010 39.913 1.00 28.44 193 VAL B O 1
ATOM 3495 N N . GLU B 1 197 ? 13.784 -2.502 38.289 1.00 28.83 194 GLU B N 1
ATOM 3496 C CA . GLU B 1 197 ? 12.904 -3.343 37.507 1.00 29.95 194 GLU B CA 1
ATOM 3497 C C . GLU B 1 197 ? 13.627 -4.668 37.222 1.00 29.47 194 GLU B C 1
ATOM 3498 O O . GLU B 1 197 ? 13.082 -5.741 37.496 1.00 29.30 194 GLU B O 1
ATOM 3504 N N . LEU B 1 198 ? 14.873 -4.587 36.741 1.00 28.95 195 LEU B N 1
ATOM 3505 C CA . LEU B 1 198 ? 15.645 -5.792 36.428 1.00 28.52 195 LEU B CA 1
ATOM 3506 C C . LEU B 1 198 ? 15.757 -6.745 37.613 1.00 28.28 195 LEU B C 1
ATOM 3507 O O . LEU B 1 198 ? 15.458 -7.944 37.500 1.00 27.84 195 LEU B O 1
ATOM 3512 N N . ALA B 1 199 ? 16.144 -6.192 38.760 1.00 28.13 196 ALA B N 1
ATOM 3513 C CA . ALA B 1 199 ? 16.367 -6.983 39.967 1.00 28.22 196 ALA B CA 1
ATOM 3514 C C . ALA B 1 199 ? 15.073 -7.628 40.433 1.00 28.54 196 ALA B C 1
ATOM 3515 O O . ALA B 1 199 ? 15.056 -8.772 40.910 1.00 28.07 196 ALA B O 1
ATOM 3517 N N . GLN B 1 200 ? 14.000 -6.871 40.284 1.00 28.75 197 GLN B N 1
ATOM 3518 C CA . GLN B 1 200 ? 12.681 -7.317 40.676 1.00 30.03 197 GLN B CA 1
ATOM 3519 C C . GLN B 1 200 ? 12.188 -8.467 39.794 1.00 29.54 197 GLN B C 1
ATOM 3520 O O . GLN B 1 200 ? 11.627 -9.439 40.305 1.00 29.60 197 GLN B O 1
ATOM 3526 N N . ILE B 1 201 ? 12.424 -8.381 38.490 1.00 29.19 198 ILE B N 1
ATOM 3527 C CA . ILE B 1 201 ? 12.087 -9.502 37.612 1.00 28.36 198 ILE B CA 1
ATOM 3528 C C . ILE B 1 201 ? 12.938 -10.734 37.908 1.00 28.78 198 ILE B C 1
ATOM 3529 O O . ILE B 1 201 ? 12.431 -11.866 37.997 1.00 28.33 198 ILE B O 1
ATOM 3534 N N . ARG B 1 202 ? 14.230 -10.506 38.107 1.00 28.73 199 ARG B N 1
ATOM 3535 C CA . ARG B 1 202 ? 15.135 -11.608 38.346 1.00 28.40 199 ARG B CA 1
ATOM 3536 C C . ARG B 1 202 ? 14.853 -12.310 39.677 1.00 28.36 199 ARG B C 1
ATOM 3537 O O . ARG B 1 202 ? 14.999 -13.522 39.775 1.00 29.22 199 ARG B O 1
ATOM 3545 N N . ALA B 1 203 ? 14.431 -11.561 40.685 1.00 28.70 200 ALA B N 1
ATOM 3546 C CA . ALA B 1 203 ? 14.095 -12.129 41.991 1.00 29.16 200 ALA B CA 1
ATOM 3547 C C . ALA B 1 203 ? 12.885 -13.051 41.918 1.00 30.04 200 ALA B C 1
ATOM 3548 O O . ALA B 1 203 ? 12.762 -13.968 42.735 1.00 29.74 200 ALA B O 1
ATOM 3550 N N . ASP B 1 204 ? 11.994 -12.801 40.955 1.00 30.53 201 ASP B N 1
ATOM 3551 C CA . ASP B 1 204 ? 10.854 -13.687 40.720 1.00 32.32 201 ASP B CA 1
ATOM 3552 C C . ASP B 1 204 ? 10.100 -13.968 42.033 1.00 32.47 201 ASP B C 1
ATOM 3553 O O . ASP B 1 204 ? 9.825 -15.126 42.370 1.00 32.74 201 ASP B O 1
ATOM 3558 N N . GLY B 1 205 ? 9.797 -12.922 42.793 1.00 32.82 202 GLY B N 1
ATOM 3559 C CA . GLY B 1 205 ? 9.124 -13.107 44.087 1.00 33.26 202 GLY B CA 1
ATOM 3560 C C . GLY B 1 205 ? 9.923 -13.692 45.260 1.00 33.39 202 GLY B C 1
ATOM 3561 O O . GLY B 1 205 ? 9.419 -13.741 46.374 1.00 32.85 202 GLY B O 1
ATOM 3562 N N . GLU B 1 206 ? 11.162 -14.120 45.030 1.00 33.78 203 GLU B N 1
ATOM 3563 C CA . GLU B 1 206 ? 12.005 -14.691 46.100 1.00 34.80 203 GLU B CA 1
ATOM 3564 C C . GLU B 1 206 ? 12.952 -13.666 46.770 1.00 34.37 203 GLU B C 1
ATOM 3565 O O . GLU B 1 206 ? 13.347 -12.676 46.134 1.00 33.76 203 GLU B O 1
ATOM 3571 N N . PRO B 1 207 ? 13.336 -13.916 48.050 1.00 34.31 204 PRO B N 1
ATOM 3572 C CA . PRO B 1 207 ? 14.348 -13.071 48.742 1.00 33.72 204 PRO B CA 1
ATOM 3573 C C . PRO B 1 207 ? 15.670 -12.986 47.976 1.00 33.14 204 PRO B C 1
ATOM 3574 O O . PRO B 1 207 ? 16.084 -13.945 47.326 1.00 33.78 204 PRO B O 1
ATOM 3578 N N . VAL B 1 208 ? 16.309 -11.822 48.037 1.00 32.25 205 VAL B N 1
ATOM 3579 C CA . VAL B 1 208 ? 17.558 -11.577 47.352 1.00 30.41 205 VAL B CA 1
ATOM 3580 C C . VAL B 1 208 ? 18.557 -11.063 48.365 1.00 29.78 205 VAL B C 1
ATOM 3581 O O . VAL B 1 208 ? 18.210 -10.288 49.248 1.00 29.84 205 VAL B O 1
ATOM 3585 N N . PHE B 1 209 ? 19.801 -11.500 48.234 1.00 29.21 206 PHE B N 1
ATOM 3586 C CA . PHE B 1 209 ? 20.892 -10.837 48.897 1.00 29.04 206 PHE B CA 1
ATOM 3587 C C . PHE B 1 209 ? 21.489 -9.774 47.969 1.00 28.15 206 PHE B C 1
ATOM 3588 O O . PHE B 1 209 ? 21.842 -10.061 46.830 1.00 28.16 206 PHE B O 1
ATOM 3596 N N . ILE B 1 210 ? 21.627 -8.559 48.478 1.00 27.46 207 ILE B N 1
ATOM 3597 C CA . ILE B 1 210 ? 22.140 -7.449 47.662 1.00 27.34 207 ILE B CA 1
ATOM 3598 C C . ILE B 1 210 ? 23.306 -6.710 48.319 1.00 26.72 207 ILE B C 1
ATOM 3599 O O . ILE B 1 210 ? 23.223 -6.303 49.483 1.00 26.63 207 ILE B O 1
ATOM 3604 N N . ALA B 1 211 ? 24.403 -6.570 47.578 1.00 25.34 208 ALA B N 1
ATOM 3605 C CA . ALA B 1 211 ? 25.477 -5.679 47.991 1.00 24.28 208 ALA B CA 1
ATOM 3606 C C . ALA B 1 211 ? 25.618 -4.509 47.005 1.00 24.04 208 ALA B C 1
ATOM 3607 O O . ALA B 1 211 ? 25.832 -4.715 45.780 1.00 23.85 208 ALA B O 1
ATOM 3609 N N . ILE B 1 212 ? 25.479 -3.292 47.548 1.00 23.29 209 ILE B N 1
ATOM 3610 C CA . ILE B 1 212 ? 25.574 -2.064 46.762 1.00 23.42 209 ILE B CA 1
ATOM 3611 C C . ILE B 1 212 ? 26.940 -1.420 47.004 1.00 24.06 209 ILE B C 1
ATOM 3612 O O . ILE B 1 212 ? 27.267 -1.057 48.155 1.00 24.06 209 ILE B O 1
ATOM 3617 N N . GLY B 1 213 ? 27.716 -1.271 45.926 1.00 23.45 210 GLY B N 1
ATOM 3618 C CA . GLY B 1 213 ? 29.044 -0.676 46.007 1.00 23.45 210 GLY B CA 1
ATOM 3619 C C . GLY B 1 213 ? 28.981 0.742 45.491 1.00 22.93 210 GLY B C 1
ATOM 3620 O O . GLY B 1 213 ? 28.138 1.079 44.654 1.00 23.25 210 GLY B O 1
ATOM 3621 N N . GLN B 1 214 ? 29.858 1.586 45.994 1.00 22.23 211 GLN B N 1
ATOM 3622 C CA . GLN B 1 214 ? 29.935 2.935 45.476 1.00 21.60 211 GLN B CA 1
ATOM 3623 C C . GLN B 1 214 ? 31.385 3.351 45.297 1.00 20.57 211 GLN B C 1
ATOM 3624 O O . GLN B 1 214 ? 32.219 2.961 46.066 1.00 21.34 211 GLN B O 1
ATOM 3630 N N . ASN B 1 215 ? 31.681 4.123 44.267 1.00 20.43 212 ASN B N 1
ATOM 3631 C CA . ASN B 1 215 ? 32.906 4.913 44.239 1.00 20.03 212 ASN B CA 1
ATOM 3632 C C . ASN B 1 215 ? 32.515 6.377 44.022 1.00 20.02 212 ASN B C 1
ATOM 3633 O O . ASN B 1 215 ? 31.989 6.737 42.956 1.00 19.38 212 ASN B O 1
ATOM 3638 N N . GLU B 1 216 ? 32.801 7.211 45.018 1.00 19.97 213 GLU B N 1
ATOM 3639 C CA . GLU B 1 216 ? 32.372 8.596 45.050 1.00 19.66 213 GLU B CA 1
ATOM 3640 C C . GLU B 1 216 ? 30.913 8.753 44.683 1.00 19.54 213 GLU B C 1
ATOM 3641 O O . GLU B 1 216 ? 30.565 9.585 43.845 1.00 19.40 213 GLU B O 1
ATOM 3647 N N . ALA B 1 217 ? 30.081 7.937 45.316 1.00 19.21 214 ALA B N 1
ATOM 3648 C CA . ALA B 1 217 ? 28.642 7.908 45.049 1.00 20.29 214 ALA B CA 1
ATOM 3649 C C . ALA B 1 217 ? 27.865 7.446 46.308 1.00 21.07 214 ALA B C 1
ATOM 3650 O O . ALA B 1 217 ? 26.868 6.695 46.220 1.00 21.72 214 ALA B O 1
ATOM 3652 N N . ARG B 1 218 ? 28.312 7.895 47.477 1.00 21.38 215 ARG B N 1
ATOM 3653 C CA . ARG B 1 218 ? 27.675 7.513 48.725 1.00 21.60 215 ARG B CA 1
ATOM 3654 C C . ARG B 1 218 ? 26.168 7.753 48.759 1.00 21.93 215 ARG B C 1
ATOM 3655 O O . ARG B 1 218 ? 25.417 6.826 48.995 1.00 23.25 215 ARG B O 1
ATOM 3663 N N . GLU B 1 219 ? 25.703 8.951 48.442 1.00 21.39 216 GLU B N 1
ATOM 3664 C CA . GLU B 1 219 ? 24.281 9.198 48.577 1.00 21.82 216 GLU B CA 1
ATOM 3665 C C . GLU B 1 219 ? 23.456 8.586 47.450 1.00 21.79 216 GLU B C 1
ATOM 3666 O O . GLU B 1 219 ? 22.326 8.133 47.691 1.00 21.58 216 GLU B O 1
ATOM 3672 N N . ALA B 1 220 ? 24.013 8.536 46.241 1.00 21.45 217 ALA B N 1
ATOM 3673 C CA . ALA B 1 220 ? 23.373 7.772 45.175 1.00 21.55 217 ALA B CA 1
ATOM 3674 C C . ALA B 1 220 ? 23.173 6.292 45.587 1.00 21.59 217 ALA B C 1
ATOM 3675 O O . ALA B 1 220 ? 22.088 5.744 45.383 1.00 21.63 217 ALA B O 1
ATOM 3677 N N . ALA B 1 221 ? 24.197 5.667 46.173 1.00 21.77 218 ALA B N 1
ATOM 3678 C CA . ALA B 1 221 ? 24.095 4.274 46.654 1.00 22.77 218 ALA B CA 1
ATOM 3679 C C . ALA B 1 221 ? 23.014 4.139 47.706 1.00 23.75 218 ALA B C 1
ATOM 3680 O O . ALA B 1 221 ? 22.287 3.162 47.695 1.00 24.55 218 ALA B O 1
ATOM 3693 N N . GLN B 1 223 ? 20.319 6.015 47.921 1.00 28.55 220 GLN B N 1
ATOM 3694 C CA . GLN B 1 223 ? 19.073 6.138 47.181 1.00 29.58 220 GLN B CA 1
ATOM 3695 C C . GLN B 1 223 ? 18.646 4.817 46.534 1.00 29.28 220 GLN B C 1
ATOM 3696 O O . GLN B 1 223 ? 17.513 4.392 46.704 1.00 28.83 220 GLN B O 1
ATOM 3702 N N . LEU B 1 224 ? 19.574 4.182 45.812 1.00 29.07 221 LEU B N 1
ATOM 3703 C CA . LEU B 1 224 ? 19.326 2.921 45.166 1.00 29.78 221 LEU B CA 1
ATOM 3704 C C . LEU B 1 224 ? 18.951 1.843 46.199 1.00 30.50 221 LEU B C 1
ATOM 3705 O O . LEU B 1 224 ? 17.990 1.095 45.983 1.00 30.43 221 LEU B O 1
ATOM 3710 N N . GLU B 1 225 ? 19.664 1.791 47.321 1.00 30.73 222 GLU B N 1
ATOM 3711 C CA . GLU B 1 225 ? 19.315 0.826 48.357 1.00 31.84 222 GLU B CA 1
ATOM 3712 C C . GLU B 1 225 ? 17.861 0.962 48.799 1.00 31.91 222 GLU B C 1
ATOM 3713 O O . GLU B 1 225 ? 17.142 -0.051 48.915 1.00 32.80 222 GLU B O 1
ATOM 3719 N N A GLU B 1 226 ? 17.430 2.198 49.025 0.60 31.55 223 GLU B N 1
ATOM 3720 N N B GLU B 1 226 ? 17.434 2.206 49.040 0.40 31.40 223 GLU B N 1
ATOM 3721 C CA A GLU B 1 226 ? 16.077 2.465 49.459 0.60 31.45 223 GLU B CA 1
ATOM 3722 C CA B GLU B 1 226 ? 16.062 2.525 49.440 0.40 31.02 223 GLU B CA 1
ATOM 3723 C C A GLU B 1 226 ? 15.059 2.023 48.408 0.60 30.88 223 GLU B C 1
ATOM 3724 C C B GLU B 1 226 ? 15.050 2.048 48.410 0.40 30.66 223 GLU B C 1
ATOM 3725 O O A GLU B 1 226 ? 14.082 1.363 48.737 0.60 30.62 223 GLU B O 1
ATOM 3726 O O B GLU B 1 226 ? 14.065 1.402 48.756 0.40 30.52 223 GLU B O 1
ATOM 3737 N N . LEU B 1 227 ? 15.308 2.367 47.144 1.00 30.46 224 LEU B N 1
ATOM 3738 C CA . LEU B 1 227 ? 14.463 1.916 46.032 1.00 29.38 224 LEU B CA 1
ATOM 3739 C C . LEU B 1 227 ? 14.357 0.390 46.023 1.00 29.39 224 LEU B C 1
ATOM 3740 O O . LEU B 1 227 ? 13.261 -0.160 45.843 1.00 29.85 224 LEU B O 1
ATOM 3745 N N . LEU B 1 228 ? 15.491 -0.278 46.238 1.00 28.76 225 LEU B N 1
ATOM 3746 C CA . LEU B 1 228 ? 15.527 -1.733 46.268 1.00 29.53 225 LEU B CA 1
ATOM 3747 C C . LEU B 1 228 ? 14.870 -2.387 47.508 1.00 30.50 225 LEU B C 1
ATOM 3748 O O . LEU B 1 228 ? 14.270 -3.463 47.383 1.00 30.76 225 LEU B O 1
ATOM 3753 N N . ARG B 1 229 ? 14.998 -1.791 48.695 1.00 31.35 226 ARG B N 1
ATOM 3754 C CA . ARG B 1 229 ? 14.291 -2.351 49.852 1.00 32.84 226 ARG B CA 1
ATOM 3755 C C . ARG B 1 229 ? 12.798 -2.331 49.558 1.00 33.02 226 ARG B C 1
ATOM 3756 O O . ARG B 1 229 ? 12.093 -3.304 49.803 1.00 33.37 226 ARG B O 1
ATOM 3764 N N . ASN B 1 230 ? 12.329 -1.220 49.005 1.00 32.80 227 ASN B N 1
ATOM 3765 C CA . ASN B 1 230 ? 10.937 -1.089 48.672 1.00 33.16 227 ASN B CA 1
ATOM 3766 C C . ASN B 1 230 ? 10.451 -2.049 47.594 1.00 32.79 227 ASN B C 1
ATOM 3767 O O . ASN B 1 230 ? 9.347 -2.553 47.685 1.00 32.96 227 ASN B O 1
ATOM 3772 N N . ALA B 1 231 ? 11.254 -2.303 46.575 1.00 32.20 228 ALA B N 1
ATOM 3773 C CA . ALA B 1 231 ? 10.728 -3.033 45.438 1.00 31.36 228 ALA B CA 1
ATOM 3774 C C . ALA B 1 231 ? 10.921 -4.552 45.508 1.00 31.16 228 ALA B C 1
ATOM 3775 O O . ALA B 1 231 ? 10.241 -5.283 44.786 1.00 30.85 228 ALA B O 1
ATOM 3777 N N . LEU B 1 232 ? 11.840 -5.024 46.352 1.00 30.12 229 LEU B N 1
ATOM 3778 C CA . LEU B 1 232 ? 12.222 -6.422 46.306 1.00 29.69 229 LEU B CA 1
ATOM 3779 C C . LEU B 1 232 ? 11.489 -7.214 47.374 1.00 29.96 229 LEU B C 1
ATOM 3780 O O . LEU B 1 232 ? 11.013 -6.638 48.338 1.00 29.93 229 LEU B O 1
ATOM 3785 N N . PRO B 1 233 ? 11.387 -8.544 47.207 1.00 30.31 230 PRO B N 1
ATOM 3786 C CA . PRO B 1 233 ? 10.605 -9.319 48.179 1.00 30.85 230 PRO B CA 1
ATOM 3787 C C . PRO B 1 233 ? 11.108 -9.277 49.629 1.00 31.75 230 PRO B C 1
ATOM 3788 O O . PRO B 1 233 ? 12.312 -9.155 49.889 1.00 30.98 230 PRO B O 1
ATOM 3792 N N . GLU B 1 234 ? 10.150 -9.361 50.550 1.00 32.92 231 GLU B N 1
ATOM 3793 C CA . GLU B 1 234 ? 10.388 -9.438 51.985 1.00 34.13 231 GLU B CA 1
ATOM 3794 C C . GLU B 1 234 ? 11.436 -10.485 52.265 1.00 33.83 231 GLU B C 1
ATOM 3795 O O . GLU B 1 234 ? 11.432 -11.541 51.653 1.00 33.76 231 GLU B O 1
ATOM 3801 N N . GLY B 1 235 ? 12.330 -10.195 53.202 1.00 34.02 232 GLY B N 1
ATOM 3802 C CA . GLY B 1 235 ? 13.400 -11.126 53.549 1.00 32.97 232 GLY B CA 1
ATOM 3803 C C . GLY B 1 235 ? 14.653 -10.888 52.730 1.00 33.11 232 GLY B C 1
ATOM 3804 O O . GLY B 1 235 ? 15.638 -11.587 52.899 1.00 33.26 232 GLY B O 1
ATOM 3805 N N . SER B 1 236 ? 14.621 -9.901 51.838 1.00 32.33 233 SER B N 1
ATOM 3806 C CA . SER B 1 236 ? 15.811 -9.525 51.098 1.00 32.16 233 SER B CA 1
ATOM 3807 C C . SER B 1 236 ? 16.784 -8.829 52.023 1.00 32.10 233 SER B C 1
ATOM 3808 O O . SER B 1 236 ? 16.369 -8.099 52.908 1.00 32.22 233 SER B O 1
ATOM 3811 N N . SER B 1 237 ? 18.076 -9.059 51.823 1.00 31.84 234 SER B N 1
ATOM 3812 C CA . SER B 1 237 ? 19.076 -8.474 52.703 1.00 32.29 234 SER B CA 1
ATOM 3813 C C . SER B 1 237 ? 20.016 -7.482 51.956 1.00 31.61 234 SER B C 1
ATOM 3814 O O . SER B 1 237 ? 20.220 -7.585 50.753 1.00 30.93 234 SER B O 1
ATOM 3817 N N . PHE B 1 238 ? 20.564 -6.521 52.683 1.00 31.67 235 PHE B N 1
ATOM 3818 C CA . PHE B 1 238 ? 21.349 -5.460 52.080 1.00 33.02 235 PHE B CA 1
ATOM 3819 C C . PHE B 1 238 ? 22.658 -5.204 52.802 1.00 33.23 235 PHE B C 1
ATOM 3820 O O . PHE B 1 238 ? 22.725 -5.267 54.023 1.00 33.95 235 PHE B O 1
ATOM 3836 N N . SER B 1 240 ? 26.328 -2.553 52.378 1.00 29.88 237 SER B N 1
ATOM 3837 C CA . SER B 1 240 ? 27.073 -1.484 51.665 1.00 29.33 237 SER B CA 1
ATOM 3838 C C . SER B 1 240 ? 28.555 -1.808 51.539 1.00 28.50 237 SER B C 1
ATOM 3839 O O . SER B 1 240 ? 29.186 -2.245 52.498 1.00 28.75 237 SER B O 1
ATOM 3842 N N . VAL B 1 241 ? 29.114 -1.583 50.362 1.00 27.07 238 VAL B N 1
ATOM 3843 C CA . VAL B 1 241 ? 30.527 -1.823 50.156 1.00 27.20 238 VAL B CA 1
ATOM 3844 C C . VAL B 1 241 ? 31.101 -0.660 49.369 1.00 26.81 238 VAL B C 1
ATOM 3845 O O . VAL B 1 241 ? 30.375 0.101 48.762 1.00 27.01 238 VAL B O 1
ATOM 3849 N N . ASP B 1 242 ? 32.415 -0.545 49.419 1.00 26.45 239 ASP B N 1
ATOM 3850 C CA . ASP B 1 242 ? 33.148 0.371 48.597 1.00 26.10 239 ASP B CA 1
ATOM 3851 C C . ASP B 1 242 ? 33.692 -0.378 47.397 1.00 26.42 239 ASP B C 1
ATOM 3852 O O . ASP B 1 242 ? 34.227 -1.498 47.531 1.00 25.61 239 ASP B O 1
ATOM 3857 N N . ILE B 1 243 ? 33.523 0.224 46.214 1.00 25.42 240 ILE B N 1
ATOM 3858 C CA . ILE B 1 243 ? 34.138 -0.343 45.052 1.00 25.05 240 ILE B CA 1
ATOM 3859 C C . ILE B 1 243 ? 35.654 -0.268 45.255 1.00 25.71 240 ILE B C 1
ATOM 3860 O O . ILE B 1 243 ? 36.200 0.793 45.517 1.00 25.54 240 ILE B O 1
ATOM 3865 N N . ASP B 1 244 ? 36.310 -1.423 45.206 1.00 26.89 241 ASP B N 1
ATOM 3866 C CA . ASP B 1 244 ? 37.773 -1.548 45.259 1.00 27.59 241 ASP B CA 1
ATOM 3867 C C . ASP B 1 244 ? 38.445 -0.450 44.407 1.00 27.25 241 ASP B C 1
ATOM 3868 O O . ASP B 1 244 ? 38.043 -0.255 43.278 1.00 26.92 241 ASP B O 1
ATOM 3873 N N . PRO B 1 245 ? 39.473 0.254 44.945 1.00 26.95 242 PRO B N 1
ATOM 3874 C CA . PRO B 1 245 ? 40.149 1.320 44.185 1.00 27.10 242 PRO B CA 1
ATOM 3875 C C . PRO B 1 245 ? 40.682 0.904 42.828 1.00 26.97 242 PRO B C 1
ATOM 3876 O O . PRO B 1 245 ? 40.706 1.716 41.922 1.00 27.88 242 PRO B O 1
ATOM 3880 N N . THR B 1 246 ? 41.131 -0.338 42.701 1.00 26.82 243 THR B N 1
ATOM 3881 C CA . THR B 1 246 ? 41.521 -0.893 41.412 1.00 26.14 243 THR B CA 1
ATOM 3882 C C . THR B 1 246 ? 40.367 -0.897 40.423 1.00 25.08 243 THR B C 1
ATOM 3883 O O . THR B 1 246 ? 40.569 -0.550 39.286 1.00 24.89 243 THR B O 1
ATOM 3887 N N . LEU B 1 247 ? 39.181 -1.325 40.833 1.00 24.50 244 LEU B N 1
ATOM 3888 C CA . LEU B 1 247 ? 38.003 -1.264 39.932 1.00 24.67 244 LEU B CA 1
ATOM 3889 C C . LEU B 1 247 ? 37.606 0.182 39.639 1.00 24.37 244 LEU B C 1
ATOM 3890 O O . LEU B 1 247 ? 37.174 0.487 38.537 1.00 24.82 244 LEU B O 1
ATOM 3895 N N . ALA B 1 248 ? 37.807 1.065 40.619 1.00 23.57 245 ALA B N 1
ATOM 3896 C CA . ALA B 1 248 ? 37.337 2.460 40.559 1.00 23.68 245 ALA B CA 1
ATOM 3897 C C . ALA B 1 248 ? 38.132 3.239 39.531 1.00 23.36 245 ALA B C 1
ATOM 3898 O O . ALA B 1 248 ? 37.622 4.171 38.889 1.00 24.47 245 ALA B O 1
ATOM 3900 N N . VAL B 1 249 ? 39.381 2.853 39.331 1.00 22.74 246 VAL B N 1
ATOM 3901 C CA . VAL B 1 249 ? 40.128 3.441 38.232 1.00 21.72 246 VAL B CA 1
ATOM 3902 C C . VAL B 1 249 ? 39.335 3.308 36.909 1.00 21.58 246 VAL B C 1
ATOM 3903 O O . VAL B 1 249 ? 39.373 4.226 36.077 1.00 20.54 246 VAL B O 1
ATOM 3907 N N . HIS B 1 250 ? 38.657 2.158 36.728 1.00 21.13 247 HIS B N 1
ATOM 3908 C CA . HIS B 1 250 ? 37.957 1.878 35.482 1.00 21.28 247 HIS B CA 1
ATOM 3909 C C . HIS B 1 250 ? 36.459 2.207 35.493 1.00 21.30 247 HIS B C 1
ATOM 3910 O O . HIS B 1 250 ? 35.861 2.321 34.433 1.00 21.43 247 HIS B O 1
ATOM 3917 N N . SER B 1 251 ? 35.839 2.335 36.668 1.00 20.62 248 SER B N 1
ATOM 3918 C CA . SER B 1 251 ? 34.448 2.768 36.707 1.00 20.31 248 SER B CA 1
ATOM 3919 C C . SER B 1 251 ? 34.353 4.279 36.579 1.00 20.50 248 SER B C 1
ATOM 3920 O O . SER B 1 251 ? 33.395 4.805 35.998 1.00 19.80 248 SER B O 1
ATOM 3923 N N . GLY B 1 252 ? 35.350 4.981 37.116 1.00 19.78 249 GLY B N 1
ATOM 3924 C CA . GLY B 1 252 ? 35.213 6.425 37.272 1.00 19.87 249 GLY B CA 1
ATOM 3925 C C . GLY B 1 252 ? 34.369 6.733 38.502 1.00 19.65 249 GLY B C 1
ATOM 3926 O O . GLY B 1 252 ? 33.802 5.836 39.112 1.00 19.90 249 GLY B O 1
ATOM 3927 N N . PRO B 1 253 ? 34.307 8.008 38.891 1.00 19.75 250 PRO B N 1
ATOM 3928 C CA . PRO B 1 253 ? 33.541 8.424 40.088 1.00 19.50 250 PRO B CA 1
ATOM 3929 C C . PRO B 1 253 ? 32.039 8.500 39.813 1.00 20.08 250 PRO B C 1
ATOM 3930 O O . PRO B 1 253 ? 31.637 8.719 38.677 1.00 19.34 250 PRO B O 1
ATOM 3934 N N . GLY B 1 254 ? 31.220 8.391 40.853 1.00 20.37 251 GLY B N 1
ATOM 3935 C CA . GLY B 1 254 ? 29.766 8.469 40.691 1.00 20.96 251 GLY B CA 1
ATOM 3936 C C . GLY B 1 254 ? 29.158 7.098 40.348 1.00 21.66 251 GLY B C 1
ATOM 3937 O O . GLY B 1 254 ? 27.935 6.968 40.195 1.00 21.59 251 GLY B O 1
ATOM 3938 N N . ALA B 1 255 ? 30.011 6.083 40.235 1.00 21.23 252 ALA B N 1
ATOM 3939 C CA . ALA B 1 255 ? 29.575 4.734 39.919 1.00 21.74 252 ALA B CA 1
ATOM 3940 C C . ALA B 1 255 ? 28.932 4.024 41.124 1.00 22.45 252 ALA B C 1
ATOM 3941 O O . ALA B 1 255 ? 29.424 4.105 42.271 1.00 22.86 252 ALA B O 1
ATOM 3943 N N . VAL B 1 256 ? 27.854 3.302 40.850 1.00 22.51 253 VAL B N 1
ATOM 3944 C CA . VAL B 1 256 ? 27.204 2.502 41.837 1.00 23.35 253 VAL B CA 1
ATOM 3945 C C . VAL B 1 256 ? 27.033 1.079 41.255 1.00 24.41 253 VAL B C 1
ATOM 3946 O O . VAL B 1 256 ? 26.571 0.941 40.136 1.00 25.01 253 VAL B O 1
ATOM 3950 N N . SER B 1 257 ? 27.401 0.040 42.003 1.00 24.11 254 SER B N 1
ATOM 3951 C CA . SER B 1 257 ? 27.261 -1.322 41.523 1.00 23.89 254 SER B CA 1
ATOM 3952 C C . SER B 1 257 ? 26.242 -2.080 42.345 1.00 24.34 254 SER B C 1
ATOM 3953 O O . SER B 1 257 ? 26.047 -1.790 43.509 1.00 24.99 254 SER B O 1
ATOM 3956 N N . VAL B 1 258 ? 25.577 -3.051 41.737 1.00 25.36 255 VAL B N 1
ATOM 3957 C CA . VAL B 1 258 ? 24.657 -3.914 42.461 1.00 25.55 255 VAL B CA 1
ATOM 3958 C C . VAL B 1 258 ? 25.113 -5.354 42.252 1.00 26.48 255 VAL B C 1
ATOM 3959 O O . VAL B 1 258 ? 25.125 -5.859 41.111 1.00 26.23 255 VAL B O 1
ATOM 3963 N N . SER B 1 259 ? 25.517 -6.001 43.345 1.00 26.21 256 SER B N 1
ATOM 3964 C CA . SER B 1 259 ? 25.829 -7.410 43.314 1.00 26.37 256 SER B CA 1
ATOM 3965 C C . SER B 1 259 ? 24.665 -8.139 43.975 1.00 26.97 256 SER B C 1
ATOM 3966 O O . SER B 1 259 ? 24.306 -7.875 45.140 1.00 27.28 256 SER B O 1
ATOM 3969 N N . ALA B 1 260 ? 24.053 -9.057 43.245 1.00 27.16 257 ALA B N 1
ATOM 3970 C CA . ALA B 1 260 ? 22.882 -9.729 43.783 1.00 27.01 257 ALA B CA 1
ATOM 3971 C C . ALA B 1 260 ? 23.003 -11.257 43.668 1.00 27.38 257 ALA B C 1
ATOM 3972 O O . ALA B 1 260 ? 23.489 -11.786 42.650 1.00 26.53 257 ALA B O 1
ATOM 3974 N N . VAL B 1 261 ? 22.581 -11.933 44.743 1.00 27.43 258 VAL B N 1
ATOM 3975 C CA . VAL B 1 261 ? 22.463 -13.377 44.766 1.00 28.07 258 VAL B CA 1
ATOM 3976 C C . VAL B 1 261 ? 21.025 -13.740 45.023 1.00 28.94 258 VAL B C 1
ATOM 3977 O O . VAL B 1 261 ? 20.463 -13.400 46.078 1.00 29.08 258 VAL B O 1
ATOM 3981 N N . PHE B 1 262 ? 20.448 -14.450 44.058 1.00 29.40 259 PHE B N 1
ATOM 3982 C CA . PHE B 1 262 ? 19.036 -14.836 44.073 1.00 30.46 259 PHE B CA 1
ATOM 3983 C C . PHE B 1 262 ? 18.822 -16.245 44.564 1.00 31.56 259 PHE B C 1
ATOM 3984 O O . PHE B 1 262 ? 19.768 -17.063 44.578 1.00 31.22 259 PHE B O 1
ATOM 3992 N N . ALA B 1 263 ? 17.584 -16.515 44.991 1.00 33.10 260 ALA B N 1
ATOM 3993 C CA . ALA B 1 263 ? 17.191 -17.836 45.473 1.00 34.77 260 ALA B CA 1
ATOM 3994 C C . ALA B 1 263 ? 17.443 -18.929 44.433 1.00 36.06 260 ALA B C 1
ATOM 3995 O O . ALA B 1 263 ? 17.873 -20.030 44.778 1.00 36.40 260 ALA B O 1
ATOM 3997 N N A ASN B 1 264 ? 17.200 -18.611 43.166 0.60 36.91 261 ASN B N 1
ATOM 3998 N N B ASN B 1 264 ? 17.182 -18.612 43.165 0.40 36.83 261 ASN B N 1
ATOM 3999 C CA A ASN B 1 264 ? 17.360 -19.580 42.093 0.60 37.96 261 ASN B CA 1
ATOM 4000 C CA B ASN B 1 264 ? 17.261 -19.588 42.079 0.40 37.76 261 ASN B CA 1
ATOM 4001 C C A ASN B 1 264 ? 18.213 -19.088 40.940 0.60 38.84 261 ASN B C 1
ATOM 4002 C C B ASN B 1 264 ? 17.993 -19.053 40.847 0.40 38.73 261 ASN B C 1
ATOM 4003 O O A ASN B 1 264 ? 18.699 -17.952 40.946 0.60 38.59 261 ASN B O 1
ATOM 4004 O O B ASN B 1 264 ? 18.195 -17.841 40.718 0.40 38.61 261 ASN B O 1
ATOM 4013 N N . GLN B 1 265 ? 18.386 -19.961 39.949 1.00 39.64 262 GLN B N 1
ATOM 4014 C CA . GLN B 1 265 ? 19.057 -19.596 38.698 1.00 41.55 262 GLN B CA 1
ATOM 4015 C C . GLN B 1 265 ? 18.042 -18.991 37.720 1.00 42.06 262 GLN B C 1
ATOM 4016 O O . GLN B 1 265 ? 16.838 -19.050 37.975 1.00 42.01 262 GLN B O 1
ATOM 4022 N N . ALA B 1 266 ? 18.528 -18.376 36.637 1.00 43.02 263 ALA B N 1
ATOM 4023 C CA . ALA B 1 266 ? 17.661 -17.649 35.691 1.00 43.79 263 ALA B CA 1
ATOM 4024 C C . ALA B 1 266 ? 16.874 -18.570 34.740 1.00 44.26 263 ALA B C 1
ATOM 4025 O O . ALA B 1 266 ? 17.372 -19.640 34.358 1.00 44.79 263 ALA B O 1
ATOM 4027 N N . PRO B 1 267 ? 15.658 -18.139 34.329 0.60 44.38 264 PRO B N 1
ATOM 4028 C CA . PRO B 1 267 ? 14.691 -18.900 33.533 0.60 44.26 264 PRO B CA 1
ATOM 4029 C C . PRO B 1 267 ? 15.185 -20.253 33.025 0.60 44.28 264 PRO B C 1
ATOM 4030 O O . PRO B 1 267 ? 14.635 -21.286 33.405 0.60 44.06 264 PRO B O 1
ATOM 4034 N N . ALA C 1 3 ? -7.461 10.767 29.218 1.00 45.85 0 ALA C N 1
ATOM 4035 C CA . ALA C 1 3 ? -6.738 11.928 28.597 1.00 45.91 0 ALA C CA 1
ATOM 4036 C C . ALA C 1 3 ? -5.206 11.900 28.842 1.00 45.75 0 ALA C C 1
ATOM 4037 O O . ALA C 1 3 ? -4.687 12.508 29.786 1.00 45.54 0 ALA C O 1
ATOM 4047 N N . PRO C 1 5 ? -1.187 12.517 27.199 1.00 41.53 2 PRO C N 1
ATOM 4048 C CA . PRO C 1 5 ? -0.607 13.530 26.326 1.00 40.14 2 PRO C CA 1
ATOM 4049 C C . PRO C 1 5 ? -0.672 13.095 24.850 1.00 38.80 2 PRO C C 1
ATOM 4050 O O . PRO C 1 5 ? -0.574 11.900 24.539 1.00 38.42 2 PRO C O 1
ATOM 4054 N N . VAL C 1 6 ? -0.906 14.070 23.973 1.00 37.24 3 VAL C N 1
ATOM 4055 C CA . VAL C 1 6 ? -0.727 13.940 22.533 1.00 35.41 3 VAL C CA 1
ATOM 4056 C C . VAL C 1 6 ? 0.670 13.351 22.232 1.00 34.52 3 VAL C C 1
ATOM 4057 O O . VAL C 1 6 ? 1.649 13.684 22.906 1.00 34.01 3 VAL C O 1
ATOM 4061 N N . ARG C 1 7 ? 0.750 12.436 21.266 1.00 33.49 4 ARG C N 1
ATOM 4062 C CA . ARG C 1 7 ? 2.037 11.830 20.875 1.00 32.80 4 ARG C CA 1
ATOM 4063 C C . ARG C 1 7 ? 2.581 12.540 19.627 1.00 32.46 4 ARG C C 1
ATOM 4064 O O . ARG C 1 7 ? 1.850 12.722 18.644 1.00 32.93 4 ARG C O 1
ATOM 4072 N N . VAL C 1 8 ? 3.851 12.941 19.666 1.00 31.07 5 VAL C N 1
ATOM 4073 C CA . VAL C 1 8 ? 4.449 13.710 18.589 1.00 29.31 5 VAL C CA 1
ATOM 4074 C C . VAL C 1 8 ? 5.402 12.768 17.851 1.00 29.40 5 VAL C C 1
ATOM 4075 O O . VAL C 1 8 ? 6.206 12.080 18.490 1.00 28.58 5 VAL C O 1
ATOM 4079 N N . ILE C 1 9 ? 5.243 12.700 16.516 1.00 29.32 6 ILE C N 1
ATOM 4080 C CA . ILE C 1 9 ? 6.056 11.857 15.602 1.00 29.24 6 ILE C CA 1
ATOM 4081 C C . ILE C 1 9 ? 6.771 12.739 14.569 1.00 28.52 6 ILE C C 1
ATOM 4082 O O . ILE C 1 9 ? 6.144 13.616 13.967 1.00 28.34 6 ILE C O 1
ATOM 4087 N N . VAL C 1 10 ? 8.064 12.494 14.373 1.00 27.65 7 VAL C N 1
ATOM 4088 C CA . VAL C 1 10 ? 8.825 13.067 13.258 1.00 26.79 7 VAL C CA 1
ATOM 4089 C C . VAL C 1 10 ? 9.527 11.937 12.473 1.00 27.21 7 VAL C C 1
ATOM 4090 O O . VAL C 1 10 ? 9.600 10.804 12.955 1.00 26.32 7 VAL C O 1
ATOM 4094 N N . ASP C 1 11 ? 10.047 12.243 11.283 1.00 27.43 8 ASP C N 1
ATOM 4095 C CA . ASP C 1 11 ? 10.951 11.307 10.600 1.00 27.89 8 ASP C CA 1
ATOM 4096 C C . ASP C 1 11 ? 12.366 11.761 10.903 1.00 28.32 8 ASP C C 1
ATOM 4097 O O . ASP C 1 11 ? 12.547 12.818 11.505 1.00 29.71 8 ASP C O 1
ATOM 4102 N N . SER C 1 12 ? 13.361 11.001 10.464 1.00 28.02 9 SER C N 1
ATOM 4103 C CA . SER C 1 12 ? 14.747 11.276 10.790 1.00 28.02 9 SER C CA 1
ATOM 4104 C C . SER C 1 12 ? 15.259 12.605 10.229 1.00 27.98 9 SER C C 1
ATOM 4105 O O . SER C 1 12 ? 16.291 13.104 10.672 1.00 28.46 9 SER C O 1
ATOM 4108 N N . SER C 1 13 ? 14.541 13.194 9.289 1.00 27.08 10 SER C N 1
ATOM 4109 C CA . SER C 1 13 ? 15.056 14.382 8.643 1.00 27.28 10 SER C CA 1
ATOM 4110 C C . SER C 1 13 ? 14.907 15.618 9.512 1.00 27.60 10 SER C C 1
ATOM 4111 O O . SER C 1 13 ? 15.534 16.646 9.208 1.00 27.08 10 SER C O 1
ATOM 4114 N N . ALA C 1 14 ? 14.094 15.543 10.573 1.00 27.35 11 ALA C N 1
ATOM 4115 C CA . ALA C 1 14 ? 14.072 16.657 11.543 1.00 28.29 11 ALA C CA 1
ATOM 4116 C C . ALA C 1 14 ? 15.423 16.838 12.248 1.00 28.78 11 ALA C C 1
ATOM 4117 O O . ALA C 1 14 ? 15.686 17.892 12.817 1.00 28.72 11 ALA C O 1
ATOM 4119 N N . CYS C 1 15 ? 16.283 15.819 12.192 1.00 29.22 12 CYS C N 1
ATOM 4120 C CA . CYS C 1 15 ? 17.623 15.894 12.816 1.00 31.08 12 CYS C CA 1
ATOM 4121 C C . CYS C 1 15 ? 17.617 16.134 14.318 1.00 30.83 12 CYS C C 1
ATOM 4122 O O . CYS C 1 15 ? 18.542 16.715 14.843 1.00 31.81 12 CYS C O 1
ATOM 4125 N N . LEU C 1 16 ? 16.570 15.718 15.001 1.00 31.18 13 LEU C N 1
ATOM 4126 C CA . LEU C 1 16 ? 16.538 15.827 16.436 1.00 31.38 13 LEU C CA 1
ATOM 4127 C C . LEU C 1 16 ? 17.648 14.973 17.014 1.00 31.85 13 LEU C C 1
ATOM 4128 O O . LEU C 1 16 ? 17.810 13.814 16.602 1.00 31.69 13 LEU C O 1
ATOM 4133 N N . PRO C 1 17 ? 18.447 15.555 17.938 1.00 32.20 14 PRO C N 1
ATOM 4134 C CA . PRO C 1 17 ? 19.422 14.769 18.683 1.00 32.28 14 PRO C CA 1
ATOM 4135 C C . PRO C 1 17 ? 18.663 13.728 19.451 1.00 33.38 14 PRO C C 1
ATOM 4136 O O . PRO C 1 17 ? 17.535 13.993 19.940 1.00 34.10 14 PRO C O 1
ATOM 4140 N N . THR C 1 18 ? 19.248 12.546 19.567 1.00 33.99 15 THR C N 1
ATOM 4141 C CA . THR C 1 18 ? 18.521 11.445 20.171 1.00 34.26 15 THR C CA 1
ATOM 4142 C C . THR C 1 18 ? 18.090 11.725 21.589 1.00 34.04 15 THR C C 1
ATOM 4143 O O . THR C 1 18 ? 16.973 11.369 21.959 1.00 33.71 15 THR C O 1
ATOM 4147 N N . HIS C 1 19 ? 18.939 12.384 22.372 1.00 33.84 16 HIS C N 1
ATOM 4148 C CA . HIS C 1 19 ? 18.601 12.591 23.785 1.00 34.83 16 HIS C CA 1
ATOM 4149 C C . HIS C 1 19 ? 17.380 13.501 23.892 1.00 34.93 16 HIS C C 1
ATOM 4150 O O . HIS C 1 19 ? 16.512 13.274 24.735 1.00 35.19 16 HIS C O 1
ATOM 4157 N N . VAL C 1 20 ? 17.295 14.496 23.007 1.00 34.57 17 VAL C N 1
ATOM 4158 C CA . VAL C 1 20 ? 16.138 15.385 22.957 1.00 34.43 17 VAL C CA 1
ATOM 4159 C C . VAL C 1 20 ? 14.841 14.628 22.653 1.00 34.16 17 VAL C C 1
ATOM 4160 O O . VAL C 1 20 ? 13.804 14.883 23.283 1.00 34.18 17 VAL C O 1
ATOM 4164 N N . ALA C 1 21 ? 14.891 13.700 21.698 1.00 34.16 18 ALA C N 1
ATOM 4165 C CA . ALA C 1 21 ? 13.701 12.943 21.313 1.00 34.36 18 ALA C CA 1
ATOM 4166 C C . ALA C 1 21 ? 13.201 12.063 22.465 1.00 35.07 18 ALA C C 1
ATOM 4167 O O . ALA C 1 21 ? 11.999 11.982 22.749 1.00 35.39 18 ALA C O 1
ATOM 4169 N N . GLU C 1 22 ? 14.131 11.403 23.136 1.00 35.88 19 GLU C N 1
ATOM 4170 C CA . GLU C 1 22 ? 13.782 10.588 24.281 1.00 36.65 19 GLU C CA 1
ATOM 4171 C C . GLU C 1 22 ? 13.274 11.435 25.422 1.00 36.11 19 GLU C C 1
ATOM 4172 O O . GLU C 1 22 ? 12.258 11.095 26.002 1.00 36.16 19 GLU C O 1
ATOM 4178 N N . ASP C 1 23 ? 13.944 12.547 25.723 1.00 35.90 20 ASP C N 1
ATOM 4179 C CA . ASP C 1 23 ? 13.502 13.401 26.839 1.00 36.62 20 ASP C CA 1
ATOM 4180 C C . ASP C 1 23 ? 12.081 13.930 26.676 1.00 35.70 20 ASP C C 1
ATOM 4181 O O . ASP C 1 23 ? 11.349 14.039 27.663 1.00 34.96 20 ASP C O 1
ATOM 4186 N N . LEU C 1 24 ? 11.700 14.248 25.432 1.00 34.80 21 LEU C N 1
ATOM 4187 C CA . LEU C 1 24 ? 10.403 14.850 25.162 1.00 33.66 21 LEU C CA 1
ATOM 4188 C C . LEU C 1 24 ? 9.423 13.797 24.700 1.00 33.21 21 LEU C C 1
ATOM 4189 O O . LEU C 1 24 ? 8.281 14.108 24.376 1.00 32.55 21 LEU C O 1
ATOM 4194 N N . ASP C 1 25 ? 9.891 12.547 24.697 1.00 32.94 22 ASP C N 1
ATOM 4195 C CA . ASP C 1 25 ? 9.136 11.388 24.202 1.00 32.88 22 ASP C CA 1
ATOM 4196 C C . ASP C 1 25 ? 8.514 11.588 22.794 1.00 31.73 22 ASP C C 1
ATOM 4197 O O . ASP C 1 25 ? 7.324 11.304 22.558 1.00 31.74 22 ASP C O 1
ATOM 4202 N N . ILE C 1 26 ? 9.344 12.103 21.881 1.00 30.47 23 ILE C N 1
ATOM 4203 C CA . ILE C 1 26 ? 9.016 12.277 20.454 1.00 28.50 23 ILE C CA 1
ATOM 4204 C C . ILE C 1 26 ? 9.553 11.039 19.776 1.00 28.17 23 ILE C C 1
ATOM 4205 O O . ILE C 1 26 ? 10.728 10.671 19.989 1.00 27.74 23 ILE C O 1
ATOM 4210 N N . THR C 1 27 ? 8.684 10.393 18.990 1.00 27.85 24 THR C N 1
ATOM 4211 C CA . THR C 1 27 ? 8.997 9.205 18.202 1.00 27.17 24 THR C CA 1
ATOM 4212 C C . THR C 1 27 ? 9.611 9.655 16.891 1.00 27.31 24 THR C C 1
ATOM 4213 O O . THR C 1 27 ? 9.089 10.568 16.227 1.00 27.40 24 THR C O 1
ATOM 4217 N N . VAL C 1 28 ? 10.691 8.977 16.505 1.00 26.89 25 VAL C N 1
ATOM 4218 C CA . VAL C 1 28 ? 11.402 9.232 15.263 1.00 26.39 25 VAL C CA 1
ATOM 4219 C C . VAL C 1 28 ? 11.343 8.009 14.346 1.00 27.43 25 VAL C C 1
ATOM 4220 O O . VAL C 1 28 ? 11.801 6.923 14.713 1.00 27.77 25 VAL C O 1
ATOM 4224 N N . ILE C 1 29 ? 10.783 8.174 13.157 1.00 28.00 26 ILE C N 1
ATOM 4225 C CA . ILE C 1 29 ? 10.845 7.124 12.137 1.00 29.00 26 ILE C CA 1
ATOM 4226 C C . ILE C 1 29 ? 11.907 7.458 11.103 1.00 28.84 26 ILE C C 1
ATOM 4227 O O . ILE C 1 29 ? 11.881 8.542 10.487 1.00 29.72 26 ILE C O 1
ATOM 4232 N N . ASN C 1 30 ? 12.810 6.516 10.901 1.00 28.79 27 ASN C N 1
ATOM 4233 C CA . ASN C 1 30 ? 13.913 6.674 9.963 1.00 29.03 27 ASN C CA 1
ATOM 4234 C C . ASN C 1 30 ? 13.544 6.650 8.491 1.00 28.80 27 ASN C C 1
ATOM 4235 O O . ASN C 1 30 ? 12.904 5.709 8.041 1.00 28.63 27 ASN C O 1
ATOM 4240 N N . LEU C 1 31 ? 13.969 7.673 7.750 1.00 28.35 28 LEU C N 1
ATOM 4241 C CA . LEU C 1 31 ? 13.997 7.593 6.297 1.00 29.07 28 LEU C CA 1
ATOM 4242 C C . LEU C 1 31 ? 15.011 6.539 5.901 1.00 29.42 28 LEU C C 1
ATOM 4243 O O . LEU C 1 31 ? 15.829 6.145 6.724 1.00 29.10 28 LEU C O 1
ATOM 4248 N N . HIS C 1 32 ? 14.962 6.081 4.649 1.00 30.49 29 HIS C N 1
ATOM 4249 C CA . HIS C 1 32 ? 15.813 4.968 4.205 1.00 31.61 29 HIS C CA 1
ATOM 4250 C C . HIS C 1 32 ? 16.972 5.315 3.316 1.00 33.06 29 HIS C C 1
ATOM 4251 O O . HIS C 1 32 ? 16.815 6.041 2.319 1.00 32.60 29 HIS C O 1
ATOM 4258 N N . VAL C 1 33 ? 18.122 4.738 3.653 1.00 35.50 30 VAL C N 1
ATOM 4259 C CA . VAL C 1 33 ? 19.285 4.714 2.767 1.00 37.95 30 VAL C CA 1
ATOM 4260 C C . VAL C 1 33 ? 19.497 3.295 2.189 1.00 40.08 30 VAL C C 1
ATOM 4261 O O . VAL C 1 33 ? 19.593 2.347 2.954 1.00 40.34 30 VAL C O 1
ATOM 4273 N N . ASN C 1 35 ? 21.980 0.790 -0.504 1.00 50.85 32 ASN C N 1
ATOM 4274 C CA . ASN C 1 35 ? 23.395 0.618 -0.825 1.00 53.22 32 ASN C CA 1
ATOM 4275 C C . ASN C 1 35 ? 23.707 -0.192 -2.080 1.00 54.65 32 ASN C C 1
ATOM 4276 O O . ASN C 1 35 ? 24.783 -0.802 -2.169 1.00 55.33 32 ASN C O 1
ATOM 4281 N N . ASN C 1 36 ? 22.787 -0.174 -3.047 1.00 56.08 33 ASN C N 1
ATOM 4282 C CA . ASN C 1 36 ? 22.813 -1.046 -4.254 1.00 56.97 33 ASN C CA 1
ATOM 4283 C C . ASN C 1 36 ? 24.184 -1.387 -4.861 1.00 56.89 33 ASN C C 1
ATOM 4284 O O . ASN C 1 36 ? 25.017 -0.508 -5.090 1.00 57.04 33 ASN C O 1
ATOM 4289 N N . GLU C 1 39 ? 26.857 2.536 -4.960 1.00 51.60 36 GLU C N 1
ATOM 4290 C CA . GLU C 1 39 ? 25.787 3.515 -5.173 1.00 51.84 36 GLU C CA 1
ATOM 4291 C C . GLU C 1 39 ? 24.768 3.661 -4.009 1.00 50.57 36 GLU C C 1
ATOM 4292 O O . GLU C 1 39 ? 24.011 2.729 -3.714 1.00 50.87 36 GLU C O 1
ATOM 4298 N N . ARG C 1 40 ? 24.761 4.833 -3.366 1.00 48.92 37 ARG C N 1
ATOM 4299 C CA . ARG C 1 40 ? 23.789 5.168 -2.310 1.00 47.48 37 ARG C CA 1
ATOM 4300 C C . ARG C 1 40 ? 22.535 5.869 -2.846 1.00 45.50 37 ARG C C 1
ATOM 4301 O O . ARG C 1 40 ? 22.601 6.738 -3.713 1.00 45.70 37 ARG C O 1
ATOM 4309 N N . SER C 1 41 ? 21.408 5.493 -2.264 1.00 42.84 38 SER C N 1
ATOM 4310 C CA . SER C 1 41 ? 20.083 5.769 -2.769 1.00 39.93 38 SER C CA 1
ATOM 4311 C C . SER C 1 41 ? 19.192 6.081 -1.539 1.00 37.74 38 SER C C 1
ATOM 4312 O O . SER C 1 41 ? 19.538 5.705 -0.416 1.00 36.76 38 SER C O 1
ATOM 4315 N N . THR C 1 42 ? 18.072 6.778 -1.711 1.00 34.75 39 THR C N 1
ATOM 4316 C CA . THR C 1 42 ? 17.201 7.006 -0.552 1.00 32.12 39 THR C CA 1
ATOM 4317 C C . THR C 1 42 ? 15.771 6.800 -0.927 1.00 31.33 39 THR C C 1
ATOM 4318 O O . THR C 1 42 ? 15.405 6.875 -2.085 1.00 30.61 39 THR C O 1
ATOM 4322 N N . SER C 1 43 ? 14.955 6.603 0.088 1.00 30.59 40 SER C N 1
ATOM 4323 C CA . SER C 1 43 ? 13.535 6.436 -0.109 1.00 30.15 40 SER C CA 1
ATOM 4324 C C . SER C 1 43 ? 12.733 7.103 1.032 1.00 28.92 40 SER C C 1
ATOM 4325 O O . SER C 1 43 ? 13.202 7.179 2.162 1.00 28.35 40 SER C O 1
ATOM 4328 N N . GLY C 1 44 ? 11.547 7.618 0.725 1.00 28.28 41 GLY C N 1
ATOM 4329 C CA . GLY C 1 44 ? 10.658 8.146 1.747 1.00 27.78 41 GLY C CA 1
ATOM 4330 C C . GLY C 1 44 ? 9.961 7.016 2.502 1.00 27.98 41 GLY C C 1
ATOM 4331 O O . GLY C 1 44 ? 10.156 5.846 2.224 1.00 27.39 41 GLY C O 1
ATOM 4332 N N . LEU C 1 45 ? 9.145 7.370 3.478 1.00 28.27 42 LEU C N 1
ATOM 4333 C CA . LEU C 1 45 ? 8.419 6.365 4.244 1.00 28.05 42 LEU C CA 1
ATOM 4334 C C . LEU C 1 45 ? 7.200 5.929 3.470 1.00 27.93 42 LEU C C 1
ATOM 4335 O O . LEU C 1 45 ? 6.507 6.759 2.877 1.00 29.35 42 LEU C O 1
ATOM 4340 N N . SER C 1 46 ? 6.960 4.629 3.432 1.00 27.33 43 SER C N 1
ATOM 4341 C CA . SER C 1 46 ? 5.765 4.104 2.825 1.00 26.91 43 SER C CA 1
ATOM 4342 C C . SER C 1 46 ? 4.571 4.280 3.778 1.00 26.82 43 SER C C 1
ATOM 4343 O O . SER C 1 46 ? 4.715 4.319 4.999 1.00 27.08 43 SER C O 1
ATOM 4346 N N . SER C 1 47 ? 3.389 4.365 3.203 1.00 26.37 44 SER C N 1
ATOM 4347 C CA . SER C 1 47 ? 2.189 4.533 3.962 1.00 26.87 44 SER C CA 1
ATOM 4348 C C . SER C 1 47 ? 1.996 3.341 4.907 1.00 26.91 44 SER C C 1
ATOM 4349 O O . SER C 1 47 ? 1.453 3.497 6.010 1.00 27.42 44 SER C O 1
ATOM 4352 N N . LEU C 1 48 ? 2.475 2.173 4.488 1.00 27.23 45 LEU C N 1
ATOM 4353 C CA . LEU C 1 48 ? 2.451 0.944 5.299 1.00 27.43 45 LEU C CA 1
ATOM 4354 C C . LEU C 1 48 ? 3.237 1.063 6.622 1.00 27.74 45 LEU C C 1
ATOM 4355 O O . LEU C 1 48 ? 2.722 0.729 7.691 1.00 27.89 45 LEU C O 1
ATOM 4360 N N . GLU C 1 49 ? 4.464 1.566 6.560 1.00 27.49 46 GLU C N 1
ATOM 4361 C CA . GLU C 1 49 ? 5.242 1.781 7.758 1.00 27.79 46 GLU C CA 1
ATOM 4362 C C . GLU C 1 49 ? 4.633 2.892 8.585 1.00 26.95 46 GLU C C 1
ATOM 4363 O O . GLU C 1 49 ? 4.732 2.896 9.807 1.00 27.32 46 GLU C O 1
ATOM 4369 N N . LEU C 1 50 ? 4.047 3.875 7.933 1.00 26.10 47 LEU C N 1
ATOM 4370 C CA . LEU C 1 50 ? 3.488 4.984 8.684 1.00 24.94 47 LEU C CA 1
ATOM 4371 C C . LEU C 1 50 ? 2.211 4.551 9.387 1.00 25.13 47 LEU C C 1
ATOM 4372 O O . LEU C 1 50 ? 1.997 4.918 10.521 1.00 24.67 47 LEU C O 1
ATOM 4377 N N . ALA C 1 51 ? 1.400 3.715 8.737 1.00 25.23 48 ALA C N 1
ATOM 4378 C CA . ALA C 1 51 ? 0.225 3.163 9.391 1.00 25.53 48 ALA C CA 1
ATOM 4379 C C . ALA C 1 51 ? 0.646 2.366 10.625 1.00 25.68 48 ALA C C 1
ATOM 4380 O O . ALA C 1 51 ? 0.065 2.534 11.685 1.00 25.33 48 ALA C O 1
ATOM 4382 N N . ALA C 1 52 ? 1.674 1.527 10.486 1.00 25.88 49 ALA C N 1
ATOM 4383 C CA . ALA C 1 52 ? 2.179 0.784 11.635 1.00 26.56 49 ALA C CA 1
ATOM 4384 C C . ALA C 1 52 ? 2.626 1.731 12.755 1.00 26.72 49 ALA C C 1
ATOM 4385 O O . ALA C 1 52 ? 2.193 1.610 13.901 1.00 26.35 49 ALA C O 1
ATOM 4387 N N . SER C 1 53 ? 3.454 2.699 12.402 1.00 27.45 50 SER C N 1
ATOM 4388 C CA . SER C 1 53 ? 4.027 3.608 13.372 1.00 28.48 50 SER C CA 1
ATOM 4389 C C . SER C 1 53 ? 2.958 4.445 14.069 1.00 28.04 50 SER C C 1
ATOM 4390 O O . SER C 1 53 ? 2.984 4.610 15.280 1.00 28.74 50 SER C O 1
ATOM 4393 N N . TYR C 1 54 ? 1.994 4.948 13.315 1.00 28.05 51 TYR C N 1
ATOM 4394 C CA . TYR C 1 54 ? 0.900 5.705 13.901 1.00 27.66 51 TYR C CA 1
ATOM 4395 C C . TYR C 1 54 ? 0.070 4.823 14.813 1.00 28.08 51 TYR C C 1
ATOM 4396 O O . TYR C 1 54 ? -0.295 5.240 15.900 1.00 28.59 51 TYR C O 1
ATOM 4405 N N . ALA C 1 55 ? -0.232 3.606 14.364 1.00 28.10 52 ALA C N 1
ATOM 4406 C CA . ALA C 1 55 ? -1.082 2.707 15.137 1.00 28.57 52 ALA C CA 1
ATOM 4407 C C . ALA C 1 55 ? -0.471 2.421 16.508 1.00 28.79 52 ALA C C 1
ATOM 4408 O O . ALA C 1 55 ? -1.175 2.433 17.516 1.00 28.83 52 ALA C O 1
ATOM 4410 N N . ARG C 1 56 ? 0.831 2.163 16.515 1.00 28.90 53 ARG C N 1
ATOM 4411 C CA . ARG C 1 56 ? 1.556 1.845 17.716 1.00 29.60 53 ARG C CA 1
ATOM 4412 C C . ARG C 1 56 ? 1.537 3.036 18.688 1.00 30.39 53 ARG C C 1
ATOM 4413 O O . ARG C 1 56 ? 1.261 2.865 19.889 1.00 30.69 53 ARG C O 1
ATOM 4421 N N . GLN C 1 57 ? 1.772 4.240 18.168 1.00 30.83 54 GLN C N 1
ATOM 4422 C CA . GLN C 1 57 ? 1.707 5.450 18.988 1.00 31.13 54 GLN C CA 1
ATOM 4423 C C . GLN C 1 57 ? 0.291 5.782 19.449 1.00 31.52 54 GLN C C 1
ATOM 4424 O O . GLN C 1 57 ? 0.116 6.319 20.544 1.00 32.44 54 GLN C O 1
ATOM 4430 N N . LEU C 1 58 ? -0.722 5.462 18.645 1.00 31.46 55 LEU C N 1
ATOM 4431 C CA . LEU C 1 58 ? -2.094 5.648 19.110 1.00 31.42 55 LEU C CA 1
ATOM 4432 C C . LEU C 1 58 ? -2.408 4.732 20.280 1.00 31.47 55 LEU C C 1
ATOM 4433 O O . LEU C 1 58 ? -3.036 5.135 21.242 1.00 31.64 55 LEU C O 1
ATOM 4438 N N . GLU C 1 59 ? -1.939 3.497 20.207 1.00 32.18 56 GLU C N 1
ATOM 4439 C CA . GLU C 1 59 ? -2.145 2.533 21.273 1.00 33.01 56 GLU C CA 1
ATOM 4440 C C . GLU C 1 59 ? -1.420 3.005 22.560 1.00 33.54 56 GLU C C 1
ATOM 4441 O O . GLU C 1 59 ? -1.977 2.989 23.633 1.00 32.93 56 GLU C O 1
ATOM 4447 N N . ARG C 1 60 ? -0.186 3.463 22.400 1.00 34.71 57 ARG C N 1
ATOM 4448 C CA . ARG C 1 60 ? 0.651 3.914 23.484 1.00 35.59 57 ARG C CA 1
ATOM 4449 C C . ARG C 1 60 ? 0.066 5.106 24.186 1.00 36.18 57 ARG C C 1
ATOM 4450 O O . ARG C 1 60 ? 0.186 5.209 25.391 1.00 36.41 57 ARG C O 1
ATOM 4458 N N . GLY C 1 61 ? -0.572 6.001 23.453 1.00 36.74 58 GLY C N 1
ATOM 4459 C CA . GLY C 1 61 ? -1.140 7.179 24.098 1.00 38.20 58 GLY C CA 1
ATOM 4460 C C . GLY C 1 61 ? -2.637 7.124 24.345 1.00 39.29 58 GLY C C 1
ATOM 4461 O O . GLY C 1 61 ? -3.297 8.176 24.425 1.00 39.66 58 GLY C O 1
ATOM 4462 N N . GLY C 1 62 ? -3.180 5.909 24.460 1.00 39.84 59 GLY C N 1
ATOM 4463 C CA . GLY C 1 62 ? -4.615 5.713 24.670 1.00 40.64 59 GLY C CA 1
ATOM 4464 C C . GLY C 1 62 ? -5.541 6.383 23.654 1.00 41.71 59 GLY C C 1
ATOM 4465 O O . GLY C 1 62 ? -6.653 6.783 24.004 1.00 42.04 59 GLY C O 1
ATOM 4466 N N . ASP C 1 63 ? -5.085 6.502 22.398 1.00 42.40 60 ASP C N 1
ATOM 4467 C CA . ASP C 1 63 ? -5.851 7.120 21.288 1.00 42.63 60 ASP C CA 1
ATOM 4468 C C . ASP C 1 63 ? -6.269 8.580 21.552 1.00 42.62 60 ASP C C 1
ATOM 4469 O O . ASP C 1 63 ? -7.330 9.024 21.130 1.00 42.82 60 ASP C O 1
ATOM 4474 N N . ASP C 1 64 ? -5.423 9.329 22.242 1.00 42.59 61 ASP C N 1
ATOM 4475 C CA . ASP C 1 64 ? -5.720 10.739 22.503 1.00 42.66 61 ASP C CA 1
ATOM 4476 C C . ASP C 1 64 ? -5.202 11.755 21.452 1.00 41.35 61 ASP C C 1
ATOM 4477 O O . ASP C 1 64 ? -5.516 12.950 21.528 1.00 41.51 61 ASP C O 1
ATOM 4482 N N . GLY C 1 65 ? -4.453 11.268 20.466 1.00 39.25 62 GLY C N 1
ATOM 4483 C CA . GLY C 1 65 ? -4.037 12.105 19.363 1.00 36.95 62 GLY C CA 1
ATOM 4484 C C . GLY C 1 65 ? -2.560 11.975 19.063 1.00 35.49 62 GLY C C 1
ATOM 4485 O O . GLY C 1 65 ? -1.710 11.914 19.966 1.00 34.97 62 GLY C O 1
ATOM 4486 N N . VAL C 1 66 ? -2.267 11.907 17.773 1.00 34.33 63 VAL C N 1
ATOM 4487 C CA . VAL C 1 66 ? -0.908 11.913 17.262 1.00 32.70 63 VAL C CA 1
ATOM 4488 C C . VAL C 1 66 ? -0.795 13.105 16.337 1.00 32.36 63 VAL C C 1
ATOM 4489 O O . VAL C 1 66 ? -1.695 13.349 15.496 1.00 32.46 63 VAL C O 1
ATOM 4493 N N . LEU C 1 67 ? 0.292 13.849 16.517 1.00 31.02 64 LEU C N 1
ATOM 4494 C CA . LEU C 1 67 ? 0.723 14.909 15.620 1.00 29.95 64 LEU C CA 1
ATOM 4495 C C . LEU C 1 67 ? 1.968 14.436 14.852 1.00 29.88 64 LEU C C 1
ATOM 4496 O O . LEU C 1 67 ? 3.042 14.205 15.456 1.00 29.98 64 LEU C O 1
ATOM 4501 N N . ALA C 1 68 ? 1.825 14.288 13.537 1.00 29.05 65 ALA C N 1
ATOM 4502 C CA . ALA C 1 68 ? 2.930 13.839 12.664 1.00 28.88 65 ALA C CA 1
ATOM 4503 C C . ALA C 1 68 ? 3.548 15.027 11.908 1.00 29.12 65 ALA C C 1
ATOM 4504 O O . ALA C 1 68 ? 2.854 15.758 11.176 1.00 29.26 65 ALA C O 1
ATOM 4506 N N . LEU C 1 69 ? 4.843 15.246 12.111 1.00 29.71 66 LEU C N 1
ATOM 4507 C CA . LEU C 1 69 ? 5.527 16.368 11.462 1.00 31.23 66 LEU C CA 1
ATOM 4508 C C . LEU C 1 69 ? 6.598 15.818 10.527 1.00 30.88 66 LEU C C 1
ATOM 4509 O O . LEU C 1 69 ? 7.661 15.385 10.990 1.00 30.77 66 LEU C O 1
ATOM 4514 N N . HIS C 1 70 ? 6.308 15.832 9.222 1.00 30.03 67 HIS C N 1
ATOM 4515 C CA . HIS C 1 70 ? 7.208 15.227 8.229 1.00 29.84 67 HIS C CA 1
ATOM 4516 C C . HIS C 1 70 ? 7.853 16.212 7.288 1.00 29.25 67 HIS C C 1
ATOM 4517 O O . HIS C 1 70 ? 7.389 17.350 7.117 1.00 28.97 67 HIS C O 1
ATOM 4524 N N . ILE C 1 71 ? 8.911 15.721 6.656 1.00 28.59 68 ILE C N 1
ATOM 4525 C CA . ILE C 1 71 ? 9.646 16.441 5.645 1.00 27.90 68 ILE C CA 1
ATOM 4526 C C . ILE C 1 71 ? 8.682 16.968 4.579 1.00 28.28 68 ILE C C 1
ATOM 4527 O O . ILE C 1 71 ? 7.731 16.266 4.206 1.00 28.61 68 ILE C O 1
ATOM 4532 N N . SER C 1 72 ? 8.896 18.220 4.171 1.00 27.82 69 SER C N 1
ATOM 4533 C CA . SER C 1 72 ? 8.193 18.844 3.060 1.00 29.01 69 SER C CA 1
ATOM 4534 C C . SER C 1 72 ? 7.756 17.868 1.932 1.00 27.84 69 SER C C 1
ATOM 4535 O O . SER C 1 72 ? 8.541 17.078 1.435 1.00 27.49 69 SER C O 1
ATOM 4549 N N . GLU C 1 74 ? 7.400 18.546 -1.051 1.00 29.87 71 GLU C N 1
ATOM 4550 C CA . GLU C 1 74 ? 8.074 18.893 -2.305 1.00 30.10 71 GLU C CA 1
ATOM 4551 C C . GLU C 1 74 ? 9.367 18.154 -2.412 1.00 29.95 71 GLU C C 1
ATOM 4552 O O . GLU C 1 74 ? 9.941 18.070 -3.491 1.00 30.84 71 GLU C O 1
ATOM 4558 N N . LEU C 1 75 ? 9.811 17.568 -1.309 1.00 29.21 72 LEU C N 1
ATOM 4559 C CA . LEU C 1 75 ? 11.143 16.982 -1.283 1.00 28.19 72 LEU C CA 1
ATOM 4560 C C . LEU C 1 75 ? 11.128 15.472 -1.085 1.00 27.66 72 LEU C C 1
ATOM 4561 O O . LEU C 1 75 ? 12.183 14.834 -1.105 1.00 26.28 72 LEU C O 1
ATOM 4566 N N . SER C 1 76 ? 9.937 14.898 -0.902 1.00 27.14 73 SER C N 1
ATOM 4567 C CA . SER C 1 76 ? 9.838 13.480 -0.533 1.00 26.74 73 SER C CA 1
ATOM 4568 C C . SER C 1 76 ? 8.405 13.032 -0.642 1.00 26.60 73 SER C C 1
ATOM 4569 O O . SER C 1 76 ? 7.478 13.815 -0.483 1.00 27.45 73 SER C O 1
ATOM 4572 N N . SER C 1 77 ? 8.236 11.761 -0.935 1.00 26.11 74 SER C N 1
ATOM 4573 C CA . SER C 1 77 ? 6.929 11.168 -1.073 1.00 26.36 74 SER C CA 1
ATOM 4574 C C . SER C 1 77 ? 6.348 10.880 0.316 1.00 26.27 74 SER C C 1
ATOM 4575 O O . SER C 1 77 ? 5.215 10.407 0.429 1.00 27.26 74 SER C O 1
ATOM 4578 N N . THR C 1 78 ? 7.114 11.183 1.360 1.00 25.54 75 THR C N 1
ATOM 4579 C CA . THR C 1 78 ? 6.736 10.857 2.745 1.00 25.29 75 THR C CA 1
ATOM 4580 C C . THR C 1 78 ? 5.377 11.414 3.175 1.00 25.03 75 THR C C 1
ATOM 4581 O O . THR C 1 78 ? 4.536 10.671 3.707 1.00 25.43 75 THR C O 1
ATOM 4585 N N . TRP C 1 79 ? 5.179 12.710 2.953 1.00 24.25 76 TRP C N 1
ATOM 4586 C CA . TRP C 1 79 ? 3.958 13.413 3.340 1.00 24.01 76 TRP C CA 1
ATOM 4587 C C . TRP C 1 79 ? 2.709 12.842 2.700 1.00 24.23 76 TRP C C 1
ATOM 4588 O O . TRP C 1 79 ? 1.651 12.698 3.362 1.00 25.10 76 TRP C O 1
ATOM 4599 N N . SER C 1 80 ? 2.814 12.500 1.419 1.00 23.97 77 SER C N 1
ATOM 4600 C CA . SER C 1 80 ? 1.669 11.946 0.722 1.00 23.88 77 SER C CA 1
ATOM 4601 C C . SER C 1 80 ? 1.413 10.571 1.313 1.00 24.24 77 SER C C 1
ATOM 4602 O O . SER C 1 80 ? 0.270 10.239 1.604 1.00 25.44 77 SER C O 1
ATOM 4605 N N . ALA C 1 81 ? 2.462 9.785 1.538 1.00 24.02 78 ALA C N 1
ATOM 4606 C CA . ALA 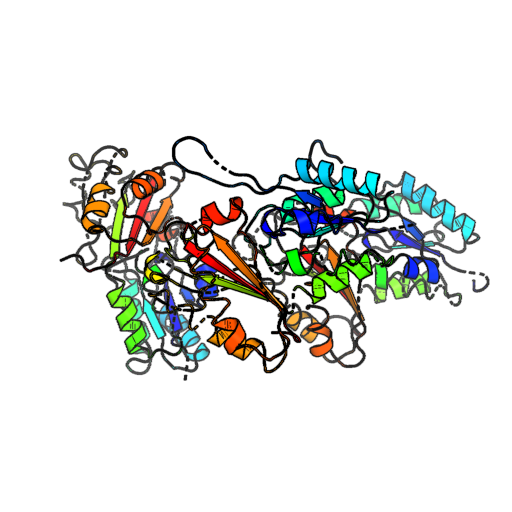C 1 81 ? 2.293 8.500 2.231 1.00 23.93 78 ALA C CA 1
ATOM 4607 C C . ALA C 1 81 ? 1.672 8.681 3.627 1.00 24.55 78 ALA C C 1
ATOM 4608 O O . ALA C 1 81 ? 0.825 7.886 4.036 1.00 24.88 78 ALA C O 1
ATOM 4610 N N . ALA C 1 82 ? 2.069 9.730 4.352 1.00 25.22 79 ALA C N 1
ATOM 4611 C CA . ALA C 1 82 ? 1.545 9.984 5.718 1.00 25.16 79 ALA C CA 1
ATOM 4612 C C . ALA C 1 82 ? 0.071 10.350 5.669 1.00 25.48 79 ALA C C 1
ATOM 4613 O O . ALA C 1 82 ? -0.693 9.991 6.555 1.00 25.78 79 ALA C O 1
ATOM 4615 N N . VAL C 1 83 ? -0.321 11.086 4.631 1.00 26.41 80 VAL C N 1
ATOM 4616 C CA . VAL C 1 83 ? -1.738 11.434 4.435 1.00 26.21 80 VAL C CA 1
ATOM 4617 C C . VAL C 1 83 ? -2.568 10.164 4.283 1.00 26.01 80 VAL C C 1
ATOM 4618 O O . VAL C 1 83 ? -3.609 10.032 4.930 1.00 26.01 80 VAL C O 1
ATOM 4622 N N . THR C 1 84 ? -2.087 9.235 3.455 1.00 25.74 81 THR C N 1
ATOM 4623 C CA . THR C 1 84 ? -2.770 7.953 3.212 1.00 25.67 81 THR C CA 1
ATOM 4624 C C . THR C 1 84 ? -2.857 7.149 4.493 1.00 26.08 81 THR C C 1
ATOM 4625 O O . THR C 1 84 ? -3.899 6.607 4.803 1.00 25.93 81 THR C O 1
ATOM 4629 N N . ALA C 1 85 ? -1.755 7.090 5.244 1.00 26.31 82 ALA C N 1
ATOM 4630 C CA . ALA C 1 85 ? -1.736 6.311 6.471 1.00 26.75 82 ALA C CA 1
ATOM 4631 C C . ALA C 1 85 ? -2.710 6.896 7.515 1.00 27.20 82 ALA C C 1
ATOM 4632 O O . ALA C 1 85 ? -3.425 6.157 8.197 1.00 27.11 82 ALA C O 1
ATOM 4634 N N . ALA C 1 86 ? -2.763 8.220 7.626 1.00 27.72 83 ALA C N 1
ATOM 4635 C CA . ALA C 1 86 ? -3.607 8.817 8.666 1.00 28.77 83 ALA C CA 1
ATOM 4636 C C . ALA C 1 86 ? -5.092 8.534 8.391 1.00 28.76 83 ALA C C 1
ATOM 4637 O O . ALA C 1 86 ? -5.897 8.485 9.302 1.00 29.00 83 ALA C O 1
ATOM 4639 N N . ALA C 1 87 ? -5.424 8.308 7.130 1.00 29.18 84 ALA C N 1
ATOM 4640 C CA . ALA C 1 87 ? -6.791 8.103 6.739 1.00 30.38 84 ALA C CA 1
ATOM 4641 C C . ALA C 1 87 ? -7.297 6.718 7.151 1.00 31.26 84 ALA C C 1
ATOM 4642 O O . ALA C 1 87 ? -8.483 6.451 7.082 1.00 31.81 84 ALA C O 1
ATOM 4644 N N . VAL C 1 88 ? -6.403 5.830 7.561 1.00 32.16 85 VAL C N 1
ATOM 4645 C CA . VAL C 1 88 ? -6.829 4.528 8.061 1.00 32.89 85 VAL C CA 1
ATOM 4646 C C . VAL C 1 88 ? -7.471 4.611 9.452 1.00 33.21 85 VAL C C 1
ATOM 4647 O O . VAL C 1 88 ? -8.164 3.711 9.874 1.00 32.69 85 VAL C O 1
ATOM 4651 N N . PHE C 1 89 ? -7.254 5.716 10.148 1.00 34.71 86 PHE C N 1
ATOM 4652 C CA . PHE C 1 89 ? -7.808 5.880 11.490 1.00 36.03 86 PHE C CA 1
ATOM 4653 C C . PHE C 1 89 ? -8.928 6.885 11.493 1.00 37.64 86 PHE C C 1
ATOM 4654 O O . PHE C 1 89 ? -9.129 7.608 10.520 1.00 37.79 86 PHE C O 1
ATOM 4662 N N . ASP C 1 90 ? -9.640 6.946 12.610 1.00 40.06 87 ASP C N 1
ATOM 4663 C CA . ASP C 1 90 ? -10.743 7.883 12.761 1.00 42.27 87 ASP C CA 1
ATOM 4664 C C . ASP C 1 90 ? -10.282 9.273 12.400 1.00 43.60 87 ASP C C 1
ATOM 4665 O O . ASP C 1 90 ? -9.100 9.603 12.559 1.00 43.81 87 ASP C O 1
ATOM 4670 N N . ASP C 1 91 ? -11.206 10.080 11.883 1.00 45.18 88 ASP C N 1
ATOM 4671 C CA . ASP C 1 91 ? -10.866 11.440 11.473 1.00 46.51 88 ASP C CA 1
ATOM 4672 C C . ASP C 1 91 ? -10.204 12.229 12.589 1.00 46.62 88 ASP C C 1
ATOM 4673 O O . ASP C 1 91 ? -10.715 12.356 13.715 1.00 46.92 88 ASP C O 1
ATOM 4678 N N . ASP C 1 92 ? -9.032 12.730 12.266 1.00 46.71 89 ASP C N 1
ATOM 4679 C CA . ASP C 1 92 ? -8.323 13.581 13.182 1.00 47.01 89 ASP C CA 1
ATOM 4680 C C . ASP C 1 92 ? -7.805 12.890 14.483 1.00 46.01 89 ASP C C 1
ATOM 4681 O O . ASP C 1 92 ? -7.362 13.581 15.398 1.00 46.50 89 ASP C O 1
ATOM 4686 N N . SER C 1 93 ? -7.840 11.551 14.559 1.00 44.21 90 SER C N 1
ATOM 4687 C CA . SER C 1 93 ? -6.989 10.819 15.517 1.00 42.70 90 SER C CA 1
ATOM 4688 C C . SER C 1 93 ? -5.510 11.133 15.247 1.00 41.31 90 SER C C 1
ATOM 4689 O O . SER C 1 93 ? -4.704 11.259 16.183 1.00 40.59 90 SER C O 1
ATOM 4692 N N . VAL C 1 94 ? -5.177 11.223 13.954 1.00 39.43 91 VAL C N 1
ATOM 4693 C CA . VAL C 1 94 ? -3.848 11.551 13.485 1.00 37.86 91 VAL C CA 1
ATOM 4694 C C . VAL C 1 94 ? -3.890 12.854 12.684 1.00 37.63 91 VAL C C 1
ATOM 4695 O O . VAL C 1 94 ? -4.587 12.944 11.690 1.00 37.67 91 VAL C O 1
ATOM 4699 N N A ARG C 1 95 ? -3.140 13.855 13.133 0.50 37.26 92 ARG C N 1
ATOM 4700 N N B ARG C 1 95 ? -3.154 13.866 13.125 0.50 37.46 92 ARG C N 1
ATOM 4701 C CA A ARG C 1 95 ? -3.027 15.105 12.393 0.50 37.16 92 ARG C CA 1
ATOM 4702 C CA B ARG C 1 95 ? -3.075 15.106 12.359 0.50 37.54 92 ARG C CA 1
ATOM 4703 C C A ARG C 1 95 ? -1.675 15.189 11.699 0.50 36.98 92 ARG C C 1
ATOM 4704 C C B ARG C 1 95 ? -1.705 15.242 11.702 0.50 37.19 92 ARG C C 1
ATOM 4705 O O A ARG C 1 95 ? -0.634 15.189 12.357 0.50 36.65 92 ARG C O 1
ATOM 4706 O O B ARG C 1 95 ? -0.684 15.316 12.385 0.50 36.86 92 ARG C O 1
ATOM 4721 N N . VAL C 1 96 ? -1.699 15.248 10.369 1.00 37.07 93 VAL C N 1
ATOM 4722 C CA . VAL C 1 96 ? -0.461 15.291 9.572 1.00 36.58 93 VAL C CA 1
ATOM 4723 C C . VAL C 1 96 ? -0.143 16.722 9.180 1.00 36.69 93 VAL C C 1
ATOM 4724 O O . VAL C 1 96 ? -0.930 17.355 8.509 1.00 36.86 93 VAL C O 1
ATOM 4728 N N . VAL C 1 97 ? 0.994 17.242 9.620 1.00 36.74 94 VAL C N 1
ATOM 4729 C CA . VAL C 1 97 ? 1.330 18.609 9.282 1.00 36.92 94 VAL C CA 1
ATOM 4730 C C . VAL C 1 97 ? 2.052 18.672 7.938 1.00 37.32 94 VAL C C 1
ATOM 4731 O O . VAL C 1 97 ? 2.917 17.831 7.620 1.00 36.35 94 VAL C O 1
ATOM 4735 N N . ASP C 1 98 ? 1.658 19.671 7.149 1.00 37.82 95 ASP C N 1
ATOM 4736 C CA . ASP C 1 98 ? 2.340 20.030 5.903 1.00 38.69 95 ASP C CA 1
ATOM 4737 C C . ASP C 1 98 ? 3.499 20.981 6.254 1.00 37.34 95 ASP C C 1
ATOM 4738 O O . ASP C 1 98 ? 3.299 22.171 6.311 1.00 37.26 95 ASP C O 1
ATOM 4743 N N . THR C 1 99 ? 4.692 20.467 6.524 1.00 36.67 96 THR C N 1
ATOM 4744 C CA . THR C 1 99 ? 5.711 21.326 7.146 1.00 36.74 96 THR C CA 1
ATOM 4745 C C . THR C 1 99 ? 6.348 22.246 6.135 1.00 36.97 96 THR C C 1
ATOM 4746 O O . THR C 1 99 ? 6.867 23.298 6.483 1.00 37.80 96 THR C O 1
ATOM 4750 N N . SER C 1 100 ? 6.314 21.829 4.881 1.00 36.33 97 SER C N 1
ATOM 4751 C CA . SER C 1 100 ? 7.079 22.466 3.830 1.00 35.69 97 SER C CA 1
ATOM 4752 C C . SER C 1 100 ? 8.468 22.864 4.322 1.00 34.16 97 SER C C 1
ATOM 4753 O O . SER C 1 100 ? 8.985 23.921 3.981 1.00 34.72 97 SER C O 1
ATOM 4756 N N . SER C 1 101 ? 9.075 21.995 5.123 1.00 32.80 98 SER C N 1
ATOM 4757 C CA . SER C 1 101 ? 10.444 22.205 5.525 1.00 31.60 98 SER C CA 1
ATOM 4758 C C . SER C 1 101 ? 11.170 20.905 5.789 1.00 31.01 98 SER C C 1
ATOM 4759 O O . SER C 1 101 ? 10.720 19.837 5.377 1.00 31.59 98 SER C O 1
ATOM 4762 N N . LEU C 1 102 ? 12.298 20.992 6.477 1.00 30.56 99 LEU C N 1
ATOM 4763 C CA . LEU C 1 102 ? 13.030 19.826 6.923 1.00 30.08 99 LEU C CA 1
ATOM 4764 C C . LEU C 1 102 ? 14.090 20.232 7.936 1.00 28.81 99 LEU C C 1
ATOM 4765 O O . LEU C 1 102 ? 14.393 21.396 8.062 1.00 29.14 99 LEU C O 1
ATOM 4770 N N . GLY C 1 103 ? 14.682 19.273 8.632 1.00 28.37 100 GLY C N 1
ATOM 4771 C CA . GLY C 1 103 ? 15.742 19.567 9.579 1.00 27.52 100 GLY C CA 1
ATOM 4772 C C . GLY C 1 103 ? 15.191 20.211 10.835 1.00 27.58 100 GLY C C 1
ATOM 4773 O O . GLY C 1 103 ? 14.024 19.997 11.198 1.00 27.90 100 GLY C O 1
ATOM 4782 N N . ALA C 1 105 ? 14.227 23.129 11.902 1.00 27.45 102 ALA C N 1
ATOM 4783 C CA . ALA C 1 105 ? 12.995 23.918 11.943 1.00 28.11 102 ALA C CA 1
ATOM 4784 C C . ALA C 1 105 ? 11.821 23.008 12.309 1.00 28.20 102 ALA C C 1
ATOM 4785 O O . ALA C 1 105 ? 11.036 23.337 13.175 1.00 29.69 102 ALA C O 1
ATOM 4787 N N . VAL C 1 106 ? 11.730 21.848 11.675 1.00 28.00 103 VAL C N 1
ATOM 4788 C CA . VAL C 1 106 ? 10.737 20.852 12.028 1.00 27.52 103 VAL C CA 1
ATOM 4789 C C . VAL C 1 106 ? 11.010 20.222 13.418 1.00 27.81 103 VAL C C 1
ATOM 4790 O O . VAL C 1 106 ? 10.054 19.995 14.196 1.00 28.63 103 VAL C O 1
ATOM 4794 N N . GLY C 1 107 ? 12.288 19.954 13.729 1.00 26.79 104 GLY C N 1
ATOM 4795 C CA . GLY C 1 107 ? 12.692 19.511 15.066 1.00 26.85 104 GLY C CA 1
ATOM 4796 C C . GLY C 1 107 ? 12.210 20.480 16.171 1.00 27.22 104 GLY C C 1
ATOM 4797 O O . GLY C 1 107 ? 11.638 20.042 17.181 1.00 26.65 104 GLY C O 1
ATOM 4798 N N . ALA C 1 108 ? 12.380 21.795 15.953 1.00 25.99 105 ALA C N 1
ATOM 4799 C CA . ALA C 1 108 ? 11.964 22.769 16.956 1.00 25.85 105 ALA C CA 1
ATOM 4800 C C . ALA C 1 108 ? 10.444 22.834 17.027 1.00 25.43 105 ALA C C 1
ATOM 4801 O O . ALA C 1 108 ? 9.883 23.003 18.109 1.00 25.34 105 ALA C O 1
ATOM 4803 N N . ALA C 1 109 ? 9.771 22.661 15.898 1.00 24.89 106 ALA C N 1
ATOM 4804 C CA . ALA C 1 109 ? 8.314 22.621 15.947 1.00 25.27 106 ALA C CA 1
ATOM 4805 C C . ALA C 1 109 ? 7.842 21.407 16.760 1.00 25.73 106 ALA C C 1
ATOM 4806 O O . ALA C 1 109 ? 6.857 21.517 17.482 1.00 26.11 106 ALA C O 1
ATOM 4808 N N . ALA C 1 110 ? 8.543 20.274 16.650 1.00 25.77 107 ALA C N 1
ATOM 4809 C CA . ALA C 1 110 ? 8.146 19.055 17.372 1.00 26.81 107 ALA C CA 1
ATOM 4810 C C . ALA C 1 110 ? 8.356 19.209 18.856 1.00 26.92 107 ALA C C 1
ATOM 4811 O O . ALA C 1 110 ? 7.506 18.784 19.659 1.00 25.95 107 ALA C O 1
ATOM 4821 N N . ALA C 1 112 ? 8.434 22.118 20.397 1.00 28.86 109 ALA C N 1
ATOM 4822 C CA . ALA C 1 112 ? 7.442 23.064 20.885 1.00 29.94 109 ALA C CA 1
ATOM 4823 C C . ALA C 1 112 ? 6.114 22.325 21.151 1.00 30.20 109 ALA C C 1
ATOM 4824 O O . ALA C 1 112 ? 5.475 22.545 22.199 1.00 30.27 109 ALA C O 1
ATOM 4826 N N . ALA C 1 113 ? 5.742 21.432 20.230 1.00 30.44 110 ALA C N 1
ATOM 4827 C CA . ALA C 1 113 ? 4.494 20.680 20.350 1.00 31.14 110 ALA C CA 1
ATOM 4828 C C . ALA C 1 113 ? 4.541 19.644 21.480 1.00 31.62 110 ALA C C 1
ATOM 4829 O O . ALA C 1 113 ? 3.555 19.467 22.214 1.00 32.37 110 ALA C O 1
ATOM 4831 N N . ALA C 1 114 ? 5.679 18.969 21.619 1.00 31.68 111 ALA C N 1
ATOM 4832 C CA . ALA C 1 114 ? 5.829 17.930 22.616 1.00 31.56 111 ALA C CA 1
ATOM 4833 C C . ALA C 1 114 ? 5.769 18.539 24.015 1.00 32.44 111 ALA C C 1
ATOM 4834 O O . ALA C 1 114 ? 5.186 17.940 24.912 1.00 32.60 111 ALA C O 1
ATOM 4836 N N A ARG C 1 115 ? 6.365 19.713 24.215 0.50 33.08 112 ARG C N 1
ATOM 4837 N N B ARG C 1 115 ? 6.376 19.721 24.159 0.50 33.01 112 ARG C N 1
ATOM 4838 C CA A ARG C 1 115 ? 6.334 20.349 25.537 0.50 33.85 112 ARG C CA 1
ATOM 4839 C CA B ARG C 1 115 ? 6.396 20.528 25.386 0.50 33.72 112 ARG C CA 1
ATOM 4840 C C A ARG C 1 115 ? 4.913 20.743 25.933 0.50 34.31 112 ARG C C 1
ATOM 4841 C C B ARG C 1 115 ? 4.968 20.735 25.876 0.50 34.22 112 ARG C C 1
ATOM 4842 O O A ARG C 1 115 ? 4.537 20.605 27.092 0.50 34.27 112 ARG C O 1
ATOM 4843 O O B ARG C 1 115 ? 4.647 20.465 27.028 0.50 34.17 112 ARG C O 1
ATOM 4866 N N . ALA C 1 117 ? 2.204 19.150 24.799 1.00 36.77 114 ALA C N 1
ATOM 4867 C CA . ALA C 1 117 ? 1.533 17.880 24.987 1.00 37.20 114 ALA C CA 1
ATOM 4868 C C . ALA C 1 117 ? 1.729 17.446 26.440 1.00 37.80 114 ALA C C 1
ATOM 4869 O O . ALA C 1 117 ? 0.785 17.020 27.111 1.00 37.24 114 ALA C O 1
ATOM 4882 N N . ASP C 1 119 ? 2.217 19.164 29.029 1.00 38.97 116 ASP C N 1
ATOM 4883 C CA . ASP C 1 119 ? 1.314 19.859 29.971 1.00 39.06 116 ASP C CA 1
ATOM 4884 C C . ASP C 1 119 ? -0.162 19.688 29.662 1.00 38.41 116 ASP C C 1
ATOM 4885 O O . ASP C 1 119 ? -0.964 20.537 30.033 1.00 38.63 116 ASP C O 1
ATOM 4890 N N . GLY C 1 120 ? -0.502 18.614 28.956 1.00 38.06 117 GLY C N 1
ATOM 4891 C CA . GLY C 1 120 ? -1.885 18.245 28.693 1.00 37.03 117 GLY C CA 1
ATOM 4892 C C . GLY C 1 120 ? -2.612 19.100 27.682 1.00 36.35 117 GLY C C 1
ATOM 4893 O O . GLY C 1 120 ? -3.818 19.229 27.776 1.00 36.35 117 GLY C O 1
ATOM 4894 N N . ALA C 1 121 ? -1.895 19.674 26.708 1.00 36.07 118 ALA C N 1
ATOM 4895 C CA . ALA C 1 121 ? -2.534 20.429 25.599 1.00 35.34 118 ALA C CA 1
ATOM 4896 C C . ALA C 1 121 ? -3.273 19.498 24.634 1.00 35.05 118 ALA C C 1
ATOM 4897 O O . ALA C 1 121 ? -2.892 18.329 24.459 1.00 34.57 118 ALA C O 1
ATOM 4899 N N . SER C 1 122 ? -4.332 20.018 24.021 1.00 35.02 119 SER C N 1
ATOM 4900 C CA . SER C 1 122 ? -5.132 19.266 23.053 1.00 35.13 119 SER C CA 1
ATOM 4901 C C . SER C 1 122 ? -4.355 19.110 21.743 1.00 36.10 119 SER C C 1
ATOM 4902 O O . SER C 1 122 ? -3.458 19.905 21.451 1.00 36.24 119 SER C O 1
ATOM 4905 N N . LEU C 1 123 ? -4.732 18.116 20.938 1.00 36.85 120 LEU C N 1
ATOM 4906 C CA . LEU C 1 123 ? -4.113 17.912 19.625 1.00 37.24 120 LEU C CA 1
ATOM 4907 C C . LEU C 1 123 ? -4.088 19.200 18.809 1.00 37.50 120 LEU C C 1
ATOM 4908 O O . LEU C 1 123 ? -3.057 19.558 18.259 1.00 37.98 120 LEU C O 1
ATOM 4913 N N . GLN C 1 124 ? -5.212 19.903 18.763 1.00 37.57 121 GLN C N 1
ATOM 4914 C CA . GLN C 1 124 ? -5.330 21.127 17.991 1.00 37.80 121 GLN C CA 1
ATOM 4915 C C . GLN C 1 124 ? -4.299 22.174 18.422 1.00 37.88 121 GLN C C 1
ATOM 4916 O O . GLN C 1 124 ? -3.696 22.829 17.574 1.00 38.29 121 GLN C O 1
ATOM 4922 N N . GLU C 1 125 ? -4.106 22.331 19.730 1.00 37.68 122 GLU C N 1
ATOM 4923 C CA . GLU C 1 125 ? -3.125 23.279 20.262 1.00 37.82 122 GLU C CA 1
ATOM 4924 C C . GLU C 1 125 ? -1.690 22.939 19.915 1.00 37.34 122 GLU C C 1
ATOM 4925 O O . GLU C 1 125 ? -0.885 23.825 19.607 1.00 37.02 122 GLU C O 1
ATOM 4931 N N . CYS C 1 126 ? -1.367 21.653 19.995 1.00 37.28 123 CYS C N 1
ATOM 4932 C CA . CYS C 1 126 ? -0.050 21.153 19.598 1.00 37.07 123 CYS C CA 1
ATOM 4933 C C . CYS C 1 126 ? 0.232 21.451 18.125 1.00 36.39 123 CYS C C 1
ATOM 4934 O O . CYS C 1 126 ? 1.319 21.928 17.758 1.00 36.04 123 CYS C O 1
ATOM 4937 N N . TYR C 1 127 ? -0.775 21.188 17.299 1.00 35.37 124 TYR C N 1
ATOM 4938 C CA . TYR C 1 127 ? -0.726 21.514 15.894 1.00 34.66 124 TYR C CA 1
ATOM 4939 C C . TYR C 1 127 ? -0.456 23.010 15.722 1.00 34.18 124 TYR C C 1
ATOM 4940 O O . TYR C 1 127 ? 0.430 23.405 14.970 1.00 34.17 124 TYR C O 1
ATOM 4949 N N . ASP C 1 128 ? -1.208 23.837 16.436 1.00 33.61 125 ASP C N 1
ATOM 4950 C CA . ASP C 1 128 ? -1.068 25.291 16.311 1.00 33.38 125 ASP C CA 1
ATOM 4951 C C . ASP C 1 128 ? 0.318 25.819 16.693 1.00 32.34 125 ASP C C 1
ATOM 4952 O O . ASP C 1 128 ? 0.836 26.722 16.050 1.00 31.52 125 ASP C O 1
ATOM 4957 N N . ILE C 1 129 ? 0.902 25.256 17.747 1.00 31.55 126 ILE C N 1
ATOM 4958 C CA . ILE C 1 129 ? 2.219 25.682 18.177 1.00 30.86 126 ILE C CA 1
ATOM 4959 C C . ILE C 1 129 ? 3.293 25.208 17.195 1.00 30.58 126 ILE C C 1
ATOM 4960 O O . ILE C 1 129 ? 4.279 25.932 16.947 1.00 30.67 126 ILE C O 1
ATOM 4965 N N . ALA C 1 130 ? 3.088 24.028 16.605 1.00 29.69 127 ALA C N 1
ATOM 4966 C CA . ALA C 1 130 ? 4.036 23.512 15.620 1.00 29.22 127 ALA C CA 1
ATOM 4967 C C . ALA C 1 130 ? 4.069 24.423 14.394 1.00 29.40 127 ALA C C 1
ATOM 4968 O O . ALA C 1 130 ? 5.155 24.808 13.932 1.00 29.17 127 ALA C O 1
ATOM 4970 N N . VAL C 1 131 ? 2.878 24.789 13.902 1.00 29.47 128 VAL C N 1
ATOM 4971 C CA . VAL C 1 131 ? 2.726 25.620 12.707 1.00 29.67 128 VAL C CA 1
ATOM 4972 C C . VAL C 1 131 ? 3.330 27.005 12.955 1.00 30.06 128 VAL C C 1
ATOM 4973 O O . VAL C 1 131 ? 4.065 27.553 12.103 1.00 30.26 128 VAL C O 1
ATOM 4977 N N . ASP C 1 132 ? 3.023 27.550 14.131 1.00 29.57 129 ASP C N 1
ATOM 4978 C CA . ASP C 1 132 ? 3.555 28.827 14.569 1.00 29.47 129 ASP C CA 1
ATOM 4979 C C . ASP C 1 132 ? 5.087 28.862 14.518 1.00 28.75 129 ASP C C 1
ATOM 4980 O O . ASP C 1 132 ? 5.689 29.834 14.028 1.00 29.04 129 ASP C O 1
ATOM 4985 N N . THR C 1 133 ? 5.702 27.812 15.047 1.00 27.19 130 THR C N 1
ATOM 4986 C CA . THR C 1 133 ? 7.150 27.689 15.054 1.00 26.74 130 THR C CA 1
ATOM 4987 C C . THR C 1 133 ? 7.687 27.641 13.621 1.00 26.28 130 THR C C 1
ATOM 4988 O O . THR C 1 133 ? 8.636 28.385 13.307 1.00 25.50 130 THR C O 1
ATOM 4992 N N . LEU C 1 134 ? 7.088 26.785 12.768 1.00 25.28 131 LEU C N 1
ATOM 4993 C CA . LEU C 1 134 ? 7.489 26.722 11.357 1.00 24.90 131 LEU C CA 1
ATOM 4994 C C . LEU C 1 134 ? 7.391 28.110 10.704 1.00 25.07 131 LEU C C 1
ATOM 4995 O O . LEU C 1 134 ? 8.358 28.545 10.103 1.00 25.19 131 LEU C O 1
ATOM 5011 N N . ARG C 1 136 ? 7.719 30.901 11.886 1.00 26.97 133 ARG C N 1
ATOM 5012 C CA . ARG C 1 136 ? 8.775 31.754 12.420 1.00 28.06 133 ARG C CA 1
ATOM 5013 C C . ARG C 1 136 ? 10.202 31.211 12.104 1.00 27.70 133 ARG C C 1
ATOM 5014 O O . ARG C 1 136 ? 11.193 31.774 12.544 1.00 27.20 133 ARG C O 1
ATOM 5022 N N . SER C 1 137 ? 10.287 30.122 11.353 1.00 27.83 134 SER C N 1
ATOM 5023 C CA . SER C 1 137 ? 11.590 29.507 11.022 1.00 29.06 134 SER C CA 1
ATOM 5024 C C . SER C 1 137 ? 12.114 29.911 9.643 1.00 28.59 134 SER C C 1
ATOM 5025 O O . SER C 1 137 ? 11.381 30.417 8.793 1.00 28.85 134 SER C O 1
ATOM 5028 N N . GLU C 1 138 ? 13.403 29.705 9.458 1.00 28.63 135 GLU C N 1
ATOM 5029 C CA . GLU C 1 138 ? 14.044 29.765 8.162 1.00 28.65 135 GLU C CA 1
ATOM 5030 C C . GLU C 1 138 ? 15.017 28.618 8.160 1.00 28.12 135 GLU C C 1
ATOM 5031 O O . GLU C 1 138 ? 15.486 28.177 9.222 1.00 27.49 135 GLU C O 1
ATOM 5037 N N . THR C 1 139 ? 15.349 28.155 6.968 1.00 27.39 136 THR C N 1
ATOM 5038 C CA . THR C 1 139 ? 16.345 27.133 6.825 1.00 26.53 136 THR C CA 1
ATOM 5039 C C . THR C 1 139 ? 17.226 27.526 5.671 1.00 27.34 136 THR C C 1
ATOM 5040 O O . THR C 1 139 ? 16.727 27.757 4.572 1.00 26.54 136 THR C O 1
ATOM 5044 N N . TRP C 1 140 ? 18.528 27.620 5.935 1.00 27.49 137 TRP C N 1
ATOM 5045 C CA . TRP C 1 140 ? 19.513 27.872 4.915 1.00 27.23 137 TRP C CA 1
ATOM 5046 C C . TRP C 1 140 ? 20.497 26.732 4.835 1.00 27.94 137 TRP C C 1
ATOM 5047 O O . TRP C 1 140 ? 20.917 26.205 5.882 1.00 29.29 137 TRP C O 1
ATOM 5058 N N . ILE C 1 141 ? 20.872 26.340 3.613 1.00 28.00 138 ILE C N 1
ATOM 5059 C CA . ILE C 1 141 ? 21.876 25.275 3.390 1.00 28.46 138 ILE C CA 1
ATOM 5060 C C . ILE C 1 141 ? 23.093 25.799 2.572 1.00 28.26 138 ILE C C 1
ATOM 5061 O O . ILE C 1 141 ? 22.921 26.353 1.485 1.00 27.40 138 ILE C O 1
ATOM 5066 N N . TYR C 1 142 ? 24.305 25.647 3.109 1.00 26.99 139 TYR C N 1
ATOM 5067 C CA . TYR C 1 142 ? 25.499 25.904 2.329 1.00 25.97 139 TYR C CA 1
ATOM 5068 C C . TYR C 1 142 ? 25.857 24.582 1.666 1.00 25.93 139 TYR C C 1
ATOM 5069 O O . TYR C 1 142 ? 26.041 23.562 2.348 1.00 24.93 139 TYR C O 1
ATOM 5078 N N . LEU C 1 143 ? 25.928 24.610 0.332 1.00 25.77 140 LEU C N 1
ATOM 5079 C CA . LEU C 1 143 ? 26.355 23.455 -0.441 1.00 25.91 140 LEU C CA 1
ATOM 5080 C C . LEU C 1 143 ? 27.764 23.704 -0.936 1.00 26.09 140 LEU C C 1
ATOM 5081 O O . LEU C 1 143 ? 28.026 24.650 -1.680 1.00 27.42 140 LEU C O 1
ATOM 5086 N N . HIS C 1 144 ? 28.686 22.869 -0.499 1.00 25.60 141 HIS C N 1
ATOM 5087 C CA . HIS C 1 144 ? 30.037 22.938 -1.002 1.00 24.64 141 HIS C CA 1
ATOM 5088 C C . HIS C 1 144 ? 30.124 22.312 -2.413 1.00 24.50 141 HIS C C 1
ATOM 5089 O O . HIS C 1 144 ? 30.907 22.756 -3.290 1.00 23.96 141 HIS C O 1
ATOM 5096 N N . ARG C 1 145 ? 29.321 21.268 -2.605 1.00 23.90 142 ARG C N 1
ATOM 5097 C CA . ARG C 1 145 ? 29.332 20.472 -3.816 1.00 23.76 142 ARG C CA 1
ATOM 5098 C C . ARG C 1 145 ? 27.965 20.601 -4.433 1.00 24.47 142 ARG C C 1
ATOM 5099 O O . ARG C 1 145 ? 26.976 20.846 -3.733 1.00 24.94 142 ARG C O 1
ATOM 5107 N N . ILE C 1 146 ? 27.912 20.414 -5.745 1.00 24.76 143 ILE C N 1
ATOM 5108 C CA . ILE C 1 146 ? 26.668 20.471 -6.493 1.00 24.38 143 ILE C CA 1
ATOM 5109 C C . ILE C 1 146 ? 26.294 19.081 -7.038 1.00 23.85 143 ILE C C 1
ATOM 5110 O O . ILE C 1 146 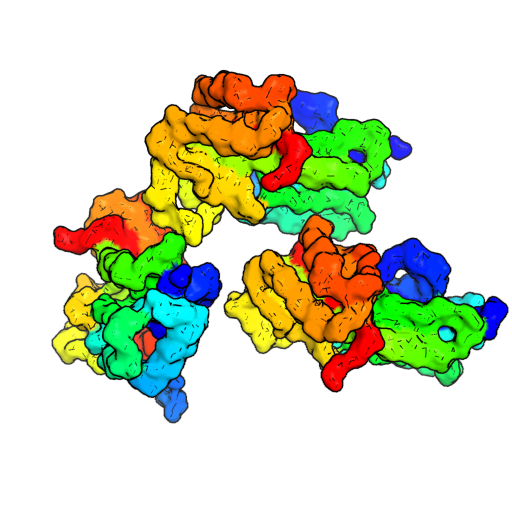? 25.150 18.844 -7.391 1.00 23.96 143 ILE C O 1
ATOM 5115 N N . ASP C 1 147 ? 27.274 18.181 -7.111 1.00 23.36 144 ASP C N 1
ATOM 5116 C CA . ASP C 1 147 ? 27.110 16.846 -7.649 1.00 23.91 144 ASP C CA 1
ATOM 5117 C C . ASP C 1 147 ? 25.909 16.127 -7.029 1.00 23.48 144 ASP C C 1
ATOM 5118 O O . ASP C 1 147 ? 25.076 15.574 -7.739 1.00 22.63 144 ASP C O 1
ATOM 5123 N N . GLU C 1 148 ? 25.805 16.142 -5.703 1.00 23.78 145 GLU C N 1
ATOM 5124 C CA . GLU C 1 148 ? 24.753 15.339 -5.042 1.00 24.28 145 GLU C CA 1
ATOM 5125 C C . GLU C 1 148 ? 23.372 15.997 -5.196 1.00 24.40 1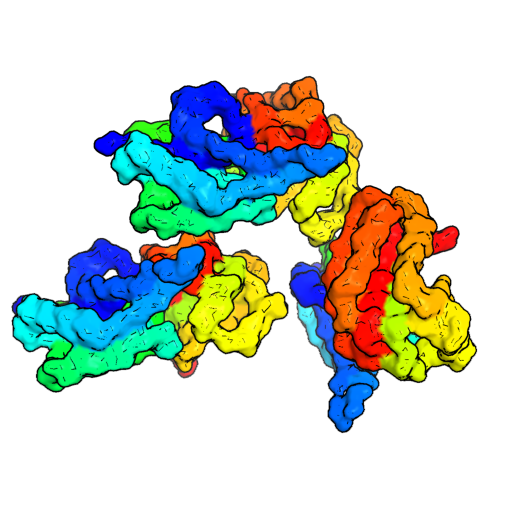45 GLU C C 1
ATOM 5126 O O . GLU C 1 148 ? 22.377 15.332 -5.511 1.00 23.69 145 GLU C O 1
ATOM 5132 N N . ILE C 1 149 ? 23.331 17.312 -5.033 1.00 25.15 146 ILE C N 1
ATOM 5133 C CA . ILE C 1 149 ? 22.054 18.007 -5.055 1.00 26.55 146 ILE C CA 1
ATOM 5134 C C . ILE C 1 149 ? 21.493 17.948 -6.469 1.00 27.61 146 ILE C C 1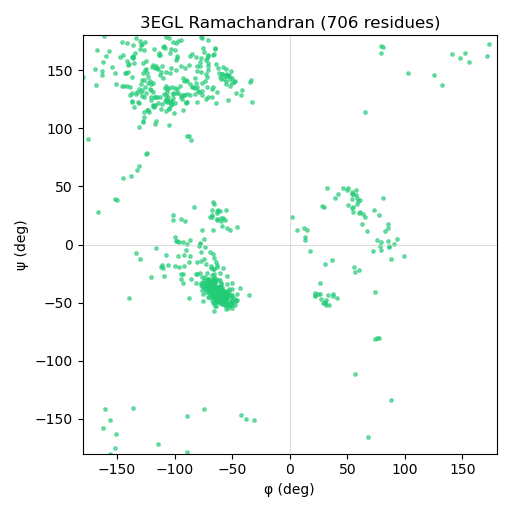
ATOM 5135 O O . ILE C 1 149 ? 20.285 17.752 -6.677 1.00 28.45 146 ILE C O 1
ATOM 5140 N N . TRP C 1 150 ? 22.395 18.076 -7.431 1.00 27.89 147 TRP C N 1
ATOM 5141 C CA . TRP C 1 150 ? 22.075 17.952 -8.842 1.00 28.66 147 TRP C CA 1
ATOM 5142 C C . TRP C 1 150 ? 21.407 16.607 -9.141 1.00 27.70 147 TRP C C 1
ATOM 5143 O O . TRP C 1 150 ? 20.386 16.556 -9.801 1.00 27.18 147 TRP C O 1
ATOM 5165 N N . SER C 1 152 ? 19.913 14.697 -7.180 1.00 27.37 149 SER C N 1
ATOM 5166 C CA . SER C 1 152 ? 18.829 14.426 -6.238 1.00 26.64 149 SER C CA 1
ATOM 5167 C C . SER C 1 152 ? 17.420 14.629 -6.766 1.00 26.20 149 SER C C 1
ATOM 5168 O O . SER C 1 152 ? 16.487 14.083 -6.184 1.00 26.42 149 SER C O 1
ATOM 5171 N N . GLY C 1 153 ? 17.261 15.455 -7.800 1.00 25.49 150 GLY C N 1
ATOM 5172 C CA . GLY C 1 153 ? 15.961 15.861 -8.285 1.00 25.49 150 GLY C CA 1
ATOM 5173 C C . GLY C 1 153 ? 15.290 16.959 -7.461 1.00 27.47 150 GLY C C 1
ATOM 5174 O O . GLY C 1 153 ? 14.242 17.455 -7.861 1.00 28.10 150 GLY C O 1
ATOM 5175 N N . ARG C 1 154 ? 15.868 17.391 -6.333 1.00 27.31 151 ARG C N 1
ATOM 5176 C CA . ARG C 1 154 ? 15.152 18.385 -5.526 1.00 28.28 151 ARG C CA 1
ATOM 5177 C C . ARG C 1 154 ? 15.391 19.859 -5.918 1.00 27.98 151 ARG C C 1
ATOM 5178 O O . ARG C 1 154 ? 14.901 20.768 -5.236 1.00 27.68 151 ARG C O 1
ATOM 5186 N N . ILE C 1 155 ? 16.143 20.103 -6.989 1.00 27.03 152 ILE C N 1
ATOM 5187 C CA . ILE C 1 155 ? 16.241 21.467 -7.510 1.00 26.19 152 ILE C CA 1
ATOM 5188 C C . ILE C 1 155 ? 15.829 21.534 -8.968 1.00 26.01 152 ILE C C 1
ATOM 5189 O O . ILE C 1 155 ? 16.011 20.577 -9.698 1.00 26.24 152 ILE C O 1
ATOM 5194 N N . SER C 1 156 ? 15.245 22.653 -9.376 1.00 25.78 153 SER C N 1
ATOM 5195 C CA . SER C 1 156 ? 14.947 22.902 -10.780 1.00 25.58 153 SER C CA 1
ATOM 5196 C C . SER C 1 156 ? 16.219 23.007 -11.616 1.00 25.89 153 SER C C 1
ATOM 5197 O O . SER C 1 156 ? 17.327 23.189 -11.094 1.00 26.03 153 SER C O 1
ATOM 5200 N N . THR C 1 157 ? 16.043 22.996 -12.929 1.00 25.75 154 THR C N 1
ATOM 5201 C CA . THR C 1 157 ? 17.184 23.019 -13.801 1.00 25.73 154 THR C CA 1
ATOM 5202 C C . THR C 1 157 ? 17.663 24.461 -13.897 1.00 24.99 154 THR C C 1
ATOM 5203 O O . THR C 1 157 ? 18.850 24.712 -14.130 1.00 24.86 154 THR C O 1
ATOM 5207 N N . ALA C 1 158 ? 16.757 25.412 -13.666 1.00 23.94 155 ALA C N 1
ATOM 5208 C CA . ALA C 1 158 ? 17.148 26.820 -13.648 1.00 23.30 155 ALA C CA 1
ATOM 5209 C C . ALA C 1 158 ? 18.077 27.079 -12.443 1.00 23.56 155 ALA C C 1
ATOM 5210 O O . ALA C 1 158 ? 19.097 27.780 -12.555 1.00 23.42 155 ALA C O 1
ATOM 5212 N N . THR C 1 159 ? 17.729 26.463 -11.315 1.00 23.46 156 THR C N 1
ATOM 5213 C CA . THR C 1 159 ? 18.530 26.514 -10.095 1.00 24.01 156 THR C CA 1
ATOM 5214 C C . THR C 1 159 ? 19.896 25.848 -10.287 1.00 23.14 156 THR C C 1
ATOM 5215 O O . THR C 1 159 ? 20.918 26.434 -9.959 1.00 22.99 156 THR C O 1
ATOM 5219 N N . ALA C 1 160 ? 19.881 24.636 -10.831 1.00 22.62 157 ALA C N 1
ATOM 5220 C CA . ALA C 1 160 ? 21.100 23.940 -11.238 1.00 22.85 157 ALA C CA 1
ATOM 5221 C C . ALA C 1 160 ? 22.063 24.848 -12.023 1.00 22.29 157 ALA C C 1
ATOM 5222 O O . ALA C 1 160 ? 23.226 24.963 -11.669 1.00 22.93 157 ALA C O 1
ATOM 5232 N N . VAL C 1 162 ? 22.205 28.111 -12.402 1.00 22.88 159 VAL C N 1
ATOM 5233 C CA . VAL C 1 162 ? 22.711 29.263 -11.655 1.00 24.14 159 VAL C CA 1
ATOM 5234 C C . VAL C 1 162 ? 23.868 28.828 -10.725 1.00 25.09 159 VAL C C 1
ATOM 5235 O O . VAL C 1 162 ? 24.834 29.594 -10.512 1.00 25.48 159 VAL C O 1
ATOM 5239 N N . SER C 1 163 ? 23.783 27.595 -10.207 1.00 24.98 160 SER C N 1
ATOM 5240 C CA . SER C 1 163 ? 24.799 27.039 -9.285 1.00 25.92 160 SER C CA 1
ATOM 5241 C C . SER C 1 163 ? 26.075 26.652 -10.010 1.00 26.24 160 SER C C 1
ATOM 5242 O O . SER C 1 163 ? 27.004 26.113 -9.393 1.00 26.75 160 SER C O 1
ATOM 5245 N N . THR C 1 164 ? 26.096 26.969 -11.304 1.00 26.00 161 THR C N 1
ATOM 5246 C CA . THR C 1 164 ? 27.186 26.751 -12.227 1.00 26.57 161 THR C CA 1
ATOM 5247 C C . THR C 1 164 ? 28.181 27.944 -12.389 1.00 27.31 161 THR C C 1
ATOM 5248 O O . THR C 1 164 ? 29.369 27.728 -12.642 1.00 27.78 161 THR C O 1
ATOM 5252 N N . ALA C 1 165 ? 27.722 29.191 -12.289 1.00 27.48 162 ALA C N 1
ATOM 5253 C CA . ALA C 1 165 ? 28.667 30.320 -12.391 1.00 27.54 162 ALA C CA 1
ATOM 5254 C C . ALA C 1 165 ? 28.359 31.422 -11.401 1.00 28.22 162 ALA C C 1
ATOM 5255 O O . ALA C 1 165 ? 29.280 31.914 -10.722 1.00 29.24 162 ALA C O 1
ATOM 5257 N N . LEU C 1 166 ? 27.085 31.808 -11.285 1.00 28.23 163 LEU C N 1
ATOM 5258 C CA . LEU C 1 166 ? 26.724 32.876 -10.343 1.00 28.46 163 LEU C CA 1
ATOM 5259 C C . LEU C 1 166 ? 26.834 32.464 -8.898 1.00 28.48 163 LEU C C 1
ATOM 5260 O O . LEU C 1 166 ? 27.272 33.255 -8.062 1.00 29.36 163 LEU C O 1
ATOM 5265 N N . ALA C 1 167 ? 26.438 31.226 -8.605 1.00 28.03 164 ALA C N 1
ATOM 5266 C CA . ALA C 1 167 ? 26.368 30.763 -7.239 1.00 27.13 164 ALA C CA 1
ATOM 5267 C C . ALA C 1 167 ? 27.037 29.391 -7.102 1.00 26.05 164 ALA C C 1
ATOM 5268 O O . ALA C 1 167 ? 26.380 28.414 -6.785 1.00 25.37 164 ALA C O 1
ATOM 5270 N N . THR C 1 168 ? 28.343 29.332 -7.350 1.00 26.51 165 THR C N 1
ATOM 5271 C CA . THR C 1 168 ? 29.063 28.050 -7.478 1.00 26.34 165 THR C CA 1
ATOM 5272 C C . THR C 1 168 ? 29.241 27.312 -6.144 1.00 26.47 165 THR C C 1
ATOM 5273 O O . THR C 1 168 ? 29.387 26.089 -6.136 1.00 26.68 165 THR C O 1
ATOM 5277 N N . ARG C 1 169 ? 29.225 28.062 -5.038 1.00 26.50 166 ARG C N 1
ATOM 5278 C CA . ARG C 1 169 ? 29.128 27.541 -3.672 1.00 26.27 166 ARG C CA 1
ATOM 5279 C C . ARG C 1 169 ? 27.924 28.236 -2.998 1.00 26.81 166 ARG C C 1
ATOM 5280 O O . ARG C 1 169 ? 28.057 29.155 -2.175 1.00 26.24 166 ARG C O 1
ATOM 5288 N N . PRO C 1 170 ? 26.727 27.778 -3.324 1.00 27.58 167 PRO C N 1
ATOM 5289 C CA . PRO C 1 170 ? 25.572 28.577 -2.950 1.00 28.17 167 PRO C CA 1
ATOM 5290 C C . PRO C 1 170 ? 25.026 28.369 -1.541 1.00 29.31 167 PRO C C 1
ATOM 5291 O O . PRO C 1 170 ? 25.297 27.361 -0.884 1.00 28.18 167 PRO C O 1
ATOM 5295 N N . ILE C 1 171 ? 24.211 29.348 -1.135 1.00 30.55 168 ILE C N 1
ATOM 5296 C CA . ILE C 1 171 ? 23.292 29.219 -0.050 1.00 30.07 168 ILE C CA 1
ATOM 5297 C C . ILE C 1 171 ? 21.938 28.927 -0.663 1.00 31.46 168 ILE C C 1
ATOM 5298 O O . ILE C 1 171 ? 21.413 29.696 -1.470 1.00 30.84 168 ILE C O 1
ATOM 5311 N N . ARG C 1 173 ? 17.791 27.854 0.215 1.00 37.96 170 ARG C N 1
ATOM 5312 C CA . ARG C 1 173 ? 16.768 28.214 1.152 1.00 39.60 170 ARG C CA 1
ATOM 5313 C C . ARG C 1 173 ? 15.481 27.520 0.732 1.00 40.31 170 ARG C C 1
ATOM 5314 O O . ARG C 1 173 ? 15.444 26.937 -0.335 1.00 39.93 170 ARG C O 1
ATOM 5322 N N . PHE C 1 174 ? 14.433 27.595 1.550 1.00 41.83 171 PHE C N 1
ATOM 5323 C CA . PHE C 1 174 ? 13.096 27.109 1.160 1.00 43.41 171 PHE C CA 1
ATOM 5324 C C . PHE C 1 174 ? 11.992 28.135 0.954 1.00 44.04 171 PHE C C 1
ATOM 5325 O O . PHE C 1 174 ? 11.600 28.800 1.890 1.00 44.73 171 PHE C O 1
ATOM 5333 N N . ASN C 1 175 ? 11.468 28.245 -0.260 1.00 45.08 172 ASN C N 1
ATOM 5334 C CA . ASN C 1 175 ? 10.154 28.845 -0.444 1.00 46.33 172 ASN C CA 1
ATOM 5335 C C . ASN C 1 175 ? 9.189 27.891 -1.116 1.00 46.74 172 ASN C C 1
ATOM 5336 O O . ASN C 1 175 ? 9.581 27.123 -2.033 1.00 47.06 172 ASN C O 1
ATOM 5341 N N . GLY C 1 176 ? 7.942 27.926 -0.628 1.00 45.86 173 GLY C N 1
ATOM 5342 C CA . GLY C 1 176 ? 6.895 27.070 -1.125 1.00 45.50 173 GLY C CA 1
ATOM 5343 C C . GLY C 1 176 ? 7.230 25.609 -0.891 1.00 46.73 173 GLY C C 1
ATOM 5344 O O . GLY C 1 176 ? 6.641 24.716 -1.506 1.00 47.51 173 GLY C O 1
ATOM 5345 N N . GLY C 1 177 ? 8.164 25.326 0.000 1.00 46.43 174 GLY C N 1
ATOM 5346 C CA . GLY C 1 177 ? 8.565 23.935 0.183 1.00 47.43 174 GLY C CA 1
ATOM 5347 C C . GLY C 1 177 ? 9.683 23.529 -0.772 1.00 47.57 174 GLY C C 1
ATOM 5348 O O . GLY C 1 177 ? 10.296 22.472 -0.568 1.00 46.62 174 GLY C O 1
ATOM 5349 N N . ARG C 1 178 ? 9.929 24.401 -1.776 1.00 47.35 175 ARG C N 1
ATOM 5350 C CA . ARG C 1 178 ? 10.984 24.284 -2.804 1.00 47.64 175 ARG C CA 1
ATOM 5351 C C . ARG C 1 178 ? 12.380 24.906 -2.490 1.00 46.69 175 ARG C C 1
ATOM 5352 O O . ARG C 1 178 ? 12.499 26.042 -2.015 1.00 45.74 175 ARG C O 1
ATOM 5368 N N . GLU C 1 180 ? 15.786 26.658 -3.290 1.00 41.91 177 GLU C N 1
ATOM 5369 C CA . GLU C 1 180 ? 16.171 27.666 -4.273 1.00 41.18 177 GLU C CA 1
ATOM 5370 C C . GLU C 1 180 ? 17.360 28.496 -3.778 1.00 40.04 177 GLU C C 1
ATOM 5371 O O . GLU C 1 180 ? 17.691 28.440 -2.588 1.00 39.84 177 GLU C O 1
ATOM 5377 N N . ILE C 1 181 ? 18.017 2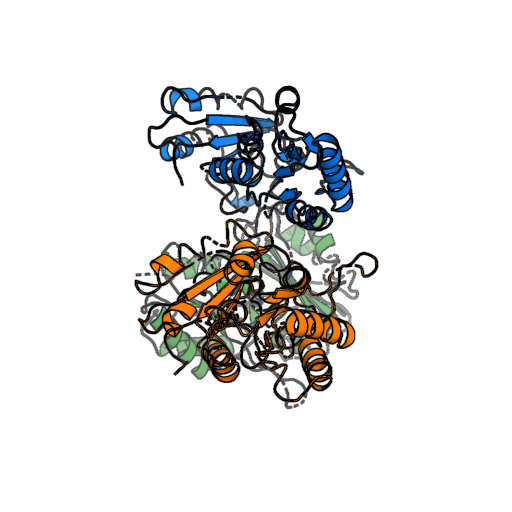9.235 -4.674 1.00 38.43 178 ILE C N 1
ATOM 5378 C CA . ILE C 1 181 ? 19.195 29.985 -4.285 1.00 37.72 178 ILE C CA 1
ATOM 5379 C C . ILE C 1 181 ? 18.797 31.169 -3.429 1.00 37.58 178 ILE C C 1
ATOM 5380 O O . ILE C 1 181 ? 17.849 31.864 -3.727 1.00 37.89 178 ILE C O 1
ATOM 5385 N N . ALA C 1 182 ? 19.526 31.385 -2.348 1.00 37.17 179 ALA C N 1
ATOM 5386 C CA . ALA C 1 182 ? 19.230 32.477 -1.446 1.00 36.29 179 ALA C CA 1
ATOM 5387 C C . ALA C 1 182 ? 20.315 33.507 -1.572 1.00 35.77 179 ALA C C 1
ATOM 5388 O O . ALA C 1 182 ? 20.115 34.655 -1.208 1.00 37.02 179 ALA C O 1
ATOM 5390 N N . ALA C 1 183 ? 21.461 33.086 -2.087 1.00 34.93 180 ALA C N 1
ATOM 5391 C CA . ALA C 1 183 ? 22.665 33.901 -2.170 1.00 34.18 180 ALA C CA 1
ATOM 5392 C C . ALA C 1 183 ? 23.565 33.376 -3.293 1.00 34.05 180 ALA C C 1
ATOM 5393 O O . ALA C 1 183 ? 24.017 32.204 -3.272 1.00 32.98 180 ALA C O 1
ATOM 5406 N N . THR C 1 185 ? 26.721 33.069 -4.350 1.00 31.90 182 THR C N 1
ATOM 5407 C CA . THR C 1 185 ? 28.042 33.149 -3.768 1.00 30.90 182 THR C CA 1
ATOM 5408 C C . THR C 1 185 ? 28.900 32.058 -4.342 1.00 30.42 182 THR C C 1
ATOM 5409 O O . THR C 1 185 ? 28.389 30.976 -4.686 1.00 29.53 182 THR C O 1
ATOM 5413 N N A ARG C 1 186 ? 30.203 32.326 -4.421 0.50 29.87 183 ARG C N 1
ATOM 5414 N N B ARG C 1 186 ? 30.203 32.326 -4.431 0.50 29.93 183 ARG C N 1
ATOM 5415 C CA A ARG C 1 186 ? 31.118 31.463 -5.158 0.50 29.93 183 ARG C CA 1
ATOM 5416 C CA B ARG C 1 186 ? 31.119 31.443 -5.147 0.50 30.04 183 ARG C CA 1
ATOM 5417 C C A ARG C 1 186 ? 32.288 30.939 -4.326 0.50 29.93 183 ARG C C 1
ATOM 5418 C C B ARG C 1 186 ? 32.246 30.880 -4.295 0.50 29.99 183 ARG C C 1
ATOM 5419 O O A ARG C 1 186 ? 33.090 30.149 -4.818 0.50 30.43 183 ARG C O 1
ATOM 5420 O O B ARG C 1 186 ? 32.987 30.013 -4.747 0.50 30.52 183 ARG C O 1
ATOM 5435 N N . THR C 1 187 ? 32.399 31.389 -3.079 1.00 29.86 184 THR C N 1
ATOM 5436 C CA . THR C 1 187 ? 33.388 30.846 -2.143 1.00 29.15 184 THR C CA 1
ATOM 5437 C C . THR C 1 187 ? 32.664 30.626 -0.807 1.00 29.63 184 THR C C 1
ATOM 5438 O O . THR C 1 187 ? 31.593 31.235 -0.559 1.00 28.09 184 THR C O 1
ATOM 5442 N N . GLN C 1 188 ? 33.232 29.765 0.040 1.00 29.34 185 GLN C N 1
ATOM 5443 C CA . GLN C 1 188 ? 32.637 29.512 1.325 1.00 30.19 185 GLN C CA 1
ATOM 5444 C C . GLN C 1 188 ? 32.607 30.760 2.215 1.00 30.93 185 GLN C C 1
ATOM 5445 O O . GLN C 1 188 ? 31.614 31.020 2.898 1.00 31.50 185 GLN C O 1
ATOM 5451 N N . SER C 1 189 ? 33.671 31.542 2.192 1.00 31.72 186 SER C N 1
ATOM 5452 C CA . SER C 1 189 ? 33.728 32.803 2.947 1.00 32.29 186 SER C CA 1
ATOM 5453 C C . SER C 1 189 ? 32.576 33.690 2.609 1.00 31.80 186 SER C C 1
ATOM 5454 O O . SER C 1 189 ? 31.888 34.158 3.489 1.00 32.44 186 SER C O 1
ATOM 5468 N N . ALA C 1 191 ? 29.869 32.848 1.029 1.00 27.96 188 ALA C N 1
ATOM 5469 C CA . ALA C 1 191 ? 28.636 32.123 1.385 1.00 27.38 188 ALA C CA 1
ATOM 5470 C C . ALA C 1 191 ? 28.271 32.330 2.871 1.00 27.45 188 ALA C C 1
ATOM 5471 O O . ALA C 1 191 ? 27.135 32.694 3.206 1.00 27.18 188 ALA C O 1
ATOM 5473 N N . PHE C 1 192 ? 29.251 32.129 3.744 1.00 27.24 189 PHE C N 1
ATOM 5474 C CA . PHE C 1 192 ? 29.059 32.299 5.177 1.00 27.51 189 PHE C CA 1
ATOM 5475 C C . PHE C 1 192 ? 28.693 33.738 5.533 1.00 28.14 189 PHE C C 1
ATOM 5476 O O . PHE C 1 192 ? 27.766 33.952 6.315 1.00 28.22 189 PHE C O 1
ATOM 5484 N N . ALA C 1 193 ? 29.375 34.712 4.918 1.00 27.29 190 ALA C N 1
ATOM 5485 C CA . ALA C 1 193 ? 29.154 36.114 5.226 1.00 27.04 190 ALA C CA 1
ATOM 5486 C C . ALA C 1 193 ? 27.744 36.538 4.873 1.00 27.54 190 ALA C C 1
ATOM 5487 O O . ALA C 1 193 ? 27.100 37.299 5.623 1.00 27.74 190 ALA C O 1
ATOM 5500 N N . LEU C 1 195 ? 25.061 34.522 4.481 1.00 28.15 192 LEU C N 1
ATOM 5501 C CA . LEU C 1 195 ? 24.149 33.754 5.321 1.00 28.74 192 LEU C CA 1
ATOM 5502 C C . LEU C 1 195 ? 23.922 34.483 6.651 1.00 28.88 192 LEU C C 1
ATOM 5503 O O . LEU C 1 195 ? 22.768 34.762 7.033 1.00 28.50 192 LEU C O 1
ATOM 5508 N N . VAL C 1 196 ? 25.036 34.843 7.302 1.00 28.67 193 VAL C N 1
ATOM 5509 C CA . VAL C 1 196 ? 25.056 35.613 8.554 1.00 28.11 193 VAL C CA 1
ATOM 5510 C C . VAL C 1 196 ? 24.287 36.946 8.400 1.00 29.30 193 VAL C C 1
ATOM 5511 O O . VAL C 1 196 ? 23.511 37.344 9.272 1.00 29.49 193 VAL C O 1
ATOM 5515 N N . GLU C 1 197 ? 24.500 37.628 7.283 1.00 29.08 194 GLU C N 1
ATOM 5516 C CA . GLU C 1 197 ? 23.829 38.875 7.053 1.00 29.70 194 GLU C CA 1
ATOM 5517 C C . GLU C 1 197 ? 22.301 38.687 6.878 1.00 29.29 194 GLU C C 1
ATOM 5518 O O . GLU C 1 197 ? 21.501 39.484 7.382 1.00 29.38 194 GLU C O 1
ATOM 5524 N N . LEU C 1 198 ? 21.904 37.651 6.149 1.00 28.46 195 LEU C N 1
ATOM 5525 C CA . LEU C 1 198 ? 20.503 37.311 6.007 1.00 27.70 195 LEU C CA 1
ATOM 5526 C C . LEU C 1 198 ? 19.847 36.934 7.349 1.00 26.80 195 LEU C C 1
ATOM 5527 O O . LEU C 1 198 ? 18.723 37.330 7.635 1.00 26.10 195 LEU C O 1
ATOM 5532 N N . ALA C 1 199 ? 20.554 36.157 8.159 1.00 26.16 196 ALA C N 1
ATOM 5533 C CA . ALA C 1 199 ? 20.103 35.854 9.518 1.00 26.57 196 ALA C CA 1
ATOM 5534 C C . ALA C 1 199 ? 19.980 37.119 10.403 1.00 26.58 196 ALA C C 1
ATOM 5535 O O . ALA C 1 199 ? 18.956 37.328 11.060 1.00 26.28 196 ALA C O 1
ATOM 5537 N N . GLN C 1 200 ? 21.014 37.957 10.408 1.00 26.65 197 GLN C N 1
ATOM 5538 C CA . GLN C 1 200 ? 20.980 39.211 11.116 1.00 27.73 197 GLN C CA 1
ATOM 5539 C C . GLN C 1 200 ? 19.758 40.054 10.798 1.00 27.24 197 GLN C C 1
ATOM 5540 O O . GLN C 1 200 ? 19.103 40.529 11.704 1.00 28.06 197 GLN C O 1
ATOM 5546 N N . ILE C 1 201 ? 19.487 40.282 9.517 1.00 26.51 198 ILE C N 1
ATOM 5547 C CA . ILE C 1 201 ? 18.374 41.111 9.102 1.00 26.24 198 ILE C CA 1
ATOM 5548 C C . ILE C 1 201 ? 17.076 40.438 9.520 1.00 25.94 198 ILE C C 1
ATOM 5549 O O . ILE C 1 201 ? 16.169 41.068 10.093 1.00 25.45 198 ILE C O 1
ATOM 5554 N N . ARG C 1 202 ? 17.005 39.144 9.257 1.00 25.48 199 ARG C N 1
ATOM 5555 C CA . ARG C 1 202 ? 15.851 38.359 9.692 1.00 26.28 199 ARG C CA 1
ATOM 5556 C C . ARG C 1 202 ? 15.595 38.429 11.216 1.00 26.65 199 ARG C C 1
ATOM 5557 O O . ARG C 1 202 ? 14.451 38.556 11.631 1.00 26.52 199 ARG C O 1
ATOM 5565 N N . ALA C 1 203 ? 16.646 38.377 12.043 1.00 26.85 200 ALA C N 1
ATOM 5566 C CA . ALA C 1 203 ? 16.451 38.369 13.512 1.00 27.00 200 ALA C CA 1
ATOM 5567 C C . ALA C 1 203 ? 15.783 39.644 14.001 1.00 27.55 200 ALA C C 1
ATOM 5568 O O . ALA C 1 203 ? 15.021 39.625 14.991 1.00 27.67 200 ALA C O 1
ATOM 5570 N N . ASP C 1 204 ? 16.048 40.744 13.294 1.00 27.87 201 ASP C N 1
ATOM 5571 C CA . ASP C 1 204 ? 15.389 42.006 13.593 1.00 28.80 201 ASP C CA 1
ATOM 5572 C C . ASP C 1 204 ? 15.692 42.422 15.065 1.00 28.22 201 ASP C C 1
ATOM 5573 O O . ASP C 1 204 ? 14.835 42.938 15.783 1.00 27.85 201 ASP C O 1
ATOM 5578 N N . GLY C 1 205 ? 16.920 42.164 15.516 1.00 27.74 202 GLY C N 1
ATOM 5579 C CA . GLY C 1 205 ? 17.330 42.579 16.882 1.00 27.03 202 GLY C CA 1
ATOM 5580 C C . GLY C 1 205 ? 16.864 41.694 18.038 1.00 26.28 202 GLY C C 1
ATOM 5581 O O . GLY C 1 205 ? 17.136 42.002 19.180 1.00 25.45 202 GLY C O 1
ATOM 5582 N N . GLU C 1 206 ? 16.164 40.598 17.736 1.00 25.94 203 GLU C N 1
ATOM 5583 C CA . GLU C 1 206 ? 15.654 39.706 18.761 1.00 26.39 203 GLU C CA 1
ATOM 5584 C C . GLU C 1 206 ? 16.367 38.364 18.751 1.00 25.93 203 GLU C C 1
ATOM 5585 O O . GLU C 1 206 ? 16.842 37.931 17.721 1.00 25.47 203 GLU C O 1
ATOM 5591 N N . PRO C 1 207 ? 16.408 37.691 19.914 1.00 25.59 204 PRO C N 1
ATOM 5592 C CA . PRO C 1 207 ? 17.098 36.422 20.039 1.00 25.24 204 PRO C CA 1
ATOM 5593 C C . PRO C 1 207 ? 16.634 35.385 19.026 1.00 25.71 204 PRO C C 1
ATOM 5594 O O . PRO C 1 207 ? 15.466 35.333 18.680 1.00 25.55 204 PRO C O 1
ATOM 5598 N N . VAL C 1 208 ? 17.558 34.545 18.569 1.00 25.97 205 VAL C N 1
ATOM 5599 C CA . VAL C 1 208 ? 17.221 33.502 17.611 1.00 25.47 205 VAL C CA 1
ATOM 5600 C C . VAL C 1 208 ? 17.613 32.167 18.190 1.00 25.62 205 VAL C C 1
ATOM 5601 O O . VAL C 1 208 ? 18.636 32.071 18.884 1.00 25.48 205 VAL C O 1
ATOM 5605 N N . PHE C 1 209 ? 16.822 31.132 17.919 1.00 25.01 206 PHE C N 1
ATOM 5606 C CA . PHE C 1 209 ? 17.308 29.818 18.204 1.00 25.67 206 PHE C CA 1
ATOM 5607 C C . PHE C 1 209 ? 17.967 29.230 16.939 1.00 25.69 206 PHE C C 1
ATOM 5608 O O . PHE C 1 209 ? 17.318 29.148 15.896 1.00 25.13 206 PHE C O 1
ATOM 5616 N N . ILE C 1 210 ? 19.224 28.794 17.060 1.00 25.32 207 ILE C N 1
ATOM 5617 C CA . ILE C 1 210 ? 19.979 28.259 15.926 1.00 25.61 207 ILE C CA 1
ATOM 5618 C C . ILE C 1 210 ? 20.437 26.817 16.130 1.00 25.45 207 ILE C C 1
ATOM 5619 O O . ILE C 1 210 ? 21.104 26.491 17.136 1.00 24.79 207 ILE C O 1
ATOM 5624 N N . ALA C 1 211 ? 20.110 25.952 15.169 1.00 25.49 208 ALA C N 1
ATOM 5625 C CA . ALA C 1 211 ? 20.730 24.616 15.122 1.00 26.04 208 ALA C CA 1
ATOM 5626 C C . ALA C 1 211 ? 21.613 24.535 13.889 1.00 26.60 208 ALA C C 1
ATOM 5627 O O . ALA C 1 211 ? 21.157 24.824 12.765 1.00 26.84 208 ALA C O 1
ATOM 5629 N N . ILE C 1 212 ? 22.871 24.157 14.082 1.00 26.41 209 ILE C N 1
ATOM 5630 C CA . ILE C 1 212 ? 23.779 24.052 12.943 1.00 26.39 209 ILE C CA 1
ATOM 5631 C C . ILE C 1 212 ? 24.068 22.590 12.689 1.00 27.21 209 ILE C C 1
ATOM 5632 O O . ILE C 1 212 ? 24.402 21.855 13.614 1.00 26.81 209 ILE C O 1
ATOM 5637 N N . GLY C 1 213 ? 23.902 22.167 11.435 1.00 27.85 210 GLY C N 1
ATOM 5638 C CA . GLY C 1 213 ? 24.180 20.762 11.054 1.00 29.28 210 GLY C CA 1
ATOM 5639 C C . GLY C 1 213 ? 25.301 20.737 10.031 1.00 29.62 210 GLY C C 1
ATOM 5640 O O . GLY C 1 213 ? 25.629 21.770 9.447 1.00 30.05 210 GLY C O 1
ATOM 5641 N N . GLN C 1 214 ? 25.853 19.566 9.753 1.00 30.59 211 GLN C N 1
ATOM 5642 C CA . GLN C 1 214 ? 27.148 19.520 9.114 1.00 32.50 211 GLN C CA 1
ATOM 5643 C C . GLN C 1 214 ? 27.388 18.109 8.515 1.00 33.73 211 GLN C C 1
ATOM 5644 O O . GLN C 1 214 ? 26.914 17.107 9.040 1.00 34.71 211 GLN C O 1
ATOM 5650 N N . ASN C 1 215 ? 28.091 18.051 7.392 1.00 34.90 212 ASN C N 1
ATOM 5651 C CA . ASN C 1 215 ? 28.405 16.834 6.677 1.00 35.06 212 ASN C CA 1
ATOM 5652 C C . ASN C 1 215 ? 29.854 16.788 6.351 1.00 34.87 212 ASN C C 1
ATOM 5653 O O . ASN C 1 215 ? 30.269 17.423 5.401 1.00 35.34 212 ASN C O 1
ATOM 5658 N N . GLU C 1 216 ? 30.637 16.046 7.110 1.00 34.85 213 GLU C N 1
ATOM 5659 C CA . GLU C 1 216 ? 32.060 16.121 6.992 1.00 35.75 213 GLU C CA 1
ATOM 5660 C C . GLU C 1 216 ? 32.562 17.591 6.844 1.00 35.64 213 GLU C C 1
ATOM 5661 O O . GLU C 1 216 ? 33.423 17.882 6.022 1.00 35.71 213 GLU C O 1
ATOM 5667 N N . ALA C 1 217 ? 32.017 18.514 7.635 1.00 35.47 214 ALA C N 1
ATOM 5668 C CA . ALA C 1 217 ? 32.547 19.880 7.695 1.00 35.31 214 ALA C CA 1
ATOM 5669 C C . ALA C 1 217 ? 32.453 20.503 9.111 1.00 35.73 214 ALA C C 1
ATOM 5670 O O . ALA C 1 217 ? 31.836 21.578 9.298 1.00 34.96 214 ALA C O 1
ATOM 5672 N N . ARG C 1 218 ? 33.067 19.831 10.096 1.00 36.38 215 ARG C N 1
ATOM 5673 C CA . ARG C 1 218 ? 33.058 20.280 11.494 1.00 37.27 215 ARG C CA 1
ATOM 5674 C C . ARG C 1 218 ? 33.718 21.627 11.675 1.00 37.17 215 ARG C C 1
ATOM 5675 O O . ARG C 1 218 ? 33.151 22.502 12.322 1.00 37.28 215 ARG C O 1
ATOM 5683 N N . GLU C 1 219 ? 34.907 21.805 11.110 1.00 37.22 216 GLU C N 1
ATOM 5684 C CA . GLU C 1 219 ? 35.634 23.065 11.267 1.00 37.85 216 GLU C CA 1
ATOM 5685 C C . GLU C 1 219 ? 34.842 24.212 10.685 1.00 36.42 216 GLU C C 1
ATOM 5686 O O . GLU C 1 219 ? 34.698 25.257 11.326 1.00 37.39 216 GLU C O 1
ATOM 5692 N N . ALA C 1 220 ? 34.345 24.013 9.467 1.00 34.02 217 ALA C N 1
ATOM 5693 C CA . ALA C 1 220 ? 33.503 24.987 8.796 1.00 32.26 217 ALA C CA 1
ATOM 5694 C C . ALA C 1 220 ? 32.251 25.300 9.625 1.00 30.62 217 ALA C C 1
ATOM 5695 O O . ALA C 1 220 ? 31.841 26.445 9.733 1.00 29.43 217 ALA C O 1
ATOM 5697 N N . ALA C 1 221 ? 31.654 24.282 10.222 1.00 29.50 218 ALA C N 1
ATOM 5698 C CA . ALA C 1 221 ? 30.441 24.529 10.986 1.00 29.36 218 ALA C CA 1
ATOM 5699 C C . ALA C 1 221 ? 30.774 25.370 12.235 1.00 29.00 218 ALA C C 1
ATOM 5700 O O . ALA C 1 221 ? 30.009 26.293 12.528 1.00 29.19 218 ALA C O 1
ATOM 5713 N N . GLN C 1 223 ? 33.129 27.512 12.561 1.00 28.38 220 GLN C N 1
ATOM 5714 C CA . GLN C 1 223 ? 33.449 28.840 12.049 1.00 29.53 220 GLN C CA 1
ATOM 5715 C C . GLN C 1 223 ? 32.199 29.621 11.797 1.00 29.96 220 GLN C C 1
ATOM 5716 O O . GLN C 1 223 ? 32.096 30.776 12.207 1.00 31.00 220 GLN C O 1
ATOM 5722 N N . LEU C 1 224 ? 31.243 28.989 11.126 1.00 29.73 221 LEU C N 1
ATOM 5723 C CA . LEU C 1 224 ? 30.026 29.670 10.785 1.00 30.37 221 LEU C CA 1
ATOM 5724 C C . LEU C 1 224 ? 29.284 30.014 12.070 1.00 31.36 221 LEU C C 1
ATOM 5725 O O . LEU C 1 224 ? 28.727 31.119 12.187 1.00 31.70 221 LEU C O 1
ATOM 5730 N N . GLU C 1 225 ? 29.320 29.091 13.038 1.00 31.78 222 GLU C N 1
ATOM 5731 C CA . GLU C 1 225 ? 28.741 29.329 14.356 1.00 33.04 222 GLU C CA 1
ATOM 5732 C C . GLU C 1 225 ? 29.273 30.590 15.044 1.00 33.48 222 GLU C C 1
ATOM 5733 O O . GLU C 1 225 ? 28.477 31.426 15.521 1.00 33.01 222 GLU C O 1
ATOM 5739 N N . GLU C 1 226 ? 30.601 30.727 15.066 1.00 33.55 223 GLU C N 1
ATOM 5740 C CA . GLU C 1 226 ? 31.239 31.920 15.628 1.00 34.26 223 GLU C CA 1
ATOM 5741 C C . GLU C 1 226 ? 30.786 33.164 14.911 1.00 33.10 223 GLU C C 1
ATOM 5742 O O . GLU C 1 226 ? 30.457 34.162 15.549 1.00 33.14 223 GLU C O 1
ATOM 5748 N N . LEU C 1 227 ? 30.758 33.127 13.585 1.00 32.40 224 LEU C N 1
ATOM 5749 C CA . LEU C 1 227 ? 30.281 34.312 12.868 1.00 31.72 224 LEU C CA 1
ATOM 5750 C C . LEU C 1 227 ? 28.841 34.652 13.273 1.00 31.02 224 LEU C C 1
ATOM 5751 O O . LEU C 1 227 ? 28.524 35.808 13.410 1.00 31.46 224 LEU C O 1
ATOM 5756 N N . LEU C 1 228 ? 28.005 33.637 13.487 1.00 30.11 225 LEU C N 1
ATOM 5757 C CA . LEU C 1 228 ? 26.618 33.842 13.857 1.00 29.88 225 LEU C CA 1
ATOM 5758 C C . LEU C 1 228 ? 26.505 34.380 15.273 1.00 30.33 225 LEU C C 1
ATOM 5759 O O . LEU C 1 228 ? 25.737 35.339 15.530 1.00 29.94 225 LEU C O 1
ATOM 5764 N N . ARG C 1 229 ? 27.270 33.773 16.184 1.00 30.68 226 ARG C N 1
ATOM 5765 C CA . ARG C 1 229 ? 27.428 34.308 17.540 1.00 31.52 226 ARG C CA 1
ATOM 5766 C C . ARG C 1 229 ? 27.706 35.814 17.586 1.00 31.75 226 ARG C C 1
ATOM 5767 O O . ARG C 1 229 ? 27.053 36.522 18.342 1.00 32.43 226 ARG C O 1
ATOM 5775 N N . ASN C 1 230 ? 28.640 36.303 16.777 1.00 31.59 227 ASN C N 1
ATOM 5776 C CA . ASN C 1 230 ? 29.044 37.709 16.845 1.00 32.18 227 ASN C CA 1
ATOM 5777 C C . ASN C 1 230 ? 28.019 38.659 16.282 1.00 31.67 227 ASN C C 1
ATOM 5778 O O . ASN C 1 230 ? 27.931 39.805 16.707 1.00 32.07 227 ASN C O 1
ATOM 5783 N N . ALA C 1 231 ? 27.238 38.161 15.338 1.00 30.75 228 ALA C N 1
ATOM 5784 C CA . ALA C 1 231 ? 26.333 38.975 14.569 1.00 29.90 228 ALA C CA 1
ATOM 5785 C C . ALA C 1 231 ? 24.901 39.006 15.130 1.00 29.48 228 ALA C C 1
ATOM 5786 O O . ALA C 1 231 ? 24.171 39.975 14.940 1.00 29.65 228 ALA C O 1
ATOM 5788 N N . LEU C 1 232 ? 24.484 37.931 15.783 1.00 29.47 229 LEU C N 1
ATOM 5789 C CA . LEU C 1 232 ? 23.088 37.779 16.157 1.00 29.01 229 LEU C CA 1
ATOM 5790 C C . LEU C 1 232 ? 22.849 38.354 17.533 1.00 28.61 229 LEU C C 1
ATOM 5791 O O . LEU C 1 232 ? 23.765 38.346 18.369 1.00 29.18 229 LEU C O 1
ATOM 5796 N N . PRO C 1 233 ? 21.613 38.823 17.791 1.00 28.06 230 PRO C N 1
ATOM 5797 C CA . PRO C 1 233 ? 21.339 39.512 19.048 1.00 27.70 230 PRO C CA 1
ATOM 5798 C C . PRO C 1 233 ? 21.662 38.650 20.264 1.00 28.14 230 PRO C C 1
ATOM 5799 O O . PRO C 1 233 ? 21.649 37.408 20.184 1.00 27.76 230 PRO C O 1
ATOM 5803 N N . GLU C 1 234 ? 21.990 39.329 21.361 1.00 28.51 231 GLU C N 1
ATOM 5804 C CA . GLU C 1 234 ? 22.237 38.708 22.654 1.00 29.24 231 GLU C CA 1
ATOM 5805 C C . GLU C 1 234 ? 21.011 37.906 23.089 1.00 29.05 231 GLU C C 1
ATOM 5806 O O . GLU C 1 234 ? 19.853 38.355 22.859 1.00 28.63 231 GLU C O 1
ATOM 5812 N N . GLY C 1 235 ? 21.268 36.749 23.716 1.00 27.17 232 GLY C N 1
ATOM 5813 C CA . GLY C 1 235 ? 20.219 35.873 24.172 1.00 26.60 232 GLY C CA 1
ATOM 5814 C C . GLY C 1 235 ? 19.858 34.807 23.154 1.00 26.58 232 GLY C C 1
ATOM 5815 O O . GLY C 1 235 ? 18.930 34.036 23.338 1.00 25.27 232 GLY C O 1
ATOM 5816 N N . SER C 1 236 ? 20.600 34.759 22.064 1.00 27.41 233 SER C N 1
ATOM 5817 C CA . SER C 1 236 ? 20.398 33.696 21.089 1.00 28.24 233 SER C CA 1
ATOM 5818 C C . SER C 1 236 ? 20.960 32.374 21.594 1.00 29.27 233 SER C C 1
ATOM 5819 O O . SER C 1 236 ? 21.702 32.323 22.547 1.00 30.29 233 SER C O 1
ATOM 5822 N N . SER C 1 237 ? 20.585 31.297 20.939 1.00 30.81 234 SER C N 1
ATOM 5823 C CA . SER C 1 237 ? 21.016 29.969 21.292 1.00 31.45 234 SER C CA 1
ATOM 5824 C C . SER C 1 237 ? 21.618 29.223 20.089 1.00 31.14 234 SER C C 1
ATOM 5825 O O . SER C 1 237 ? 21.174 29.397 18.970 1.00 30.07 234 SER C O 1
ATOM 5828 N N . PHE C 1 238 ? 22.599 28.356 20.344 1.00 31.70 235 PHE C N 1
ATOM 5829 C CA . PHE C 1 238 ? 23.316 27.650 19.288 1.00 31.33 235 PHE C CA 1
ATOM 5830 C C . PHE C 1 238 ? 23.498 26.208 19.635 1.00 31.79 235 PHE C C 1
ATOM 5831 O O . PHE C 1 238 ? 24.246 25.887 20.543 1.00 32.59 235 PHE C O 1
ATOM 5847 N N . SER C 1 240 ? 24.381 22.200 18.092 1.00 31.04 237 SER C N 1
ATOM 5848 C CA . SER C 1 240 ? 24.979 21.408 17.001 1.00 31.50 237 SER C CA 1
ATOM 5849 C C . SER C 1 240 ? 24.160 20.162 16.790 1.00 30.99 237 SER C C 1
ATOM 5850 O O . SER C 1 240 ? 23.789 19.508 17.744 1.00 30.92 237 SER C O 1
ATOM 5853 N N . VAL C 1 241 ? 23.901 19.810 15.551 1.00 31.58 238 VAL C N 1
ATOM 5854 C CA . VAL C 1 241 ? 23.197 18.557 15.259 1.00 32.62 238 VAL C CA 1
ATOM 5855 C C . VAL C 1 241 ? 23.826 17.776 14.123 1.00 33.76 238 VAL C C 1
ATOM 5856 O O . VAL C 1 241 ? 24.486 18.317 13.228 1.00 33.32 238 VAL C O 1
ATOM 5860 N N . ASP C 1 242 ? 23.563 16.485 14.141 1.00 35.72 239 ASP C N 1
ATOM 5861 C CA . ASP C 1 242 ? 24.016 15.615 13.066 1.00 37.70 239 ASP C CA 1
ATOM 5862 C C . ASP C 1 242 ? 23.014 15.606 11.962 1.00 37.76 239 ASP C C 1
ATOM 5863 O O . ASP C 1 242 ? 21.845 15.410 12.210 1.00 38.73 239 ASP C O 1
ATOM 5868 N N . ILE C 1 243 ? 23.464 15.839 10.740 1.00 38.18 240 ILE C N 1
ATOM 5869 C CA . ILE C 1 243 ? 22.563 15.787 9.605 1.00 37.95 240 ILE C CA 1
ATOM 5870 C C . ILE C 1 243 ? 22.206 14.321 9.324 1.00 37.42 240 ILE C C 1
ATOM 5871 O O . ILE C 1 243 ? 23.084 13.475 9.213 1.00 38.45 240 ILE C O 1
ATOM 5876 N N . ASP C 1 244 ? 20.915 14.016 9.299 1.00 35.95 241 ASP C N 1
ATOM 5877 C CA . ASP C 1 244 ? 20.383 12.701 8.907 1.00 34.47 241 ASP C CA 1
ATOM 5878 C C . ASP C 1 244 ? 21.133 12.153 7.673 1.00 32.95 241 ASP C C 1
ATOM 5879 O O . ASP C 1 244 ? 21.288 12.851 6.676 1.00 32.43 241 ASP C O 1
ATOM 5884 N N . PRO C 1 245 ? 21.618 10.906 7.746 1.00 31.90 242 PRO C N 1
ATOM 5885 C CA . PRO C 1 245 ? 22.286 10.274 6.603 1.00 31.03 242 PRO C CA 1
ATOM 5886 C C . PRO C 1 245 ? 21.517 10.337 5.280 1.00 30.43 242 PRO C C 1
ATOM 5887 O O . PRO C 1 245 ? 22.157 10.530 4.241 1.00 30.99 242 PRO C O 1
ATOM 5891 N N . THR C 1 246 ? 20.188 10.191 5.282 1.00 29.13 243 THR C N 1
ATOM 5892 C CA . THR C 1 246 ? 19.455 10.362 4.020 1.00 29.38 243 THR C CA 1
ATOM 5893 C C . THR C 1 246 ? 19.629 11.757 3.437 1.00 28.65 243 THR C C 1
ATOM 5894 O O . THR C 1 246 ? 19.684 11.919 2.233 1.00 29.03 243 THR C O 1
ATOM 5898 N N . LEU C 1 247 ? 19.695 12.776 4.279 1.00 29.48 244 LEU C N 1
ATOM 5899 C CA . LEU C 1 247 ? 19.914 14.125 3.774 1.00 30.44 244 LEU C CA 1
ATOM 5900 C C . LEU C 1 247 ? 21.345 14.287 3.330 1.00 30.50 244 LEU C C 1
ATOM 5901 O O . LEU C 1 247 ? 21.610 14.998 2.374 1.00 31.78 244 LEU C O 1
ATOM 5906 N N . ALA C 1 248 ? 22.263 13.616 4.003 1.00 30.40 245 ALA C N 1
ATOM 5907 C CA . ALA C 1 248 ? 23.672 13.694 3.627 1.00 30.08 245 ALA C CA 1
ATOM 5908 C C . ALA C 1 248 ? 23.943 13.151 2.199 1.00 29.66 245 ALA C C 1
ATOM 5909 O O . ALA C 1 248 ? 24.733 13.713 1.468 1.00 29.98 245 ALA C O 1
ATOM 5911 N N . VAL C 1 249 ? 23.289 12.048 1.823 1.00 29.27 246 VAL C N 1
ATOM 5912 C CA . VAL C 1 249 ? 23.376 11.467 0.476 1.00 27.48 246 VAL C CA 1
ATOM 5913 C C . VAL C 1 249 ? 23.105 12.514 -0.605 1.00 27.57 246 VAL C C 1
ATOM 5914 O O . VAL C 1 249 ? 23.773 12.536 -1.634 1.00 27.98 246 VAL C O 1
ATOM 5918 N N . HIS C 1 250 ? 22.091 13.345 -0.395 1.00 26.85 247 HIS C N 1
ATOM 5919 C CA . HIS C 1 250 ? 21.706 14.313 -1.402 1.00 27.36 247 HIS C CA 1
ATOM 5920 C C . HIS C 1 250 ? 22.370 15.691 -1.240 1.00 27.53 247 HIS C C 1
ATOM 5921 O O . HIS C 1 250 ? 22.091 16.600 -2.005 1.00 27.72 247 HIS C O 1
ATOM 5928 N N . SER C 1 251 ? 23.249 15.869 -0.262 1.00 27.50 248 SER C N 1
ATOM 5929 C CA . SER C 1 251 ? 23.929 17.161 -0.166 1.00 27.90 248 SER C CA 1
ATOM 5930 C C . SER C 1 251 ? 25.429 17.080 -0.260 1.00 27.44 248 SER C C 1
ATOM 5931 O O . SER C 1 251 ? 26.075 18.048 -0.685 1.00 27.36 248 SER C O 1
ATOM 5934 N N . GLY C 1 252 ? 25.971 15.940 0.151 1.00 26.25 249 GLY C N 1
ATOM 5935 C CA . GLY C 1 252 ? 27.388 15.664 0.011 1.00 26.18 249 GLY C CA 1
ATOM 5936 C C . GLY C 1 252 ? 28.312 16.299 1.023 1.00 25.46 249 GLY C C 1
ATOM 5937 O O . GLY C 1 252 ? 27.954 17.239 1.711 1.00 27.45 249 GLY C O 1
ATOM 5938 N N . PRO C 1 253 ? 29.536 15.812 1.094 1.00 25.18 250 PRO C N 1
ATOM 5939 C CA . PRO C 1 253 ? 30.544 16.423 1.974 1.00 24.94 250 PRO C CA 1
ATOM 5940 C C . PRO C 1 253 ? 30.629 17.948 1.860 1.00 25.59 250 PRO C C 1
ATOM 5941 O O . PRO C 1 253 ? 30.562 18.514 0.752 1.00 26.02 250 PRO C O 1
ATOM 5945 N N . GLY C 1 254 ? 30.812 18.609 2.996 1.00 25.34 251 GLY C N 1
ATOM 5946 C CA . GLY C 1 254 ? 31.124 20.014 2.990 1.00 24.19 251 GLY C CA 1
ATOM 5947 C C . GLY C 1 254 ? 29.908 20.850 3.251 1.00 23.68 251 GLY C C 1
ATOM 5948 O O . GLY C 1 254 ? 30.040 22.058 3.441 1.00 24.34 251 GLY C O 1
ATOM 5949 N N . ALA C 1 255 ? 28.731 20.228 3.246 1.00 23.59 252 ALA C N 1
ATOM 5950 C CA . ALA C 1 255 ? 27.472 20.963 3.481 1.00 23.90 252 ALA C CA 1
ATOM 5951 C C . ALA C 1 255 ? 27.318 21.369 4.958 1.00 24.87 252 ALA C C 1
ATOM 5952 O O . ALA C 1 255 ? 27.752 20.657 5.865 1.00 25.14 252 ALA C O 1
ATOM 5954 N N . VAL C 1 256 ? 26.694 22.525 5.167 1.00 24.76 253 VAL C N 1
ATOM 5955 C CA . VAL C 1 256 ? 26.443 23.054 6.477 1.00 25.17 253 VAL C CA 1
ATOM 5956 C C . VAL C 1 256 ? 25.032 23.632 6.442 1.00 25.15 253 VAL C C 1
ATOM 5957 O O . VAL C 1 256 ? 24.697 24.381 5.532 1.00 25.68 253 VAL C O 1
ATOM 5961 N N . SER C 1 257 ? 24.190 23.252 7.396 1.00 24.02 254 SER C N 1
ATOM 5962 C CA . SER C 1 257 ? 22.843 23.788 7.432 1.00 24.66 254 SER C CA 1
ATOM 5963 C C . SER C 1 257 ? 22.656 24.697 8.632 1.00 25.24 254 SER C C 1
ATOM 5964 O O . SER C 1 257 ? 23.267 24.504 9.674 1.00 25.31 254 SER C O 1
ATOM 5967 N N . VAL C 1 258 ? 21.800 25.694 8.464 1.00 25.98 255 VAL C N 1
ATOM 5968 C CA . VAL C 1 258 ? 21.400 26.558 9.552 1.00 25.76 255 VAL C CA 1
ATOM 5969 C C . VAL C 1 258 ? 19.868 26.544 9.590 1.00 26.12 255 VAL C C 1
ATOM 5970 O O . VAL C 1 258 ? 19.216 27.014 8.642 1.00 25.11 255 VAL C O 1
ATOM 5974 N N . SER C 1 259 ? 19.328 25.991 10.676 1.00 26.12 256 SER C N 1
ATOM 5975 C CA . SER C 1 259 ? 17.903 26.069 11.008 1.00 26.63 256 SER C CA 1
ATOM 5976 C C . SER C 1 259 ? 17.726 27.152 12.087 1.00 26.12 256 SER C C 1
ATOM 5977 O O . SER C 1 259 ? 18.402 27.170 13.121 1.00 26.92 256 SER C O 1
ATOM 5980 N N . ALA C 1 260 ? 16.811 28.057 11.855 1.00 24.75 257 ALA C N 1
ATOM 5981 C CA . ALA C 1 260 ? 16.695 29.181 12.729 1.00 23.85 257 ALA C CA 1
ATOM 5982 C C . ALA C 1 260 ? 15.251 29.391 13.070 1.00 23.54 257 ALA C C 1
ATOM 5983 O O . ALA C 1 260 ? 14.391 29.417 12.190 1.00 24.24 257 ALA C O 1
ATOM 5985 N N . VAL C 1 261 ? 14.977 29.515 14.359 1.00 23.45 258 VAL C N 1
ATOM 5986 C CA . VAL C 1 261 ? 13.654 29.952 14.817 1.00 23.63 258 VAL C CA 1
ATOM 5987 C C . VAL C 1 261 ? 13.795 31.367 15.367 1.00 24.68 258 VAL C C 1
ATOM 5988 O O . VAL C 1 261 ? 14.619 31.642 16.245 1.00 24.69 258 VAL C O 1
ATOM 5992 N N . PHE C 1 262 ? 13.001 32.260 14.798 1.00 25.37 259 PHE C N 1
ATOM 5993 C CA . PHE C 1 262 ? 13.040 33.667 15.113 1.00 25.75 259 PHE C CA 1
ATOM 5994 C C . PHE C 1 262 ? 11.880 34.070 16.008 1.00 27.11 259 PHE C C 1
ATOM 5995 O O . PHE C 1 262 ? 10.937 33.298 16.194 1.00 26.22 259 PHE C O 1
ATOM 6003 N N . ALA C 1 263 ? 11.955 35.285 16.554 1.00 28.71 260 ALA C N 1
ATOM 6004 C CA . ALA C 1 263 ? 10.921 35.741 17.476 1.00 31.25 260 ALA C CA 1
ATOM 6005 C C . ALA C 1 263 ? 9.591 36.019 16.768 1.00 32.76 260 ALA C C 1
ATOM 6006 O O . ALA C 1 263 ? 8.523 35.851 17.362 1.00 33.10 260 ALA C O 1
ATOM 6008 N N . ASN C 1 264 ? 9.664 36.435 15.511 1.00 34.90 261 ASN C N 1
ATOM 6009 C CA . ASN C 1 264 ? 8.473 36.766 14.728 1.00 37.39 261 ASN C CA 1
ATOM 6010 C C . ASN C 1 264 ? 8.498 36.220 13.313 1.00 38.66 261 ASN C C 1
ATOM 6011 O O . ASN C 1 264 ? 9.530 35.753 12.823 1.00 38.23 261 ASN C O 1
ATOM 6016 N N . GLN C 1 265 ? 7.362 36.362 12.644 1.00 40.98 262 GLN C N 1
ATOM 6017 C CA . GLN C 1 265 ? 7.213 35.948 11.267 1.00 43.34 262 GLN C CA 1
ATOM 6018 C C . GLN C 1 265 ? 7.970 36.826 10.291 1.00 45.07 262 GLN C C 1
ATOM 6019 O O . GLN C 1 265 ? 8.287 37.990 10.578 1.00 44.37 262 GLN C O 1
ATOM 6025 N N . ALA C 1 266 ? 8.270 36.223 9.136 1.00 47.85 263 ALA C N 1
ATOM 6026 C CA . ALA C 1 266 ? 9.082 36.840 8.073 1.00 50.00 263 ALA C CA 1
ATOM 6027 C C . ALA C 1 266 ? 8.549 38.212 7.591 1.00 51.38 263 ALA C C 1
ATOM 6028 O O . ALA C 1 266 ? 9.300 39.206 7.647 1.00 51.98 263 ALA C O 1
ATOM 6030 N N . PRO C 1 267 ? 7.252 38.282 7.155 0.70 52.40 264 PRO C N 1
ATOM 6031 C CA . PRO C 1 267 ? 6.720 39.551 6.617 0.70 52.93 264 PRO C CA 1
ATOM 6032 C C . PRO C 1 267 ? 7.108 40.733 7.504 0.70 53.33 264 PRO C C 1
ATOM 6033 O O . PRO C 1 267 ? 7.881 41.617 7.041 0.70 53.74 264 PRO C O 1
#

Organism: Corynebacterium glutamicum (strain ATCC 13032 / DSM 20300 / JCM 1318 / BCRC 11384 / CCUG 27702 / LMG 3730 / NBRC 12168 / NCIMB 10025 / NRRL B-2784 / 534) (NCBI:txid196627)

Nearest PDB structures (foldseek):
  3egl-assembly1_A  TM=1.002E+00  e=3.346E-46  Corynebacterium glutamicum ATCC 13032
  3egl-assembly2_B  TM=9.809E-01  e=5.575E-43  Corynebacterium glutamicum ATCC 13032
  3egl-assembly3_C  TM=9.756E-01  e=5.192E-42  Corynebacterium glutamicum ATCC 13032
  7sg3-assembly2_B  TM=8.715E-01  e=1.751E-14  Staphylococcus aureus
  6b9i-assembly2_B  TM=8.513E-01  e=4.882E-14  Staphylococcus aureus

InterPro domains:
  IPR003797 DegV [PF02645] (32-258)
  IPR003797 DegV [PS51482] (3-259)
  IPR003797 DegV [TIGR00762] (32-256)
  IPR043168 DegV, C-terminal domain [G3DSA:3.30.1180.10] (132-261)
  IPR050270 DegV domain-containing [PTHR33434] (44-258)

Foldseek 3Di:
DQAAEEEECQLQDPPVRCVVLVYHYHYWDWQDDHAMATAADALVVLLVVLVVSCVVVVLQAYEYEYAALLHCHLVSNVVSVVVDPPHSYDYQRLLDTNLQNVLSCLSVSVVDHPVVSNVSSNLQSLKWKKKWFQAQVQLVSPQQDVVQHVSVSQEGTFMGGDSSHHTPGDHDLVNLVCLVVVLVSQVQPAKEKEKEFAQAVVSSCSVVSNVVRHHPPHYYYGYRRVNVCSRRPHNMMMIMMNHPDDD/DLVFEAEEEECQLQDDPVRCVVLVHHYHYWDWDDPPAIATAADALVVLLVVLVVVCVVVVQQAYEYEYEALQHCHLVSNVVSCVVDPDRRYDYARLLHTNLLNVLSCLSVRNVDHPVVSNVSSNVSSLKWKKKWALAQVQLVSPQADVVQCVVVCVRTFMGRPPNHHTPGDDDLVNLVCLVVVAVSQVQPAKEKEKEFAQAVVSSCSVVSNVVRHHPPHHYYGYRRVNVCSRRPHNMMMIMMNHPDHGD/DQAAEEEECQLQDDPVRCVVLVYHYHYWDWVVVIDTAADALVVLLVVLVVVCVVVVLQAYEYEYQALQHCHQVSNVVSVVVDDPRSYHYDRLLHTNLQNVLSCLSVSVVDHNVVSNVSSNQSNLKWKKKFFPDCVQLCSPQADVVQCVCVPVNVGFMGDDPSGHGPHDNDLVNLVVLVVVLVSQVQPAKEKEKEFAQAPVSSVSVVSNVVRHHPPYYYYGYRRPVVCSRRDHPMMMIMMNHPDDRD

Sequence (742 aa):
APVRVIVDSSACLPTHVAEDDLDITVINLHVNNGEERSTSGLSSLELAASYARQLERGGDDGVLALHISELSSTWSAAVVTAAAVFDDDSVRVVDTSSLGAVGAAAAAARADGASLQECYDIAVDTLRSETWIYLHRIDDEIWSGRISTATAVSTALATRPIRFNGGREIAATRTQSAFALVELAQIRADGEPVFIAIGQNEAREAAQLEEELLRNALPEGSSFSVDIDPTLAVHSGPGAVSVSAVFANQASNAPVRVIVDSSACLPTHVAEDLDITVINLHVNNGEERSTSGLSSLELAASYARQLERGGDDGVLALHISELSSTWSAAVTAAAVFDDDSVRRVVDTSSLGAVGAAAAAARADGASLQECYDIAVDTLRSETWIYLHRIDEIWSGRISTATAVSTAATRPIRFNGGREIAATRTQSAFALVELAQIRADGEPVFIAIGQNEAREAAQLEEELLRNALPEGSSFSVDIDPTLAVHSGPGAVSVSAVFANNQAPAPVRVIVDSSACLPTHVAEDLDITVINLHVNNERSTSGLSSLELAASYARQLERGGDDGVLALHISELSSTWSAAVTAAAVFDDDSVRRVVDTSSLGAVGAAAAAARRADGASLQECYDIAVDTLRSETWIYLHRIDEIWSGRISTATAVSTALATRPIRFNGGREIAATRRTQSAFALVELAQIRADGEPVFIAIGQNEAREAAQLEELLRNALPEGSSFSVDIDPTLAVHSGPGAVSVSAVFANQAP

Radius of gyration: 30.65 Å; Cα contacts (8 Å, |Δi|>4): 1630; chains: 3; bounding box: 66×79×83 Å